Protein AF-A0A414WLY1-F1 (afdb_monomer_lite)

Foldseek 3Di:
DAPVVQLVPDDVVLSLLLQCQLLVHDPVPRPPDDPDCVVSVVSLVVPLVPDDDHPLCVCLVVQQEEDDDLVLCCQLVVDHSSSVSNSVSNHDHDHDYLQVVLVDPVDDPSSSVSSVVVVPDDDDDDDDDDDPDPPPVVVVVVVVLLVPLLDDPALLVLLQVLQVVQPFQFFAALVVVQVSSLVSCVVSVNNPPPRNHADPDQVRNLVSNLVSCQWQPLDNRGIGGAHDDPVLLVVVLVLLQVVLVVQEKFQQQVSCVVPVVSCVVRVVPGRSSSQSCCVRPPDPVSHAQWDCDPPRIIGHHNHDLQVLLVVQQVVVQDKAALQRSLVSSCVVRVNDSVCCSPPVCLQQPLQADPRIGHADDDEDDPVLLVLLVVQCPDQKDFQVVSLVVSCVPPNDVCSNCRAQVNCVVSQWGDDRRMIGRHPDPVLVVLLVVVVVDQKDFAPPVVRDPSQVVHPSNVVNVVVCLLVQQWAAQAVRIIGGQVSCCVPPNDDPVQLLVLLVLVVVVADALDKAAPLLCVVVVDDGPCVVVSVVVVGDSSRVVSSNVNNDDPQQKEWDAALNGIMIHGYPDHDYPLSVLLVQCVVVAKDALVVSQVCCCNNHVHHHDSVRSVVSQVVDQWDQDPVRNIIHNHPVSVVVVVVVVVVVVVD

pLDDT: mean 85.7, std 13.04, range [27.88, 97.44]

Sequence (647 aa):
MSIEAWLALLPADDADLLRWVFSDRPLMDYPRKPAGLGPLRRRRDDLISSRPQLDEDQFSSFYTCYDLTVETFCEITQASPLAFGYLKAIKVSNRFSLRRAANDPTLPQEWRDRIAQLHRRPAADTLRAPINIEKDNASQLEQIARKKLGSFSTRCAALRAFAETGAVEEYHALKDIRIKYQRFLNDNKCGFKQMLVMPSEDTKCLNELRGTGRFLVPRGNKIRSYKIDNRLTSELRRVLTLAAGRNIECGAGLILRENKELCDLYDVRDDEELYEIIRTYVRPDTVHGLRTVVSPVIRLGETDRKRQMLDVLRDAGTELSREEFAQRYAEKYCIDTKTVRSNYLRDMNAYLRNDRYSYVDVDLSAEQQQFIKDMVTEDYVSLPYVRASFIAKFGSTSGRLINDQTLAPLGLEVSRDLIVKKGVDLRKSFENLLMSRDSFAYGAPGFGDEVINHQDFRLAIAQLLRNFTFIECNHGSFISLKHLEESVGIRRIDLSSYAYAVSGRTEPGVPFTVASLRNQGFEHKLDAVAEECGFDDAFFDSIVVYGLPQEQIRRTRFGGTYMFCRKEGSFSIADAVEYVAKQKGPIEVGDLIDAFQDDYGVVVTAYDINRAVNDKDLFHNEDLDMVMPNKEANAAYLRELYIKNNQ

Secondary structure (DSSP, 8-state):
--HHHHHHHS-HHHHHHHHHHHTT--GGG-TT--SSSHHHHHHHHHHHHTPPP-GGGGGHHHHHHEE--HHHHHHHH---HHHHHHHHHH-PPP-EEHHHHTT-TTS-HHHHHHHHHHTTSPPP-------S--TTHHHHHHHHHHHHTT---SHHHHHHHHHHTSTTSS-B-HHHHHHHHHHHHHHTT-TT-GGGSPPSSHHHHHHHHHHTTSEEEEETTEEEE----HHHHHHHHHHHHHHHTT-EEEEHHHHHHHTHHHHHHTT--SHHHHHHHHHHHS-GGGSTT-EE-STTEEEESS--HHHHHHHHHHHH-S-EEHHHHHHHHHHHHT--HHHIIIIIGGGGGGGEETTEE-----PPPHHHHHHHHHH--SSEEEHHHHHHHHHHHH-GGGGGG-SHHHHGGGTEEEETTEEEETT--HHHHHHHHHHT-SEEETTSTT-SHHHHTSHHHHHHHHHHHHTTSEEEEETTEEEEHHHHHHHH---HHHHHHHHHHHHHH--BT-EE-HHHHHHTT---THHHHHHHHT--HHHHHHHHHHHS-TTT-EEEEETTEEEEEB-SS---HHHHHHHHHHHH-SEEHHHHHHHHHHHH-----HHHHHHHHTTSS-EEETTTTEEESSHHHHHHHHHHHHHHHT-

Radius of gyration: 33.1 Å; chains: 1; bounding box: 84×77×88 Å

Structure (mmCIF, N/CA/C/O backbone):
data_AF-A0A414WLY1-F1
#
_entry.id   AF-A0A414WLY1-F1
#
loop_
_atom_site.group_PDB
_atom_site.id
_atom_site.type_symbol
_atom_site.label_atom_id
_atom_site.label_alt_id
_atom_site.label_comp_id
_atom_site.label_asym_id
_atom_site.label_entity_id
_atom_site.label_seq_id
_atom_site.pdbx_PDB_ins_code
_atom_site.Cartn_x
_atom_site.Cartn_y
_atom_site.Cartn_z
_atom_site.occupancy
_atom_site.B_iso_or_equiv
_atom_site.auth_seq_id
_atom_site.auth_comp_id
_atom_site.auth_asym_id
_atom_site.auth_atom_id
_atom_site.pdbx_PDB_model_num
ATOM 1 N N . MET A 1 1 ? 14.820 33.822 -40.068 1.00 87.06 1 MET A N 1
ATOM 2 C CA . MET A 1 1 ? 13.595 34.601 -39.770 1.00 87.06 1 MET A CA 1
ATOM 3 C C . MET A 1 1 ? 13.512 34.708 -38.261 1.00 87.06 1 MET A C 1
ATOM 5 O O . MET A 1 1 ? 13.621 33.677 -37.614 1.00 87.06 1 MET A O 1
ATOM 9 N N . SER A 1 2 ? 13.350 35.905 -37.698 1.00 90.19 2 SER A N 1
ATOM 10 C CA . SER A 1 2 ? 13.285 36.064 -36.238 1.00 90.19 2 SER A CA 1
ATOM 11 C C . SER A 1 2 ? 11.926 35.653 -35.674 1.00 90.19 2 SER A C 1
ATOM 13 O O . SER A 1 2 ? 10.919 35.674 -36.392 1.00 90.19 2 SER A O 1
ATOM 15 N N . ILE A 1 3 ? 11.874 35.348 -34.373 1.00 91.12 3 ILE A N 1
ATOM 16 C CA . ILE A 1 3 ? 10.617 35.059 -33.662 1.00 91.12 3 ILE A CA 1
ATOM 17 C C . ILE A 1 3 ? 9.602 36.192 -33.861 1.00 91.12 3 ILE A C 1
ATOM 19 O O . ILE A 1 3 ? 8.442 35.924 -34.146 1.00 91.12 3 ILE A O 1
ATOM 23 N N . GLU A 1 4 ? 10.014 37.459 -33.770 1.00 89.75 4 GLU A N 1
ATOM 24 C CA . GLU A 1 4 ? 9.092 38.597 -33.935 1.00 89.75 4 GLU A CA 1
ATOM 25 C C . GLU A 1 4 ? 8.535 38.709 -35.359 1.00 89.75 4 GLU A C 1
ATOM 27 O O . GLU A 1 4 ? 7.353 39.006 -35.539 1.00 89.75 4 GLU A O 1
ATOM 32 N N . ALA A 1 5 ? 9.350 38.416 -36.378 1.00 89.31 5 ALA A N 1
ATOM 33 C CA . ALA A 1 5 ? 8.883 38.379 -37.762 1.00 89.31 5 ALA A CA 1
ATOM 34 C C . ALA A 1 5 ? 7.894 37.227 -37.989 1.00 89.31 5 ALA A C 1
ATOM 36 O O . ALA A 1 5 ? 6.903 37.401 -38.694 1.00 89.31 5 ALA A O 1
ATOM 37 N N . TRP A 1 6 ? 8.122 36.074 -37.357 1.00 92.38 6 TRP A N 1
ATOM 38 C CA . TRP A 1 6 ? 7.185 34.953 -37.393 1.00 92.38 6 TRP A CA 1
ATOM 39 C C . TRP A 1 6 ? 5.868 35.282 -36.679 1.00 92.38 6 TRP A C 1
ATOM 41 O O . TRP A 1 6 ? 4.798 35.076 -37.250 1.00 92.38 6 TRP A O 1
ATOM 51 N N . LEU A 1 7 ? 5.923 35.868 -35.480 1.00 91.81 7 LEU A N 1
ATOM 52 C CA . LEU A 1 7 ? 4.735 36.279 -34.726 1.00 91.81 7 LEU A CA 1
ATOM 53 C C . LEU A 1 7 ? 3.907 37.339 -35.467 1.00 91.81 7 LEU A C 1
ATOM 55 O O . LEU A 1 7 ? 2.689 37.358 -35.324 1.00 91.81 7 LEU A O 1
ATOM 59 N N . ALA A 1 8 ? 4.535 38.203 -36.270 1.00 91.69 8 ALA A N 1
ATOM 60 C CA . ALA A 1 8 ? 3.839 39.194 -37.094 1.00 91.69 8 ALA A CA 1
ATOM 61 C C . ALA A 1 8 ? 3.085 38.589 -38.298 1.00 91.69 8 ALA A C 1
ATOM 63 O O . ALA A 1 8 ? 2.207 39.247 -38.854 1.00 91.69 8 ALA A O 1
ATOM 64 N N . LEU A 1 9 ? 3.415 37.355 -38.701 1.00 90.81 9 LEU A N 1
ATOM 65 C CA . LEU A 1 9 ? 2.752 36.629 -39.793 1.00 90.81 9 LEU A CA 1
ATOM 66 C C . LEU A 1 9 ? 1.575 35.765 -39.314 1.00 90.81 9 LEU A C 1
ATOM 68 O O . LEU A 1 9 ? 0.815 35.256 -40.139 1.00 90.81 9 LEU A O 1
ATOM 72 N N . LEU A 1 10 ? 1.429 35.573 -38.001 1.00 91.56 10 LEU A N 1
ATOM 73 C CA . LEU A 1 10 ? 0.358 34.775 -37.411 1.00 91.56 10 LEU A CA 1
ATOM 74 C C . LEU A 1 10 ? -0.909 35.612 -37.168 1.00 91.56 10 LEU A C 1
ATOM 76 O O . LEU A 1 10 ? -0.821 36.823 -36.944 1.00 91.56 10 LEU A O 1
ATOM 80 N N . PRO A 1 11 ? -2.098 34.979 -37.147 1.00 93.50 11 PRO A N 1
ATOM 81 C CA . PRO A 1 11 ? -3.306 35.614 -36.629 1.00 93.50 11 PRO A CA 1
ATOM 82 C C . PRO A 1 11 ? -3.077 36.174 -35.218 1.00 93.50 11 PRO A C 1
ATOM 84 O O . PRO A 1 11 ? -2.365 35.568 -34.417 1.00 93.50 11 PRO A O 1
ATOM 87 N N . ALA A 1 12 ? -3.708 37.308 -34.900 1.00 88.25 12 ALA A N 1
ATOM 88 C CA . ALA A 1 12 ? -3.456 38.046 -33.658 1.00 88.25 12 ALA A CA 1
ATOM 89 C C . ALA A 1 12 ? -3.585 37.176 -32.392 1.00 88.25 12 ALA A C 1
ATOM 91 O O . ALA A 1 12 ? -2.733 37.251 -31.512 1.00 88.25 12 ALA A O 1
ATOM 92 N N . ASP A 1 13 ? -4.589 36.298 -32.328 1.00 86.50 13 ASP A N 1
ATOM 93 C CA . ASP A 1 13 ? -4.794 35.409 -31.178 1.00 86.50 13 ASP A CA 1
ATOM 94 C C . ASP A 1 13 ? -3.696 34.341 -31.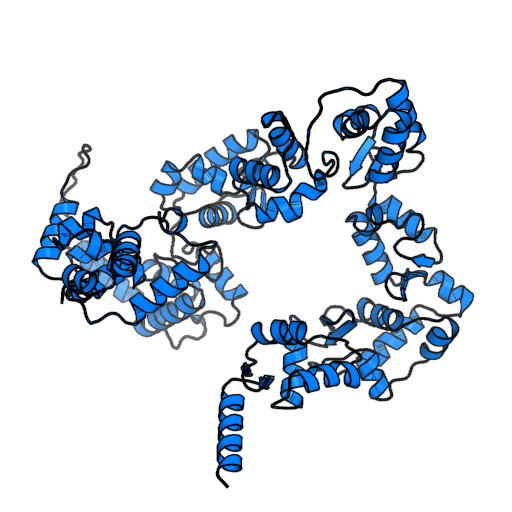033 1.00 86.50 13 ASP A C 1
ATOM 96 O O . ASP A 1 13 ? -3.271 34.038 -29.917 1.00 86.50 13 ASP A O 1
ATOM 100 N N . ASP A 1 14 ? -3.185 33.805 -32.145 1.00 91.12 14 ASP A N 1
ATOM 101 C CA . ASP A 1 14 ? -2.095 32.822 -32.134 1.00 91.12 14 ASP A CA 1
ATOM 102 C C . ASP A 1 14 ? -0.763 33.485 -31.755 1.00 91.12 14 ASP A C 1
ATOM 104 O O . ASP A 1 14 ? 0.018 32.935 -30.973 1.00 91.12 14 ASP A O 1
ATOM 108 N N . ALA A 1 15 ? -0.525 34.700 -32.259 1.00 90.44 15 ALA A N 1
ATOM 109 C CA . ALA A 1 15 ? 0.638 35.500 -31.898 1.00 90.44 15 ALA A CA 1
ATOM 110 C C . ALA A 1 15 ? 0.621 35.876 -30.405 1.00 90.44 15 ALA A C 1
ATOM 112 O O . ALA A 1 15 ? 1.638 35.747 -29.722 1.00 90.44 15 ALA A O 1
ATOM 113 N N . ASP A 1 16 ? -0.534 36.293 -29.876 1.00 90.25 16 ASP A N 1
ATOM 114 C CA . ASP A 1 16 ? -0.720 36.625 -28.459 1.00 90.25 16 ASP A CA 1
ATOM 115 C C . ASP A 1 16 ? -0.520 35.397 -27.555 1.00 90.25 16 ASP A C 1
ATOM 117 O O . ASP A 1 16 ? 0.102 35.495 -26.492 1.00 90.25 16 ASP A O 1
ATOM 121 N N . LEU A 1 17 ? -1.016 34.227 -27.974 1.00 88.62 17 LEU A N 1
ATOM 122 C CA . LEU A 1 17 ? -0.826 32.966 -27.257 1.00 88.62 17 LEU A CA 1
ATOM 123 C C . LEU A 1 17 ? 0.654 32.569 -27.190 1.00 88.62 17 LEU A C 1
ATOM 125 O O . LEU A 1 17 ? 1.151 32.233 -26.114 1.00 88.62 17 LEU A O 1
ATOM 129 N N . LEU A 1 18 ? 1.382 32.631 -28.308 1.00 91.19 18 LEU A N 1
ATOM 130 C CA . LEU A 1 18 ? 2.807 32.295 -28.325 1.00 91.19 18 LEU A CA 1
ATOM 131 C C . LEU A 1 18 ? 3.652 33.307 -27.544 1.00 91.19 18 LEU A C 1
ATOM 133 O O . LEU A 1 18 ? 4.531 32.891 -26.791 1.00 91.19 18 LEU A O 1
ATOM 137 N N . ARG A 1 19 ? 3.347 34.612 -27.616 1.00 92.75 19 ARG A N 1
ATOM 138 C CA . ARG A 1 19 ? 3.998 35.627 -26.762 1.00 92.75 19 ARG A CA 1
ATOM 139 C C . ARG A 1 19 ? 3.805 35.330 -25.280 1.00 92.75 19 ARG A C 1
ATOM 141 O O . ARG A 1 19 ? 4.745 35.482 -24.500 1.00 92.75 19 ARG A O 1
ATOM 148 N N . TRP A 1 20 ? 2.616 34.874 -24.887 1.00 90.31 20 TRP A N 1
ATOM 149 C CA . TRP A 1 20 ? 2.346 34.465 -23.509 1.00 90.31 20 TRP A CA 1
ATOM 150 C C . TRP A 1 20 ? 3.181 33.252 -23.092 1.00 90.31 20 TRP A C 1
ATOM 152 O O . TRP A 1 20 ? 3.813 33.270 -22.036 1.00 90.31 20 TRP A O 1
ATOM 162 N N . VAL A 1 21 ? 3.226 32.222 -23.942 1.00 86.12 21 VAL A N 1
ATOM 163 C CA . VAL A 1 21 ? 3.998 30.992 -23.703 1.00 86.12 21 VAL A CA 1
ATOM 164 C C . VAL A 1 21 ? 5.497 31.289 -23.603 1.00 86.12 21 VAL A C 1
ATOM 166 O O . VAL A 1 21 ? 6.153 30.817 -22.678 1.00 86.12 21 VAL A O 1
ATOM 169 N N . PHE A 1 22 ? 6.039 32.120 -24.495 1.00 91.69 22 PHE A N 1
ATOM 170 C CA . PHE A 1 22 ? 7.458 32.496 -24.497 1.00 91.69 22 PHE A CA 1
ATOM 171 C C . PHE A 1 22 ? 7.822 33.512 -23.403 1.00 91.69 22 PHE A C 1
ATOM 173 O O . PHE A 1 22 ? 8.996 33.776 -23.179 1.00 91.69 22 PHE A O 1
ATOM 180 N N . SER A 1 23 ? 6.840 34.057 -22.683 1.00 83.94 23 SER A N 1
ATOM 181 C CA . SER A 1 23 ? 7.074 34.890 -21.495 1.00 83.94 23 SER A CA 1
ATOM 182 C C . SER A 1 23 ? 7.181 34.072 -20.199 1.00 83.94 23 SER A C 1
ATOM 184 O O . SER A 1 23 ? 7.215 34.659 -19.120 1.00 83.94 23 SER A O 1
ATOM 186 N N . ASP A 1 24 ? 7.184 32.736 -20.294 1.00 71.81 24 ASP A N 1
ATOM 187 C CA . ASP A 1 24 ? 7.256 31.792 -19.166 1.00 71.81 24 ASP A CA 1
ATOM 188 C C . ASP A 1 24 ? 6.127 31.957 -18.130 1.00 71.81 24 ASP A C 1
ATOM 190 O O . ASP A 1 24 ? 6.275 31.657 -16.945 1.00 71.81 24 ASP A O 1
ATOM 194 N N . ARG A 1 25 ? 4.964 32.452 -18.576 1.00 77.69 25 ARG A N 1
ATOM 195 C CA . ARG A 1 25 ? 3.781 32.626 -17.726 1.00 77.69 25 ARG A CA 1
ATOM 196 C C . ARG A 1 25 ? 2.905 31.371 -17.741 1.00 77.69 25 ARG A C 1
ATOM 198 O O . ARG A 1 25 ? 2.746 30.749 -18.796 1.00 77.69 25 ARG A O 1
ATOM 205 N N . PRO A 1 26 ? 2.258 31.011 -16.617 1.00 75.31 26 PRO A N 1
ATOM 206 C CA . PRO A 1 26 ? 1.325 29.893 -16.586 1.00 75.31 26 PRO A CA 1
ATOM 207 C C . PRO A 1 26 ? 0.192 30.065 -17.606 1.00 75.31 26 PRO A C 1
ATOM 209 O O . PRO A 1 26 ? -0.453 31.111 -17.691 1.00 75.31 26 PRO A O 1
ATOM 212 N N . LEU A 1 27 ? -0.106 29.005 -18.362 1.00 73.06 27 LEU A N 1
ATOM 213 C CA . LEU A 1 27 ? -1.195 29.015 -19.351 1.00 73.06 27 LEU A CA 1
ATOM 214 C C . LEU A 1 27 ? -2.582 29.166 -18.694 1.00 73.06 27 LEU A C 1
ATOM 216 O O . LEU A 1 27 ? -3.538 29.587 -19.337 1.00 73.06 27 LEU A O 1
ATOM 220 N N . MET A 1 28 ? -2.691 28.828 -17.403 1.00 70.44 28 MET A N 1
ATOM 221 C CA . MET A 1 28 ? -3.909 28.995 -16.600 1.00 70.44 28 MET A CA 1
ATOM 222 C C . MET A 1 28 ? -4.298 30.459 -16.372 1.00 70.44 28 MET A C 1
ATOM 224 O O . MET A 1 28 ? -5.483 30.734 -16.169 1.00 70.44 28 MET A O 1
ATOM 228 N N . ASP A 1 29 ? -3.339 31.376 -16.491 1.00 75.06 29 ASP A N 1
ATOM 229 C CA . ASP A 1 29 ? -3.532 32.814 -16.295 1.00 75.06 29 ASP A CA 1
ATOM 230 C C . ASP A 1 29 ? -3.713 33.562 -17.626 1.00 75.06 29 ASP A C 1
ATOM 232 O O . ASP A 1 29 ? -3.782 34.789 -17.648 1.00 75.06 29 ASP A O 1
ATOM 236 N N . TYR A 1 30 ? -3.806 32.834 -18.748 1.00 81.19 30 TYR A N 1
ATOM 237 C CA . TYR A 1 30 ? -3.994 33.435 -20.064 1.00 81.19 30 TYR A CA 1
ATOM 238 C C . TYR A 1 30 ? -5.362 34.149 -20.154 1.00 81.19 30 TYR A C 1
ATOM 240 O O . TYR A 1 30 ? -6.395 33.501 -19.944 1.00 81.19 30 TYR A O 1
ATOM 248 N N . PRO A 1 31 ? -5.411 35.455 -20.495 1.00 77.31 31 PRO A N 1
ATOM 249 C CA . PRO A 1 31 ? -6.638 36.254 -20.414 1.00 77.31 31 PRO A CA 1
ATOM 250 C C . PRO A 1 31 ? -7.774 35.793 -21.336 1.00 77.31 31 PRO A C 1
ATOM 252 O O . PRO A 1 31 ? -8.941 35.975 -21.002 1.00 77.31 31 PRO A O 1
ATOM 255 N N . ARG A 1 32 ? -7.452 35.186 -22.487 1.00 75.69 32 ARG A N 1
ATOM 256 C CA . ARG A 1 32 ? -8.427 34.736 -23.501 1.00 75.69 32 ARG A CA 1
ATOM 257 C C . ARG A 1 32 ? -8.649 33.216 -23.474 1.00 75.69 32 ARG A C 1
ATOM 259 O O . ARG A 1 32 ? -8.815 32.587 -24.516 1.00 75.69 32 ARG A O 1
ATOM 266 N N . LYS A 1 33 ? -8.594 32.589 -22.291 1.00 71.12 33 LYS A N 1
ATOM 267 C CA . LYS A 1 33 ? -8.719 31.126 -22.166 1.00 71.12 33 LYS A CA 1
ATOM 268 C C . LYS A 1 33 ? -10.155 30.611 -22.408 1.00 71.12 33 LYS A C 1
ATOM 270 O O . LYS A 1 33 ? -11.093 31.175 -21.847 1.00 71.12 33 LYS A O 1
ATOM 275 N N . PRO A 1 34 ? -10.345 29.523 -23.183 1.00 68.81 34 PRO A N 1
ATOM 276 C CA . PRO A 1 34 ? -11.631 28.848 -23.338 1.00 68.81 34 PRO A CA 1
ATOM 277 C C . PRO A 1 34 ? -11.982 28.029 -22.083 1.00 68.81 34 PRO A C 1
ATOM 279 O O . PRO A 1 34 ? -11.178 27.902 -21.154 1.00 68.81 34 PRO A O 1
ATOM 282 N N . ALA A 1 35 ? -13.187 27.449 -22.048 1.00 52.38 35 ALA A N 1
ATOM 283 C CA . ALA A 1 35 ? -13.615 26.544 -20.982 1.00 52.38 35 ALA A CA 1
ATOM 284 C C . ALA A 1 35 ? -12.745 25.269 -20.974 1.00 52.38 35 ALA A C 1
ATOM 286 O O . ALA A 1 35 ? -13.013 24.296 -21.675 1.00 52.38 35 ALA A O 1
ATOM 287 N N . GLY A 1 36 ? -11.663 25.305 -20.194 1.00 49.81 36 GLY A N 1
ATOM 288 C CA . GLY A 1 36 ? -10.672 24.234 -20.082 1.00 49.81 36 GLY A CA 1
ATOM 289 C C . GLY A 1 36 ? -9.363 24.518 -20.831 1.00 49.81 36 GLY A C 1
ATOM 290 O O . GLY A 1 36 ? -9.322 25.200 -21.850 1.00 49.81 36 GLY A O 1
ATOM 291 N N . LEU A 1 37 ? -8.256 23.967 -20.319 1.00 60.59 37 LEU A N 1
ATOM 292 C CA . LEU A 1 37 ? -6.904 24.201 -20.860 1.00 60.59 37 LEU A CA 1
ATOM 293 C C . LEU A 1 37 ? -6.541 23.293 -22.046 1.00 60.59 37 LEU A C 1
ATOM 295 O O . LEU A 1 37 ? -5.547 23.546 -22.723 1.00 60.59 37 LEU A O 1
ATOM 299 N N . GLY A 1 38 ? -7.315 22.232 -22.292 1.00 59.91 38 GLY A N 1
ATOM 300 C CA . GLY A 1 38 ? -7.054 21.248 -23.350 1.00 59.91 38 GLY A CA 1
ATOM 301 C C . GLY A 1 38 ? -6.964 21.859 -24.756 1.00 59.91 38 GLY A C 1
ATOM 302 O O . GLY A 1 38 ? -5.963 21.622 -25.432 1.00 59.91 38 GLY A O 1
ATOM 303 N N . PRO A 1 39 ? -7.939 22.684 -25.184 1.00 72.31 39 PRO A N 1
ATOM 304 C CA . PRO A 1 39 ? -7.900 23.344 -26.489 1.00 72.31 39 PRO A CA 1
ATOM 305 C C . PRO A 1 39 ? -6.697 24.281 -26.674 1.00 72.31 39 PRO A C 1
ATOM 307 O O . PRO A 1 39 ? -6.060 24.245 -27.722 1.00 72.31 39 PRO A O 1
ATOM 310 N N . LEU A 1 40 ? -6.323 25.058 -25.646 1.00 73.69 40 LEU A N 1
ATOM 311 C CA . LEU A 1 40 ? -5.145 25.940 -25.706 1.00 73.69 40 LEU A CA 1
ATOM 312 C C . LEU A 1 40 ? -3.832 25.165 -25.813 1.00 73.69 40 LEU A C 1
ATOM 314 O O . LEU A 1 40 ? -2.933 25.587 -26.533 1.00 73.69 40 LEU A O 1
ATOM 318 N N . ARG A 1 41 ? -3.710 24.040 -25.095 1.00 76.19 41 ARG A N 1
ATOM 319 C CA . ARG A 1 41 ? -2.515 23.185 -25.162 1.00 76.19 41 ARG A CA 1
ATOM 320 C C . ARG A 1 41 ? -2.345 22.588 -26.555 1.00 76.19 41 ARG A C 1
ATOM 322 O O . ARG A 1 41 ? -1.259 22.701 -27.103 1.00 76.19 41 ARG A O 1
ATOM 329 N N . ARG A 1 42 ? -3.423 22.054 -27.146 1.00 79.94 42 ARG A N 1
ATOM 330 C CA . ARG A 1 42 ? -3.394 21.553 -28.531 1.00 79.94 42 ARG A CA 1
ATOM 331 C C . ARG A 1 42 ? -3.016 22.658 -29.514 1.00 79.94 42 ARG A C 1
ATOM 333 O O . ARG A 1 42 ? -2.076 22.484 -30.272 1.00 79.94 42 ARG A O 1
ATOM 340 N N . ARG A 1 43 ? -3.655 23.832 -29.421 1.00 82.69 43 ARG A N 1
ATOM 341 C CA . ARG A 1 43 ? -3.358 24.963 -30.314 1.00 82.69 43 ARG A CA 1
ATOM 342 C C . ARG A 1 43 ? -1.903 25.432 -30.212 1.00 82.69 43 ARG A C 1
ATOM 344 O O . ARG A 1 43 ? -1.284 25.699 -31.235 1.00 82.69 43 ARG A O 1
ATOM 351 N N . ARG A 1 44 ? -1.342 25.496 -28.997 1.00 86.88 44 ARG A N 1
ATOM 352 C CA . ARG A 1 44 ? 0.089 25.765 -28.770 1.00 86.88 44 ARG A CA 1
ATOM 353 C C . ARG A 1 44 ? 0.967 24.722 -29.467 1.00 86.88 44 ARG A C 1
ATOM 355 O O . ARG A 1 44 ? 1.917 25.099 -30.146 1.00 86.88 44 ARG A O 1
ATOM 362 N N . ASP A 1 45 ? 0.679 23.440 -29.258 1.00 83.88 45 ASP A N 1
ATOM 363 C CA . ASP A 1 45 ? 1.495 22.340 -29.779 1.00 83.88 45 ASP A CA 1
ATOM 364 C C . ASP A 1 45 ? 1.461 22.298 -31.313 1.00 83.88 45 ASP A C 1
ATOM 366 O O . ASP A 1 45 ? 2.509 22.126 -31.938 1.00 83.88 45 ASP A O 1
ATOM 370 N N . ASP A 1 46 ? 0.299 22.567 -31.915 1.00 86.81 46 ASP A N 1
ATOM 371 C CA . ASP A 1 46 ? 0.132 22.684 -33.367 1.00 86.81 46 ASP A CA 1
ATOM 372 C C . ASP A 1 46 ? 0.994 23.823 -33.933 1.00 86.81 46 ASP A C 1
ATOM 374 O O . ASP A 1 46 ? 1.789 23.602 -34.847 1.00 86.81 46 ASP A O 1
ATOM 378 N N . LEU A 1 47 ? 0.907 25.024 -33.342 1.00 88.88 47 LEU A N 1
ATOM 379 C CA . LEU A 1 47 ? 1.673 26.204 -33.769 1.00 88.88 47 LEU A CA 1
ATOM 380 C C . LEU A 1 47 ? 3.191 26.004 -33.638 1.00 88.88 47 LEU A C 1
ATOM 382 O O . LEU A 1 47 ? 3.954 26.428 -34.506 1.00 88.88 47 LEU A O 1
ATOM 386 N N . ILE A 1 48 ? 3.640 25.355 -32.559 1.00 87.88 48 ILE A N 1
ATOM 387 C CA . ILE A 1 48 ? 5.058 25.036 -32.339 1.00 87.88 48 ILE A CA 1
ATOM 388 C C . ILE A 1 48 ? 5.548 23.980 -33.339 1.00 87.88 48 ILE A C 1
ATOM 390 O O . ILE A 1 48 ? 6.689 24.061 -33.810 1.00 87.88 48 ILE A O 1
ATOM 394 N N . SER A 1 49 ? 4.706 22.998 -33.665 1.00 83.25 49 SER A N 1
ATOM 395 C CA . SER A 1 49 ? 5.034 21.918 -34.603 1.00 83.25 49 SER A CA 1
ATOM 396 C C . SER A 1 49 ? 5.098 22.412 -36.049 1.00 83.25 49 SER A C 1
ATOM 398 O O . SER A 1 49 ? 5.921 21.923 -36.818 1.00 83.25 49 SER A O 1
ATOM 400 N N . SER A 1 50 ? 4.294 23.418 -36.407 1.00 85.00 50 SER A N 1
ATOM 401 C CA . SER A 1 50 ? 4.265 24.026 -37.743 1.00 85.00 50 SER A CA 1
ATOM 402 C C . SER A 1 50 ? 5.194 25.236 -37.913 1.00 85.00 50 SER A C 1
ATOM 404 O O . SER A 1 50 ? 5.050 25.984 -38.883 1.00 85.00 50 SER A O 1
ATOM 406 N N . ARG A 1 51 ? 6.102 25.501 -36.965 1.00 87.94 51 ARG A N 1
ATOM 407 C CA . ARG A 1 51 ? 6.958 26.697 -37.009 1.00 87.94 51 ARG A CA 1
ATOM 408 C C . ARG A 1 51 ? 7.984 26.639 -38.157 1.00 87.94 51 ARG A C 1
ATOM 410 O O . ARG A 1 51 ? 8.509 25.561 -38.447 1.00 87.94 51 ARG A O 1
ATOM 417 N N . PRO A 1 52 ? 8.323 27.782 -38.780 1.00 87.81 52 PRO A N 1
ATOM 418 C CA . PRO A 1 52 ? 9.437 27.861 -39.720 1.00 87.81 52 PRO A CA 1
ATOM 419 C C . PRO A 1 52 ? 10.780 27.751 -38.985 1.00 87.81 52 PRO A C 1
ATOM 421 O O . PRO A 1 52 ? 10.840 27.835 -37.761 1.00 87.81 52 PRO A O 1
ATOM 424 N N . GLN A 1 53 ? 11.874 27.595 -39.729 1.00 87.56 53 GLN A N 1
ATOM 425 C CA . GLN A 1 53 ? 13.215 27.678 -39.150 1.00 87.56 53 GLN A CA 1
ATOM 426 C C . GLN A 1 53 ? 13.495 29.114 -38.683 1.00 87.56 53 GLN A C 1
ATOM 428 O O . GLN A 1 53 ? 13.388 30.058 -39.478 1.00 87.56 53 GLN A O 1
ATOM 433 N N . LEU A 1 54 ? 13.848 29.268 -37.405 1.00 91.56 54 LEU A N 1
ATOM 434 C CA . LEU A 1 54 ? 14.041 30.573 -36.775 1.00 91.56 54 LEU A CA 1
ATOM 435 C C . LEU A 1 54 ? 15.519 30.852 -36.509 1.00 91.56 54 LEU A C 1
ATOM 437 O O . LEU A 1 54 ? 16.312 29.938 -36.286 1.00 91.56 54 LEU A O 1
ATOM 441 N N . ASP A 1 55 ? 15.892 32.130 -36.510 1.00 90.06 55 ASP A N 1
ATOM 442 C CA . ASP A 1 55 ? 17.283 32.542 -36.273 1.00 90.06 55 ASP A CA 1
ATOM 443 C C . ASP A 1 55 ? 17.728 32.163 -34.849 1.00 90.06 55 ASP A C 1
ATOM 445 O O . ASP A 1 55 ? 18.883 31.820 -34.605 1.00 90.06 55 ASP A O 1
ATOM 449 N N . GLU A 1 56 ? 16.785 32.134 -33.908 1.00 92.88 56 GLU A N 1
ATOM 450 C CA . GLU A 1 56 ? 16.981 31.765 -32.511 1.00 92.88 56 GLU A CA 1
ATOM 451 C C . GLU A 1 56 ? 17.271 30.267 -32.303 1.00 92.88 56 GLU A C 1
ATOM 453 O O . GLU A 1 56 ? 17.772 29.884 -31.243 1.00 92.88 56 GLU A O 1
ATOM 458 N N . ASP A 1 57 ? 17.071 29.416 -33.318 1.00 88.25 57 ASP A N 1
ATOM 459 C CA . ASP A 1 57 ? 17.473 28.004 -33.263 1.00 88.25 57 ASP A CA 1
ATOM 460 C C . ASP A 1 57 ? 19.001 27.840 -33.145 1.00 88.25 57 ASP A C 1
ATOM 462 O O . ASP A 1 57 ? 19.474 26.822 -32.632 1.00 88.25 57 ASP A O 1
ATOM 466 N N . GLN A 1 58 ? 19.792 28.860 -33.514 1.00 86.62 58 GLN A N 1
ATOM 467 C CA . GLN A 1 58 ? 21.251 28.867 -33.325 1.00 86.62 58 GLN A CA 1
ATOM 468 C C . GLN A 1 58 ? 21.665 28.736 -31.849 1.00 86.62 58 GLN A C 1
ATOM 470 O O . GLN A 1 58 ? 22.736 28.217 -31.533 1.00 86.62 58 GLN A O 1
ATOM 475 N N . PHE A 1 59 ? 20.801 29.167 -30.925 1.00 90.00 59 PHE A N 1
ATOM 476 C CA . PHE A 1 59 ? 21.033 29.073 -29.486 1.00 90.00 59 PHE A CA 1
ATOM 477 C C . PHE A 1 59 ? 20.658 27.697 -28.920 1.00 90.00 59 PHE A C 1
ATOM 479 O O . PHE A 1 59 ? 20.931 27.418 -27.751 1.00 90.00 59 PHE A O 1
ATOM 486 N N . SER A 1 60 ? 20.052 26.816 -29.726 1.00 84.62 60 SER A N 1
ATOM 487 C CA . SER A 1 60 ? 19.494 25.543 -29.265 1.00 84.62 60 SER A CA 1
ATOM 488 C C . SER A 1 60 ? 20.545 24.636 -28.631 1.00 84.62 60 SER A C 1
ATOM 490 O O . SER A 1 60 ? 20.282 24.062 -27.576 1.00 84.62 60 SER A O 1
ATOM 492 N N . SER A 1 61 ? 21.748 24.548 -29.207 1.00 81.94 61 SER A N 1
ATOM 493 C CA . SER A 1 61 ? 22.838 23.749 -28.628 1.00 81.94 61 SER A CA 1
ATOM 494 C C . SER A 1 61 ? 23.279 24.297 -27.270 1.00 81.94 61 SER A C 1
ATOM 496 O O . SER A 1 61 ? 23.506 23.535 -26.337 1.00 81.94 61 SER A O 1
ATOM 498 N N . PHE A 1 62 ? 23.351 25.621 -27.128 1.00 84.56 62 PHE A N 1
ATOM 499 C CA . PHE A 1 62 ? 23.749 26.256 -25.874 1.00 84.56 62 PHE A CA 1
ATOM 500 C C . PHE A 1 62 ? 22.687 26.070 -24.782 1.00 84.56 62 PHE A C 1
ATOM 502 O O . PHE A 1 62 ? 23.015 25.637 -23.681 1.00 84.56 62 PHE A O 1
ATOM 509 N N . TYR A 1 63 ? 21.412 26.278 -25.122 1.00 84.94 63 TYR A N 1
ATOM 510 C CA . TYR A 1 63 ? 20.278 26.063 -24.220 1.00 84.94 63 TYR A CA 1
ATOM 511 C C . TYR A 1 63 ? 20.105 24.595 -23.802 1.00 84.94 63 TYR A C 1
ATOM 513 O O . TYR A 1 63 ? 19.824 24.293 -22.645 1.00 84.94 63 TYR A O 1
ATOM 521 N N . THR A 1 64 ? 20.287 23.665 -24.743 1.00 81.25 64 THR A N 1
ATOM 522 C CA . THR A 1 64 ? 20.114 22.227 -24.488 1.00 81.25 64 THR A CA 1
ATOM 523 C C . THR A 1 64 ? 21.266 21.659 -23.666 1.00 81.25 64 THR A C 1
ATOM 525 O O . THR A 1 64 ? 21.065 20.693 -22.939 1.00 81.25 64 THR A O 1
ATOM 528 N N . CYS A 1 65 ? 22.470 22.225 -23.765 1.00 74.50 65 CYS A N 1
ATOM 529 C CA . CYS A 1 65 ? 23.637 21.713 -23.055 1.00 74.50 65 CYS A CA 1
ATOM 530 C C . CYS A 1 65 ? 23.794 22.293 -21.647 1.00 74.50 65 CYS A C 1
ATOM 532 O O . CYS A 1 65 ? 24.263 21.567 -20.778 1.00 74.50 65 CYS A O 1
ATOM 534 N N . TYR A 1 66 ? 23.425 23.551 -21.404 1.00 80.56 66 TYR A N 1
ATOM 535 C CA . TYR A 1 66 ? 23.771 24.239 -20.159 1.00 80.56 66 TYR A CA 1
ATOM 536 C C . TYR A 1 66 ? 22.553 24.700 -19.363 1.00 80.56 66 TYR A C 1
ATOM 538 O O . TYR A 1 66 ? 21.563 25.157 -19.933 1.00 80.56 66 TYR A O 1
ATOM 546 N N . ASP A 1 67 ? 22.678 24.636 -18.035 1.00 78.50 67 ASP A N 1
ATOM 547 C CA . ASP A 1 67 ? 21.690 25.176 -17.104 1.00 78.50 67 ASP A CA 1
ATOM 548 C C . ASP A 1 67 ? 21.794 26.706 -17.082 1.00 78.50 67 ASP A C 1
ATOM 550 O O . ASP A 1 67 ? 22.782 27.280 -16.606 1.00 78.50 67 ASP A O 1
ATOM 554 N N . LEU A 1 68 ? 20.797 27.352 -17.680 1.00 81.88 68 LEU A N 1
ATOM 555 C CA . LEU A 1 68 ? 20.750 28.785 -17.935 1.00 81.88 68 LEU A CA 1
ATOM 556 C C . LEU A 1 68 ? 19.486 29.358 -17.302 1.00 81.88 68 LEU A C 1
ATOM 558 O O . LEU A 1 68 ? 18.393 28.825 -17.481 1.00 81.88 68 LEU A O 1
ATOM 562 N N . THR A 1 69 ? 19.628 30.481 -16.607 1.00 85.38 69 THR A N 1
ATOM 563 C CA . THR A 1 69 ? 18.490 31.344 -16.266 1.00 85.38 69 THR A CA 1
ATOM 564 C C . THR A 1 69 ? 18.217 32.312 -17.419 1.00 85.38 69 THR A C 1
ATOM 566 O O . THR A 1 69 ? 19.085 32.529 -18.269 1.00 85.38 69 THR A O 1
ATOM 569 N N . VAL A 1 70 ? 17.034 32.933 -17.443 1.00 85.62 70 VAL A N 1
ATOM 570 C CA . VAL A 1 70 ? 16.694 33.958 -18.448 1.00 85.62 70 VAL A CA 1
ATOM 571 C C . VAL A 1 70 ? 17.737 35.080 -18.431 1.00 85.62 70 VAL A C 1
ATOM 573 O O . VAL A 1 70 ? 18.216 35.501 -19.483 1.00 85.62 70 VAL A O 1
ATOM 576 N N . GLU A 1 71 ? 18.134 35.526 -17.238 1.00 84.00 71 GLU A N 1
ATOM 577 C CA . GLU A 1 71 ? 19.079 36.624 -17.033 1.00 84.00 71 GLU A CA 1
ATOM 578 C C . GLU A 1 71 ? 20.467 36.257 -17.561 1.00 84.00 71 GLU A C 1
ATOM 580 O O . GLU A 1 71 ? 21.034 36.984 -18.375 1.00 84.00 71 GLU A O 1
ATOM 585 N N . THR A 1 72 ? 20.984 35.090 -17.166 1.00 87.38 72 THR A N 1
ATOM 586 C CA . THR A 1 72 ? 22.312 34.630 -17.598 1.00 87.38 72 THR A CA 1
ATOM 587 C C . THR A 1 72 ? 22.358 34.364 -19.102 1.00 87.38 72 THR A C 1
ATOM 589 O O . THR A 1 72 ? 23.331 34.732 -19.760 1.00 87.38 72 THR A O 1
ATOM 592 N N . PHE A 1 73 ? 21.295 33.808 -19.688 1.00 90.56 73 PHE A N 1
ATOM 593 C CA . PHE A 1 73 ? 21.195 33.630 -21.136 1.00 90.56 73 PHE A CA 1
ATOM 594 C C . PHE A 1 73 ? 21.234 34.962 -21.889 1.00 90.56 73 PHE A C 1
ATOM 596 O O . PHE A 1 73 ? 21.996 35.086 -22.852 1.00 90.56 73 PHE A O 1
ATOM 603 N N . CYS A 1 74 ? 20.454 35.957 -21.455 1.00 89.94 74 CYS A N 1
ATOM 604 C CA . CYS A 1 74 ? 20.417 37.274 -22.094 1.00 89.94 74 CYS A CA 1
ATOM 605 C C . CYS A 1 74 ? 21.763 37.997 -21.953 1.00 89.94 74 CYS A C 1
ATOM 607 O O . CYS A 1 74 ? 22.264 38.555 -22.924 1.00 89.94 74 CYS A O 1
ATOM 609 N N . GLU A 1 75 ? 22.405 37.937 -20.784 1.00 86.56 75 GLU A N 1
ATOM 610 C CA . GLU A 1 75 ? 23.725 38.544 -20.572 1.00 86.56 75 GLU A CA 1
ATOM 611 C C . GLU A 1 75 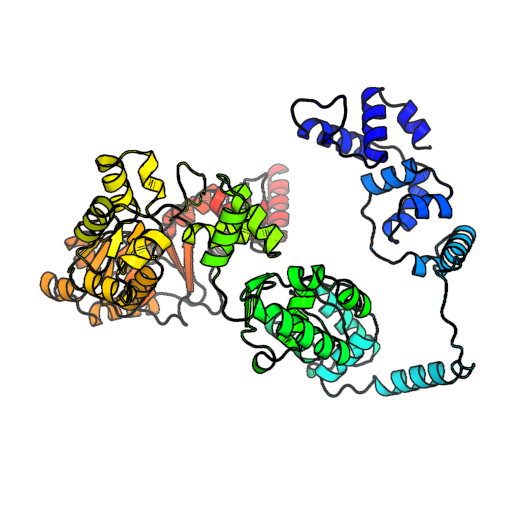? 24.802 37.927 -21.482 1.00 86.56 75 GLU A C 1
ATOM 613 O O . GLU A 1 75 ? 25.652 38.643 -22.021 1.00 86.56 75 GLU A O 1
ATOM 618 N N . ILE A 1 76 ? 24.757 36.611 -21.708 1.00 88.94 76 ILE A N 1
ATOM 619 C CA . ILE A 1 76 ? 25.762 35.895 -22.507 1.00 88.94 76 ILE A CA 1
ATOM 620 C C . ILE A 1 76 ? 25.509 36.058 -24.004 1.00 88.94 76 ILE A C 1
ATOM 622 O O . ILE A 1 76 ? 26.413 36.448 -24.746 1.00 88.94 76 ILE A O 1
ATOM 626 N N . THR A 1 77 ? 24.290 35.765 -24.450 1.00 89.25 77 THR A N 1
ATOM 627 C CA . THR A 1 77 ? 23.938 35.715 -25.877 1.00 89.25 77 THR A CA 1
ATOM 628 C C . THR A 1 77 ? 23.531 37.074 -26.438 1.00 89.25 77 THR A C 1
ATOM 630 O O . THR A 1 77 ? 23.564 37.251 -27.652 1.00 89.25 77 THR A O 1
ATOM 633 N N . GLN A 1 78 ? 23.175 38.033 -25.572 1.00 89.19 78 GLN A N 1
ATOM 634 C CA . GLN A 1 78 ? 22.563 39.325 -25.927 1.00 89.19 78 GLN A CA 1
ATOM 635 C C . GLN A 1 78 ? 21.236 39.182 -26.691 1.00 89.19 78 GLN A C 1
ATOM 637 O O . GLN A 1 78 ? 20.745 40.142 -27.282 1.00 89.19 78 GLN A O 1
ATOM 642 N N . ALA A 1 79 ? 20.640 37.987 -26.671 1.00 89.75 79 ALA A N 1
ATOM 643 C CA . ALA A 1 79 ? 19.310 37.742 -27.197 1.00 89.75 79 ALA A CA 1
ATOM 644 C C . ALA A 1 79 ? 18.236 38.225 -26.212 1.00 89.75 79 ALA A C 1
ATOM 646 O O . ALA A 1 79 ? 18.497 38.468 -25.032 1.00 89.75 79 ALA A O 1
ATOM 647 N N . SER A 1 80 ? 17.006 38.362 -26.703 1.00 90.19 80 SER A N 1
ATOM 648 C CA . SER A 1 80 ? 15.882 38.784 -25.872 1.00 90.19 80 SER A CA 1
ATOM 649 C C . SER A 1 80 ? 15.417 37.660 -24.929 1.00 90.19 80 SER A C 1
ATOM 651 O O . SER A 1 80 ? 15.563 36.477 -25.251 1.00 90.19 80 SER A O 1
ATOM 653 N N . PRO A 1 81 ? 14.754 37.995 -23.805 1.00 89.12 81 PRO A N 1
ATOM 654 C CA . PRO A 1 81 ? 14.094 37.006 -22.947 1.00 89.12 81 PRO A CA 1
ATOM 655 C C . PRO A 1 81 ? 13.093 36.118 -23.702 1.00 89.12 81 PRO A C 1
ATOM 657 O O . PRO A 1 81 ? 12.921 34.946 -23.371 1.00 89.12 81 PRO A O 1
ATOM 660 N N . LEU A 1 82 ? 12.476 36.660 -24.758 1.00 89.38 82 LEU A N 1
ATOM 661 C CA . LEU A 1 82 ? 11.550 35.938 -25.629 1.00 89.38 82 LEU A CA 1
ATOM 662 C C . LEU A 1 82 ? 12.235 34.761 -26.343 1.00 89.38 82 LEU A C 1
ATOM 664 O O . LEU A 1 82 ? 11.636 33.696 -26.476 1.00 89.38 82 LEU A O 1
ATOM 668 N N . ALA A 1 83 ? 13.504 34.915 -26.741 1.00 91.31 83 ALA A N 1
ATOM 669 C CA . ALA A 1 83 ? 14.287 33.837 -27.343 1.00 91.31 83 ALA A CA 1
ATOM 670 C C . ALA A 1 83 ? 14.535 32.689 -26.349 1.00 91.31 83 ALA A C 1
ATOM 672 O O . ALA A 1 83 ? 14.450 31.520 -26.721 1.00 91.31 83 ALA A O 1
ATOM 673 N N . PHE A 1 84 ? 14.768 33.002 -25.070 1.00 90.25 84 PHE A N 1
ATOM 674 C CA . PHE A 1 84 ? 14.923 31.986 -24.027 1.00 90.25 84 PHE A CA 1
ATOM 675 C C . PHE A 1 84 ? 13.624 31.208 -23.785 1.00 90.25 84 PHE A C 1
ATOM 677 O O . PHE A 1 84 ? 13.632 29.977 -23.737 1.00 90.25 84 PHE A O 1
ATOM 684 N N . GLY A 1 85 ? 12.494 31.911 -23.659 1.00 88.19 85 GLY A N 1
ATOM 685 C CA . GLY A 1 85 ? 11.198 31.265 -23.455 1.00 88.19 85 GLY A CA 1
ATOM 686 C C . GLY A 1 85 ? 10.730 30.452 -24.663 1.00 88.19 85 GLY A C 1
ATOM 687 O O . GLY A 1 85 ? 10.130 29.393 -24.486 1.00 88.19 85 GLY A O 1
ATOM 688 N N . TYR A 1 86 ? 11.076 30.878 -25.882 1.00 91.44 86 TYR A N 1
ATOM 689 C CA . TYR A 1 86 ? 10.919 30.062 -27.087 1.00 91.44 86 TYR A CA 1
ATOM 690 C C . TYR A 1 86 ? 11.686 28.740 -26.977 1.00 91.44 86 TYR A C 1
ATOM 692 O O . TYR A 1 86 ? 11.082 27.675 -27.098 1.00 91.44 86 TYR A O 1
ATOM 700 N N . LEU A 1 87 ? 12.990 28.786 -26.675 1.00 89.88 87 LEU A N 1
ATOM 701 C CA . LEU A 1 87 ? 13.819 27.581 -26.550 1.00 89.88 87 LEU A CA 1
ATOM 702 C C . LEU A 1 87 ? 13.298 26.640 -25.459 1.00 89.88 87 LEU A C 1
ATOM 704 O O . LEU A 1 87 ? 13.243 25.432 -25.680 1.00 89.88 87 LEU A O 1
ATOM 708 N N . LYS A 1 88 ? 12.828 27.190 -24.334 1.00 85.94 88 LYS A N 1
ATOM 709 C CA . LYS A 1 88 ? 12.171 26.439 -23.253 1.00 85.94 88 LYS A CA 1
ATOM 710 C C . LYS A 1 88 ? 10.885 25.745 -23.698 1.00 85.94 88 LYS A C 1
ATOM 712 O O . LYS A 1 88 ? 10.585 24.649 -23.232 1.00 85.94 88 LYS A O 1
ATOM 717 N N . ALA A 1 89 ? 10.118 26.369 -24.589 1.00 82.81 89 ALA A N 1
ATOM 718 C CA . ALA A 1 89 ? 8.876 25.801 -25.103 1.00 82.81 89 ALA A CA 1
ATOM 719 C C . ALA A 1 89 ? 9.114 24.653 -26.100 1.00 82.81 89 ALA A C 1
ATOM 721 O O . ALA A 1 89 ? 8.258 23.779 -26.224 1.00 82.81 89 ALA A O 1
ATOM 722 N N . ILE A 1 90 ? 10.256 24.644 -26.800 1.00 83.38 90 ILE A N 1
ATOM 723 C CA . ILE A 1 90 ? 10.531 23.692 -27.890 1.00 83.38 90 ILE A CA 1
ATOM 724 C C . ILE A 1 90 ? 11.607 22.643 -27.577 1.00 83.38 90 ILE A C 1
ATOM 726 O O . ILE A 1 90 ? 11.747 21.668 -28.321 1.00 83.38 90 ILE A O 1
ATOM 730 N N . LYS A 1 91 ? 12.397 22.834 -26.514 1.00 77.00 91 LYS A N 1
ATOM 731 C CA . LYS A 1 91 ? 13.519 21.969 -26.129 1.00 77.00 91 LYS A CA 1
ATOM 732 C C . LYS A 1 91 ? 13.585 21.795 -24.617 1.00 77.00 91 LYS A C 1
ATOM 734 O O . LYS A 1 91 ? 13.189 22.658 -23.844 1.00 77.00 91 LYS A O 1
ATOM 739 N N . VAL A 1 92 ? 14.155 20.669 -24.204 1.00 57.84 92 VAL A N 1
ATOM 740 C CA . VAL A 1 92 ? 14.469 20.381 -22.803 1.00 57.84 92 VAL A CA 1
ATOM 741 C C . VAL A 1 92 ? 15.951 20.688 -22.581 1.00 57.84 92 VAL A C 1
ATOM 743 O O . VAL A 1 92 ? 16.788 20.185 -23.326 1.00 57.84 92 VAL A O 1
ATOM 746 N N . SER A 1 93 ? 16.275 21.518 -21.588 1.00 59.38 93 SER A N 1
ATOM 747 C CA . SER A 1 93 ? 17.663 21.815 -21.202 1.00 59.38 93 SER A CA 1
ATOM 748 C C . SER A 1 93 ? 18.282 20.674 -20.375 1.00 59.38 93 SER A C 1
ATOM 750 O O . SER A 1 93 ? 17.594 20.048 -19.564 1.00 59.38 93 SER A O 1
ATOM 752 N N . ASN A 1 94 ? 19.580 20.401 -20.569 1.00 51.88 94 ASN A N 1
ATOM 753 C CA . ASN A 1 94 ? 20.390 19.521 -19.721 1.00 51.88 94 ASN A CA 1
ATOM 754 C C . ASN A 1 94 ? 21.211 20.312 -18.691 1.00 51.88 94 ASN A C 1
ATOM 756 O O . ASN A 1 94 ? 21.641 21.438 -18.909 1.00 51.88 94 ASN A O 1
ATOM 760 N N . ARG A 1 95 ? 21.489 19.650 -17.564 1.00 50.38 95 ARG A N 1
ATOM 761 C CA . ARG A 1 95 ? 21.988 20.238 -16.310 1.00 50.38 95 ARG A CA 1
ATOM 762 C C . ARG A 1 95 ? 23.503 20.499 -16.245 1.00 50.38 95 ARG A C 1
ATOM 764 O O . ARG A 1 95 ? 24.056 20.494 -15.143 1.00 50.38 95 ARG A O 1
ATOM 771 N N . PHE A 1 96 ? 24.228 20.662 -17.359 1.00 48.09 96 PHE A N 1
ATOM 772 C CA . PHE A 1 96 ? 25.648 21.015 -17.217 1.00 48.09 96 PHE A CA 1
ATOM 773 C C . PHE A 1 96 ? 25.755 22.442 -16.684 1.00 48.09 96 PHE A C 1
ATOM 775 O O . PHE A 1 96 ? 25.160 23.369 -17.227 1.00 48.09 96 PHE A O 1
ATOM 782 N N . SER A 1 97 ? 26.512 22.627 -15.602 1.00 64.69 97 SER A N 1
ATOM 783 C CA . SER A 1 97 ? 26.641 23.947 -14.992 1.00 64.69 97 SER A CA 1
ATOM 784 C C . SER A 1 97 ? 27.258 24.947 -15.971 1.00 64.69 97 SER A C 1
ATOM 786 O O . SER A 1 97 ? 28.217 24.633 -16.684 1.00 64.69 97 SER A O 1
ATOM 788 N N . LEU A 1 98 ? 26.756 26.183 -15.948 1.00 71.88 98 LEU A N 1
ATOM 789 C CA . LEU A 1 98 ? 27.251 27.290 -16.772 1.00 71.88 98 LEU A CA 1
ATOM 790 C C . LEU A 1 98 ? 28.770 27.525 -16.627 1.00 71.88 98 LEU A C 1
ATOM 792 O O . LEU A 1 98 ? 29.428 27.967 -17.563 1.00 71.88 98 LEU A O 1
ATOM 796 N N . ARG A 1 99 ? 29.363 27.115 -15.495 1.00 65.81 99 ARG A N 1
ATOM 797 C CA . ARG A 1 99 ? 30.819 27.137 -15.250 1.00 65.81 99 ARG A CA 1
ATOM 798 C C . ARG A 1 99 ? 31.624 26.327 -16.266 1.00 65.81 99 ARG A C 1
ATOM 800 O O . ARG A 1 99 ? 32.772 26.670 -16.537 1.00 65.81 99 ARG A O 1
ATOM 807 N N . ARG A 1 100 ? 31.052 25.255 -16.823 1.00 63.34 100 ARG A N 1
ATOM 808 C CA . ARG A 1 100 ? 31.714 24.423 -17.841 1.00 63.34 100 ARG A CA 1
ATOM 809 C C . ARG A 1 100 ? 31.726 25.087 -19.217 1.00 63.34 100 ARG A C 1
ATOM 811 O O . ARG A 1 100 ? 32.689 24.895 -19.955 1.00 63.34 100 ARG A O 1
ATOM 818 N N . ALA A 1 101 ? 30.728 25.919 -19.519 1.00 71.75 101 ALA A N 1
ATOM 819 C CA . ALA A 1 101 ? 30.610 26.601 -20.804 1.00 71.75 101 ALA A CA 1
ATOM 820 C C . ALA A 1 101 ? 31.777 27.570 -21.074 1.00 71.75 101 ALA A C 1
ATOM 822 O O . ALA A 1 101 ? 32.183 27.721 -22.219 1.00 71.75 101 ALA A O 1
ATOM 823 N N . ALA A 1 102 ? 32.395 28.156 -20.037 1.00 68.69 102 ALA A N 1
ATOM 824 C CA . ALA A 1 102 ? 33.556 29.049 -20.180 1.00 68.69 102 ALA A CA 1
ATOM 825 C C . ALA A 1 102 ? 34.762 28.403 -20.892 1.00 68.69 102 ALA A C 1
ATOM 827 O O . ALA A 1 102 ? 35.573 29.108 -21.488 1.00 68.69 102 ALA A O 1
ATOM 828 N N . ASN A 1 103 ? 34.874 27.071 -20.845 1.00 67.06 103 ASN A N 1
ATOM 829 C CA . ASN A 1 103 ? 35.968 26.309 -21.448 1.00 67.06 103 ASN A CA 1
ATOM 830 C C . ASN A 1 103 ? 35.500 25.406 -22.603 1.00 67.06 103 ASN A C 1
ATOM 832 O O . ASN A 1 103 ? 36.263 24.548 -23.038 1.00 67.06 103 ASN A O 1
ATOM 836 N N . ASP A 1 104 ? 34.266 25.573 -23.089 1.00 75.31 104 ASP A N 1
ATOM 837 C CA . ASP A 1 104 ? 33.719 24.770 -24.185 1.00 75.31 104 ASP A CA 1
ATOM 838 C C . ASP A 1 104 ? 34.173 25.315 -25.554 1.00 75.31 104 ASP A C 1
ATOM 840 O O . ASP A 1 104 ? 33.674 26.351 -26.004 1.00 75.31 104 ASP A O 1
ATOM 844 N N . PRO A 1 105 ? 35.091 24.632 -26.264 1.00 72.44 105 PRO A N 1
ATOM 845 C CA . PRO A 1 105 ? 35.611 25.119 -27.539 1.00 72.44 105 PRO A CA 1
ATOM 846 C C . PRO A 1 105 ? 34.545 25.174 -28.643 1.00 72.44 105 PRO A C 1
ATOM 848 O O . PRO A 1 105 ? 34.786 25.804 -29.670 1.00 72.44 105 PRO A O 1
ATOM 851 N N . THR A 1 106 ? 33.385 24.537 -28.447 1.00 76.56 106 THR A N 1
ATOM 852 C CA . THR A 1 106 ? 32.265 24.571 -29.397 1.00 76.56 106 THR A CA 1
ATOM 853 C C . THR A 1 106 ? 31.423 25.843 -29.283 1.00 76.56 106 THR A C 1
ATOM 855 O O . THR A 1 106 ? 30.656 26.147 -30.196 1.00 76.56 106 THR A O 1
ATOM 858 N N . LEU A 1 107 ? 31.589 26.621 -28.204 1.00 82.38 107 LEU A N 1
ATOM 859 C CA . LEU A 1 107 ? 30.907 27.898 -28.017 1.00 82.38 107 LEU A CA 1
ATOM 860 C C . LEU A 1 107 ? 31.719 29.078 -28.574 1.00 82.38 107 LEU A C 1
ATOM 862 O O . LEU A 1 107 ? 32.957 29.086 -28.468 1.00 82.38 107 LEU A O 1
ATOM 866 N N . PRO A 1 108 ? 31.036 30.125 -29.082 1.00 86.06 108 PRO A N 1
ATOM 867 C CA . PRO A 1 108 ? 31.680 31.367 -29.490 1.00 86.06 108 PRO A CA 1
ATOM 868 C C . PRO A 1 108 ? 32.579 31.933 -28.385 1.00 86.06 108 PRO A C 1
ATOM 870 O O . PRO A 1 108 ? 32.193 31.977 -27.214 1.00 86.06 108 PRO A O 1
ATOM 873 N N . GLN A 1 109 ? 33.774 32.400 -28.761 1.00 80.00 109 GLN A N 1
ATOM 874 C CA . GLN A 1 109 ? 34.753 32.962 -27.820 1.00 80.00 109 GLN A CA 1
ATOM 875 C C . GLN A 1 109 ? 34.145 34.100 -26.983 1.00 80.00 109 GLN A C 1
ATOM 877 O O . GLN A 1 109 ? 34.329 34.134 -25.771 1.00 80.00 109 GLN A O 1
ATOM 882 N N . GLU A 1 110 ? 33.333 34.957 -27.604 1.00 84.25 110 GLU A N 1
ATOM 883 C CA . GLU A 1 110 ? 32.647 36.062 -26.926 1.00 84.25 110 GLU A CA 1
ATOM 884 C C . GLU A 1 110 ? 31.700 35.592 -25.812 1.00 84.25 110 GLU A C 1
ATOM 886 O O . GLU A 1 110 ? 31.590 36.241 -24.771 1.00 84.25 110 GLU A O 1
ATOM 891 N N . TRP A 1 111 ? 31.026 34.452 -25.996 1.00 88.56 111 TRP A N 1
ATOM 892 C CA . TRP A 1 111 ? 30.134 33.894 -24.976 1.00 88.56 111 TRP A CA 1
ATOM 893 C C . TRP A 1 111 ? 30.947 33.344 -23.812 1.00 88.56 111 TRP A C 1
ATOM 895 O O . TRP A 1 111 ? 30.630 33.621 -22.657 1.00 88.56 111 TRP A O 1
ATOM 905 N N . ARG A 1 112 ? 32.046 32.640 -24.106 1.00 82.69 112 ARG A N 1
ATOM 906 C CA . ARG A 1 112 ? 32.975 32.124 -23.092 1.00 82.69 112 ARG A CA 1
ATOM 907 C C . ARG A 1 112 ? 33.593 33.230 -22.246 1.00 82.69 112 ARG A C 1
ATOM 909 O O . ARG A 1 112 ? 33.664 33.092 -21.025 1.00 82.69 112 ARG A O 1
ATOM 916 N N . ASP A 1 113 ? 33.963 34.344 -22.870 1.00 80.06 113 ASP A N 1
ATOM 917 C CA . ASP A 1 113 ? 34.532 35.498 -22.177 1.00 80.06 113 ASP A CA 1
ATOM 918 C C . ASP A 1 113 ? 33.505 36.167 -21.249 1.00 80.06 113 ASP A C 1
ATOM 920 O O . ASP A 1 113 ? 33.830 36.484 -20.101 1.00 80.06 113 ASP A O 1
ATOM 924 N N . ARG A 1 114 ? 32.248 36.315 -21.694 1.00 84.44 114 ARG A N 1
ATOM 925 C CA . ARG A 1 114 ? 31.144 36.825 -20.857 1.00 84.44 114 ARG A CA 1
ATOM 926 C C . ARG A 1 114 ? 30.841 35.889 -19.686 1.00 84.44 114 ARG A C 1
ATOM 928 O O . ARG A 1 114 ? 30.736 36.354 -18.554 1.00 84.44 114 ARG A O 1
ATOM 935 N N . ILE A 1 115 ? 30.810 34.575 -19.914 1.00 83.25 115 ILE A N 1
ATOM 936 C CA . ILE A 1 115 ? 30.647 33.569 -18.850 1.00 83.25 115 ILE A CA 1
ATOM 937 C C . ILE A 1 115 ? 31.787 33.681 -17.820 1.00 83.25 115 ILE A C 1
ATOM 939 O O . ILE A 1 115 ? 31.547 33.721 -16.613 1.00 83.25 115 ILE A O 1
ATOM 943 N N . ALA A 1 116 ? 33.037 33.809 -18.273 1.00 77.62 116 ALA A N 1
ATOM 944 C CA . ALA A 1 116 ? 34.196 33.966 -17.393 1.00 77.62 116 ALA A CA 1
ATOM 945 C C . ALA A 1 116 ? 34.193 35.291 -16.599 1.00 77.62 116 ALA A C 1
ATOM 947 O O . ALA A 1 116 ? 34.796 35.372 -15.524 1.00 77.62 116 ALA A O 1
ATOM 948 N N . GLN A 1 117 ? 33.537 36.339 -17.107 1.00 77.94 117 GLN A N 1
ATOM 949 C CA . GLN A 1 117 ? 33.328 37.600 -16.387 1.00 77.94 117 GLN A CA 1
ATOM 950 C C . GLN A 1 117 ? 32.204 37.498 -15.348 1.00 77.94 117 GLN A C 1
ATOM 952 O O . GLN A 1 117 ? 32.367 38.015 -14.241 1.00 77.94 117 GLN A O 1
ATOM 957 N N . LEU A 1 118 ? 31.118 36.774 -15.643 1.00 72.62 118 LEU A N 1
ATOM 958 C CA . LEU A 1 118 ? 30.042 36.496 -14.680 1.00 72.62 118 LEU A CA 1
ATOM 959 C C . LEU A 1 118 ? 30.552 35.732 -13.449 1.00 72.62 118 LEU A C 1
ATOM 961 O O . LEU A 1 118 ? 30.104 35.983 -12.334 1.00 72.62 118 LEU A O 1
ATOM 965 N N . HIS A 1 119 ? 31.565 34.878 -13.619 1.00 64.12 119 HIS A N 1
ATOM 966 C CA . HIS A 1 119 ? 32.226 34.172 -12.515 1.00 64.12 119 HIS A CA 1
ATOM 967 C C . HIS A 1 119 ? 33.226 35.014 -11.702 1.00 64.12 119 HIS A C 1
ATOM 969 O O . HIS A 1 119 ? 33.691 34.548 -10.663 1.00 64.12 119 HIS A O 1
ATOM 975 N N . ARG A 1 120 ? 33.563 36.237 -12.139 1.00 55.81 120 ARG A N 1
ATOM 976 C CA . ARG A 1 120 ? 34.522 37.132 -11.462 1.00 55.81 120 ARG A CA 1
ATOM 977 C C . ARG A 1 120 ? 33.881 38.204 -10.567 1.00 55.81 120 ARG A C 1
ATOM 979 O O . ARG A 1 120 ? 34.620 38.942 -9.919 1.00 55.81 120 ARG A O 1
ATOM 986 N N . ARG A 1 121 ? 32.548 38.307 -10.486 1.00 40.50 121 ARG A N 1
ATOM 987 C CA . ARG A 1 121 ? 31.879 39.223 -9.537 1.00 40.50 121 ARG A CA 1
ATOM 988 C C . ARG A 1 121 ? 31.933 38.644 -8.103 1.00 40.50 121 ARG A C 1
ATOM 990 O O . ARG A 1 121 ? 31.546 37.491 -7.925 1.00 40.50 121 ARG A O 1
ATOM 997 N N . PRO A 1 122 ? 32.435 39.385 -7.093 1.00 41.28 122 PRO A N 1
ATOM 998 C CA . PRO A 1 122 ? 32.796 38.817 -5.793 1.00 41.28 122 PRO A CA 1
ATOM 999 C C . PRO A 1 122 ? 31.606 38.710 -4.827 1.00 41.28 122 PRO A C 1
ATOM 1001 O O . PRO A 1 122 ? 30.867 39.674 -4.641 1.00 41.28 122 PRO A O 1
ATOM 1004 N N . ALA A 1 123 ? 31.496 37.574 -4.133 1.00 33.16 123 ALA A N 1
ATOM 1005 C CA . ALA A 1 123 ? 30.998 37.556 -2.759 1.00 33.16 123 ALA A CA 1
ATOM 1006 C C . ALA A 1 123 ? 32.184 37.904 -1.845 1.00 33.16 123 ALA A C 1
ATOM 1008 O O . ALA A 1 123 ? 33.267 37.331 -1.983 1.00 33.16 123 ALA A O 1
ATOM 1009 N N . ALA A 1 124 ? 31.999 38.910 -0.997 1.00 31.56 124 ALA A N 1
ATOM 1010 C CA . ALA A 1 124 ? 33.023 39.464 -0.126 1.00 31.56 124 ALA A CA 1
ATOM 1011 C C . ALA A 1 124 ? 33.489 38.474 0.961 1.00 31.56 124 ALA A C 1
ATOM 1013 O O . ALA A 1 124 ? 32.720 37.646 1.438 1.00 31.56 124 ALA A O 1
ATOM 1014 N N . ASP A 1 125 ? 34.755 38.655 1.345 1.00 32.22 125 ASP A N 1
ATOM 1015 C CA . ASP A 1 125 ? 35.439 38.204 2.560 1.00 32.22 125 ASP A CA 1
ATOM 1016 C C . ASP A 1 125 ? 35.564 36.701 2.848 1.00 32.22 125 ASP A C 1
ATOM 1018 O O . ASP A 1 125 ? 34.756 36.079 3.529 1.00 32.22 125 ASP A O 1
ATOM 1022 N N . THR A 1 126 ? 36.731 36.143 2.509 1.00 31.25 126 THR A N 1
ATOM 1023 C CA . THR A 1 126 ? 37.748 35.832 3.536 1.00 31.25 126 THR A CA 1
ATOM 1024 C C . THR A 1 126 ? 39.083 35.442 2.899 1.00 31.25 126 THR A C 1
ATOM 1026 O O . THR A 1 126 ? 39.202 34.506 2.111 1.00 31.25 126 THR A O 1
ATOM 1029 N N . LEU A 1 127 ? 40.121 36.189 3.273 1.00 36.09 127 LEU A N 1
ATOM 1030 C CA . LEU A 1 127 ? 41.526 35.908 3.002 1.00 36.09 127 LEU A CA 1
ATOM 1031 C C . LEU A 1 127 ? 41.965 34.587 3.647 1.00 36.09 127 LEU A C 1
ATOM 1033 O O . LEU A 1 127 ? 41.885 34.439 4.865 1.00 36.09 127 LEU A O 1
ATOM 1037 N N . ARG A 1 128 ? 42.575 33.707 2.848 1.00 27.88 128 ARG A N 1
ATOM 1038 C CA . ARG A 1 128 ? 43.813 32.991 3.203 1.00 27.88 128 ARG A CA 1
ATOM 1039 C C . ARG A 1 128 ? 44.439 32.400 1.942 1.00 27.88 128 ARG A C 1
ATOM 1041 O O . ARG A 1 128 ? 43.964 31.409 1.402 1.00 27.88 128 ARG A O 1
ATOM 1048 N N . ALA A 1 129 ? 45.533 33.009 1.494 1.00 31.62 129 ALA A N 1
ATOM 1049 C CA . ALA A 1 129 ? 46.488 32.319 0.640 1.00 31.62 129 ALA A CA 1
ATOM 1050 C C . ALA A 1 129 ? 47.150 31.185 1.444 1.00 31.62 129 ALA A C 1
ATOM 1052 O O . ALA A 1 129 ? 47.451 31.366 2.629 1.00 31.62 129 ALA A O 1
ATOM 1053 N N . PRO A 1 130 ? 47.438 30.051 0.793 1.00 29.92 130 PRO A N 1
ATOM 1054 C CA . PRO A 1 130 ? 48.837 29.655 0.739 1.00 29.92 130 PRO A CA 1
ATOM 1055 C C . PRO A 1 130 ? 49.287 29.246 -0.672 1.00 29.92 130 PRO A C 1
ATOM 1057 O O . PRO A 1 130 ? 48.711 28.378 -1.310 1.00 29.92 130 PRO A O 1
ATOM 1060 N N . ILE A 1 131 ? 50.364 29.907 -1.099 1.00 29.52 131 ILE A N 1
ATOM 1061 C CA . ILE A 1 131 ? 51.597 29.330 -1.656 1.00 29.52 131 ILE A CA 1
ATOM 1062 C C . ILE A 1 131 ? 51.441 28.356 -2.843 1.00 29.52 131 ILE A C 1
ATOM 1064 O O . ILE A 1 131 ? 51.108 27.185 -2.706 1.00 29.52 131 ILE A O 1
ATOM 1068 N N . ASN A 1 132 ? 51.850 28.858 -4.012 1.00 34.09 132 ASN A N 1
ATOM 1069 C CA . ASN A 1 132 ? 52.164 28.121 -5.236 1.00 34.09 132 ASN A CA 1
ATOM 1070 C C . ASN A 1 132 ? 53.172 26.975 -5.005 1.00 34.09 132 ASN A C 1
ATOM 1072 O O . ASN A 1 132 ? 54.372 27.214 -5.100 1.00 34.09 132 ASN A O 1
ATOM 1076 N N . ILE A 1 133 ? 52.708 25.739 -4.788 1.00 37.28 133 ILE A N 1
ATOM 1077 C CA . ILE A 1 133 ? 53.471 24.497 -5.052 1.00 37.28 133 ILE A CA 1
ATOM 1078 C C . ILE A 1 133 ? 52.503 23.357 -5.446 1.00 37.28 133 ILE A C 1
ATOM 1080 O O . ILE A 1 133 ? 52.426 22.350 -4.758 1.00 37.28 133 ILE A O 1
ATOM 1084 N N . GLU A 1 134 ? 51.722 23.473 -6.529 1.00 35.44 134 GLU A N 1
ATOM 1085 C CA . GLU A 1 134 ? 50.843 22.351 -6.955 1.00 35.44 134 GLU A CA 1
ATOM 1086 C C . GLU A 1 134 ? 50.728 22.113 -8.470 1.00 35.44 134 GLU A C 1
ATOM 1088 O O . GLU A 1 134 ? 49.891 21.328 -8.908 1.00 35.44 134 GLU A O 1
ATOM 1093 N N . LYS A 1 135 ? 51.596 22.696 -9.308 1.00 36.41 135 LYS A N 1
ATOM 1094 C CA . LYS A 1 135 ? 51.592 22.359 -10.749 1.00 36.41 135 LYS A CA 1
ATOM 1095 C C . LYS A 1 135 ? 52.466 21.168 -11.150 1.00 36.41 135 LYS A C 1
ATOM 1097 O O . LYS A 1 135 ? 52.236 20.623 -12.222 1.00 36.41 135 LYS A O 1
ATOM 1102 N N . ASP A 1 136 ? 53.365 20.703 -10.282 1.00 35.94 136 ASP A N 1
ATOM 1103 C CA . ASP A 1 136 ? 54.207 19.527 -10.571 1.00 35.94 136 ASP A CA 1
ATOM 1104 C C . ASP A 1 136 ? 53.703 18.228 -9.911 1.00 35.94 136 ASP A C 1
ATOM 1106 O O . ASP A 1 136 ? 53.827 17.143 -10.482 1.00 35.94 136 ASP A O 1
ATOM 1110 N N . ASN A 1 137 ? 53.029 18.322 -8.758 1.00 37.44 137 ASN A N 1
ATOM 1111 C CA . ASN A 1 137 ? 52.526 17.143 -8.042 1.00 37.44 137 ASN A CA 1
ATOM 1112 C C . ASN A 1 137 ? 51.249 16.551 -8.659 1.00 37.44 137 ASN A C 1
ATOM 1114 O O . ASN A 1 137 ? 51.073 15.338 -8.605 1.00 37.44 137 ASN A O 1
ATOM 1118 N N . ALA A 1 138 ? 50.376 17.354 -9.281 1.00 43.44 138 ALA A N 1
ATOM 1119 C CA . ALA A 1 138 ? 49.141 16.861 -9.906 1.00 43.44 138 ALA A CA 1
ATOM 1120 C C . ALA A 1 138 ? 49.420 15.994 -11.148 1.00 43.44 138 ALA A C 1
ATOM 1122 O O . ALA A 1 138 ? 48.826 14.933 -11.310 1.00 43.44 138 ALA A O 1
ATOM 1123 N N . SER A 1 139 ? 50.400 16.392 -11.967 1.00 47.19 139 SER A N 1
ATOM 1124 C CA . SER A 1 139 ? 50.854 15.635 -13.144 1.00 47.19 139 SER A CA 1
ATOM 1125 C C . SER A 1 139 ? 51.536 14.319 -12.748 1.00 47.19 139 SER A C 1
ATOM 1127 O O . SER A 1 139 ? 51.270 13.266 -13.336 1.00 47.19 139 SER A O 1
ATOM 1129 N N . GLN A 1 140 ? 52.352 14.337 -11.685 1.00 36.00 140 GLN A N 1
ATOM 1130 C CA . GLN A 1 140 ? 52.949 13.118 -11.137 1.00 36.00 140 GLN A CA 1
ATOM 1131 C C . GLN A 1 140 ? 51.911 12.217 -10.454 1.00 36.00 140 GLN A C 1
ATOM 1133 O O . GLN A 1 140 ? 51.955 11.009 -10.661 1.00 36.00 140 GLN A O 1
ATOM 1138 N N . LEU A 1 141 ? 50.939 12.753 -9.708 1.00 41.88 141 LEU A N 1
ATOM 1139 C CA . LEU A 1 141 ? 49.859 11.975 -9.083 1.00 41.88 141 LEU A CA 1
ATOM 1140 C C . LEU A 1 141 ? 48.893 11.379 -10.116 1.00 41.88 141 LEU A C 1
ATOM 1142 O O . LEU A 1 141 ? 48.497 10.227 -9.954 1.00 41.88 141 LEU A O 1
ATOM 1146 N N . GLU A 1 142 ? 48.579 12.082 -11.208 1.00 46.41 142 GLU A N 1
ATOM 1147 C CA . GLU A 1 142 ? 47.807 11.539 -12.336 1.00 46.41 142 GLU A CA 1
ATOM 1148 C C . GLU A 1 142 ? 48.580 10.453 -13.099 1.00 46.41 142 GLU A C 1
ATOM 1150 O O . GLU A 1 142 ? 48.001 9.432 -13.481 1.00 46.41 142 GLU A O 1
ATOM 1155 N N . GLN A 1 143 ? 49.896 10.611 -13.290 1.00 41.59 143 GLN A N 1
ATOM 1156 C CA . GLN A 1 143 ? 50.741 9.571 -13.892 1.00 41.59 143 GLN A CA 1
ATOM 1157 C C . GLN A 1 143 ? 50.953 8.364 -12.962 1.00 41.59 143 GLN A C 1
ATOM 1159 O O . GLN A 1 143 ? 50.979 7.223 -13.432 1.00 41.59 143 GLN A O 1
ATOM 1164 N N . ILE A 1 144 ? 51.052 8.578 -11.647 1.00 40.94 144 ILE A N 1
ATOM 1165 C CA . ILE A 1 144 ? 51.140 7.524 -10.623 1.00 40.94 144 ILE A CA 1
ATOM 1166 C C . ILE A 1 144 ? 49.790 6.797 -10.478 1.00 40.94 144 ILE A C 1
ATOM 1168 O O . ILE A 1 144 ? 49.774 5.570 -10.347 1.00 40.94 144 ILE A O 1
ATOM 1172 N N . ALA A 1 145 ? 48.659 7.506 -10.582 1.00 46.25 145 ALA A N 1
ATOM 1173 C CA . ALA A 1 145 ? 47.316 6.922 -10.611 1.00 46.25 145 ALA A CA 1
ATOM 1174 C C . ALA A 1 145 ? 47.099 6.083 -11.881 1.00 46.25 145 ALA A C 1
ATOM 1176 O O . ALA A 1 145 ? 46.703 4.921 -11.785 1.00 46.25 145 ALA A O 1
ATOM 1177 N N . ARG A 1 146 ? 47.479 6.600 -13.061 1.00 46.62 146 ARG A N 1
ATOM 1178 C CA . ARG A 1 146 ? 47.452 5.851 -14.334 1.00 46.62 146 ARG A CA 1
ATOM 1179 C C . ARG A 1 146 ? 48.353 4.611 -14.326 1.00 46.62 146 ARG A C 1
ATOM 1181 O O . ARG A 1 146 ? 47.977 3.600 -14.913 1.00 46.62 146 ARG A O 1
ATOM 1188 N N . LYS A 1 147 ? 49.485 4.625 -13.608 1.00 45.38 147 LYS A N 1
ATOM 1189 C CA . LYS A 1 147 ? 50.345 3.437 -13.418 1.00 45.38 147 LYS A CA 1
ATOM 1190 C C . LYS A 1 147 ? 49.772 2.388 -12.448 1.00 45.38 147 LYS A C 1
ATOM 1192 O O . LYS A 1 147 ? 50.145 1.224 -12.566 1.00 45.38 147 LYS A O 1
ATOM 1197 N N . LYS A 1 148 ? 48.866 2.745 -11.524 1.00 48.59 148 LYS A N 1
ATOM 1198 C CA . LYS A 1 148 ? 48.237 1.805 -10.565 1.00 48.59 148 LYS A CA 1
ATOM 1199 C C . LYS A 1 148 ? 46.927 1.161 -11.053 1.00 48.59 148 LYS A C 1
ATOM 1201 O O . LYS A 1 148 ? 46.525 0.138 -10.503 1.00 48.59 148 LYS A O 1
ATOM 1206 N N . LEU A 1 149 ? 46.270 1.710 -12.077 1.00 52.75 149 LEU A N 1
ATOM 1207 C CA . LEU A 1 149 ? 44.929 1.283 -12.521 1.00 52.75 149 LEU A CA 1
ATOM 1208 C C . LEU A 1 149 ? 44.892 -0.025 -13.350 1.00 52.75 149 LEU A C 1
ATOM 1210 O O . LEU A 1 149 ? 43.826 -0.609 -13.519 1.00 52.75 149 LEU A O 1
ATOM 1214 N N . GLY A 1 150 ? 46.034 -0.552 -13.808 1.00 52.62 150 GLY A N 1
ATOM 1215 C CA . GLY A 1 150 ? 46.104 -1.802 -14.592 1.00 52.62 150 GLY A CA 1
ATOM 1216 C C . GLY A 1 150 ? 45.942 -3.110 -13.793 1.00 52.62 150 GLY A C 1
ATOM 1217 O O . GLY A 1 150 ? 46.095 -4.199 -14.344 1.00 52.62 150 GLY A O 1
ATOM 1218 N N . SER A 1 151 ? 45.668 -3.035 -12.486 1.00 63.09 151 SER A N 1
ATOM 1219 C CA . SER A 1 151 ? 45.784 -4.166 -11.554 1.00 63.09 151 SER A CA 1
ATOM 1220 C C . SER A 1 151 ? 44.667 -4.185 -10.499 1.00 63.09 151 SER A C 1
ATOM 1222 O O . SER A 1 151 ? 44.920 -4.316 -9.300 1.00 63.09 151 SER A O 1
ATOM 1224 N N . PHE A 1 152 ? 43.400 -4.075 -10.902 1.00 79.56 152 PHE A N 1
ATOM 1225 C CA . PHE A 1 152 ? 42.318 -4.350 -9.953 1.00 79.56 152 PHE A CA 1
ATOM 1226 C C . PHE A 1 152 ? 42.264 -5.848 -9.629 1.00 79.56 152 PHE A C 1
ATOM 1228 O O . PHE A 1 152 ? 42.076 -6.678 -10.523 1.00 79.56 152 PHE A O 1
ATOM 1235 N N . SER A 1 153 ? 42.436 -6.183 -8.349 1.00 77.88 153 SER A N 1
ATOM 1236 C CA . SER A 1 153 ? 42.313 -7.546 -7.816 1.00 77.88 153 SER A CA 1
ATOM 1237 C C . SER A 1 153 ? 40.893 -7.876 -7.349 1.00 77.88 153 SER A C 1
ATOM 1239 O O . SER A 1 153 ? 40.541 -9.045 -7.236 1.00 77.88 153 SER A O 1
ATOM 1241 N N . THR A 1 154 ? 40.057 -6.862 -7.095 1.00 87.75 154 THR A N 1
ATOM 1242 C CA . THR A 1 154 ? 38.667 -7.034 -6.654 1.00 87.75 154 THR A CA 1
ATOM 1243 C C . THR A 1 154 ? 37.738 -6.021 -7.313 1.00 87.75 154 THR A C 1
ATOM 1245 O O . THR A 1 154 ? 38.133 -4.895 -7.629 1.00 87.75 154 THR A O 1
ATOM 1248 N N . ARG A 1 155 ? 36.465 -6.401 -7.463 1.00 90.81 155 ARG A N 1
ATOM 1249 C CA . ARG A 1 155 ? 35.417 -5.520 -7.992 1.00 90.81 155 ARG A CA 1
ATOM 1250 C C . ARG A 1 155 ? 35.183 -4.295 -7.117 1.00 90.81 155 ARG A C 1
ATOM 1252 O O . ARG A 1 155 ? 35.027 -3.200 -7.638 1.00 90.81 155 ARG A O 1
ATOM 1259 N N . CYS A 1 156 ? 35.240 -4.458 -5.795 1.00 88.75 156 CYS A N 1
ATOM 1260 C CA . CYS A 1 156 ? 35.113 -3.351 -4.846 1.00 88.75 156 CYS A CA 1
ATOM 1261 C C . CYS A 1 156 ? 36.198 -2.281 -5.068 1.00 88.75 156 CYS A C 1
ATOM 1263 O O . CYS A 1 156 ? 35.886 -1.093 -5.123 1.00 88.75 156 CYS A O 1
ATOM 1265 N N . ALA A 1 157 ? 37.458 -2.686 -5.278 1.00 88.75 157 ALA A N 1
ATOM 1266 C CA . ALA A 1 157 ? 38.536 -1.749 -5.601 1.00 88.75 157 ALA A CA 1
ATOM 1267 C C . ALA A 1 157 ? 38.297 -1.032 -6.942 1.00 88.75 157 ALA A C 1
ATOM 1269 O O . ALA A 1 157 ? 38.449 0.186 -7.019 1.00 88.75 157 ALA A O 1
ATOM 1270 N N . ALA A 1 158 ? 37.864 -1.768 -7.969 1.00 91.12 158 ALA A N 1
ATOM 1271 C CA . ALA A 1 158 ? 37.544 -1.194 -9.274 1.00 91.12 158 ALA A CA 1
ATOM 1272 C C . ALA A 1 158 ? 36.359 -0.214 -9.215 1.00 91.12 158 ALA A C 1
ATOM 1274 O O . ALA A 1 158 ? 36.419 0.846 -9.826 1.00 91.12 158 ALA A O 1
ATOM 1275 N N . LEU A 1 159 ? 35.299 -0.525 -8.463 1.00 93.56 159 LEU A N 1
ATOM 1276 C CA . LEU A 1 159 ? 34.140 0.358 -8.290 1.00 93.56 159 LEU A CA 1
ATOM 1277 C C . LEU A 1 159 ? 34.491 1.637 -7.518 1.00 93.56 159 LEU A C 1
ATOM 1279 O O . LEU A 1 159 ? 33.995 2.707 -7.860 1.00 93.56 159 LEU A O 1
ATOM 1283 N N . ARG A 1 160 ? 35.369 1.559 -6.508 1.00 92.12 160 ARG A N 1
ATOM 1284 C CA . ARG A 1 160 ? 35.868 2.755 -5.807 1.00 92.12 160 ARG A CA 1
ATOM 1285 C C . ARG A 1 160 ? 36.678 3.654 -6.735 1.00 92.12 160 ARG A C 1
ATOM 1287 O O . ARG A 1 160 ? 36.437 4.854 -6.755 1.00 92.12 160 ARG A O 1
ATOM 1294 N N . ALA A 1 161 ? 37.582 3.072 -7.523 1.00 90.19 161 ALA A N 1
ATOM 1295 C CA . ALA A 1 161 ? 38.350 3.821 -8.513 1.00 90.19 161 ALA A CA 1
ATOM 1296 C C . ALA A 1 161 ? 37.440 4.425 -9.593 1.00 90.19 161 ALA A C 1
ATOM 1298 O O . ALA A 1 161 ? 37.623 5.574 -9.973 1.00 90.19 161 ALA A O 1
ATOM 1299 N N . PHE A 1 162 ? 36.418 3.685 -10.035 1.00 93.94 162 PHE A N 1
ATOM 1300 C CA . PHE A 1 162 ? 35.404 4.187 -10.959 1.00 93.94 162 PHE A CA 1
ATOM 1301 C C . PHE A 1 162 ? 34.656 5.401 -10.391 1.00 93.94 162 PHE A C 1
ATOM 1303 O O . PHE A 1 162 ? 34.499 6.394 -11.097 1.00 93.94 162 PHE A O 1
ATOM 1310 N N . ALA A 1 163 ? 34.256 5.369 -9.117 1.00 91.88 163 ALA A N 1
ATOM 1311 C CA . ALA A 1 163 ? 33.626 6.514 -8.455 1.00 91.88 163 ALA A CA 1
ATOM 1312 C C . ALA A 1 163 ? 34.536 7.757 -8.435 1.00 91.88 163 ALA A C 1
ATOM 1314 O O . ALA A 1 163 ? 34.057 8.875 -8.579 1.00 91.88 163 ALA A O 1
ATOM 1315 N N . GLU A 1 164 ? 35.850 7.565 -8.288 1.00 88.56 164 GLU A N 1
ATOM 1316 C CA . GLU A 1 164 ? 36.845 8.648 -8.247 1.00 88.56 164 GLU A CA 1
ATOM 1317 C C . GLU A 1 164 ? 37.136 9.271 -9.621 1.00 88.56 164 GLU A C 1
ATOM 1319 O O . GLU A 1 164 ? 37.761 10.324 -9.686 1.00 88.56 164 GLU A O 1
ATOM 1324 N N . THR A 1 165 ? 36.656 8.676 -10.718 1.00 87.69 165 THR A N 1
ATOM 1325 C CA . THR A 1 165 ? 36.823 9.250 -12.067 1.00 87.69 165 THR A CA 1
ATOM 1326 C C . THR A 1 165 ? 35.970 10.492 -12.326 1.00 87.69 165 THR A C 1
ATOM 1328 O O . THR A 1 165 ? 36.147 11.140 -13.354 1.00 87.69 165 THR A O 1
ATOM 1331 N N . GLY A 1 166 ? 34.990 10.780 -11.464 1.00 84.00 166 GLY A N 1
ATOM 1332 C CA . GLY A 1 166 ? 33.994 11.832 -11.690 1.00 84.00 166 GLY A CA 1
ATOM 1333 C C . GLY A 1 166 ? 32.926 11.473 -12.737 1.00 84.00 166 GLY A C 1
ATOM 1334 O O . GLY A 1 166 ? 31.996 12.240 -12.977 1.00 84.00 166 GLY A O 1
ATOM 1335 N N . ALA A 1 167 ? 32.982 10.280 -13.347 1.00 82.88 167 ALA A N 1
ATOM 1336 C CA . ALA A 1 167 ? 32.030 9.855 -14.382 1.00 82.88 167 ALA A CA 1
ATOM 1337 C C . ALA A 1 167 ? 30.587 9.664 -13.875 1.00 82.88 167 ALA A C 1
ATOM 1339 O O . ALA A 1 167 ? 29.678 9.435 -14.683 1.00 82.88 167 ALA A O 1
ATOM 1340 N N . VAL A 1 168 ? 30.389 9.715 -12.555 1.00 90.00 168 VAL A N 1
ATOM 1341 C CA . VAL A 1 168 ? 29.133 9.418 -11.860 1.00 90.00 168 VAL A CA 1
ATOM 1342 C C . VAL A 1 168 ? 28.771 10.505 -10.838 1.00 90.00 168 VAL A C 1
ATOM 1344 O O . VAL A 1 168 ? 28.043 10.230 -9.896 1.00 90.00 168 VAL A O 1
ATOM 1347 N N . GLU A 1 169 ? 29.272 11.735 -10.980 1.00 85.69 169 GLU A N 1
ATOM 1348 C CA . GLU A 1 169 ? 28.955 12.833 -10.041 1.00 85.69 169 GLU A CA 1
ATOM 1349 C C . GLU A 1 169 ? 27.460 13.191 -10.013 1.00 85.69 169 GLU A C 1
ATOM 1351 O O . GLU A 1 169 ? 26.936 13.601 -8.979 1.00 85.69 169 GLU A O 1
ATOM 1356 N N . GLU A 1 170 ? 26.769 12.979 -11.132 1.00 90.06 170 GLU A N 1
ATOM 1357 C CA . GLU A 1 170 ? 25.337 13.222 -11.297 1.00 90.06 170 GLU A CA 1
ATOM 1358 C C . GLU A 1 170 ? 24.509 11.935 -11.208 1.00 90.06 170 GLU A C 1
ATOM 1360 O O . GLU A 1 170 ? 25.043 10.825 -11.184 1.00 90.06 170 GLU A O 1
ATOM 1365 N N . TYR A 1 171 ? 23.181 12.078 -11.162 1.00 92.44 171 TYR A N 1
ATOM 1366 C CA . TYR A 1 171 ? 22.286 10.926 -11.105 1.00 92.44 171 TYR A CA 1
ATOM 1367 C C . TYR A 1 171 ? 22.301 10.112 -12.389 1.00 92.44 171 TYR A C 1
ATOM 1369 O O . TYR A 1 171 ? 22.104 10.619 -13.493 1.00 92.44 171 TYR A O 1
ATOM 1377 N N . HIS A 1 172 ? 22.442 8.810 -12.203 1.00 92.12 172 HIS A N 1
ATOM 1378 C CA . HIS A 1 172 ? 22.391 7.827 -13.263 1.00 92.12 172 HIS A CA 1
ATOM 1379 C C . HIS A 1 172 ? 21.489 6.664 -12.875 1.00 92.12 172 HIS A C 1
ATOM 1381 O O . HIS A 1 172 ? 21.405 6.282 -11.703 1.00 92.12 172 HIS A O 1
ATOM 1387 N N . ALA A 1 173 ? 20.849 6.069 -13.881 1.00 92.88 173 ALA A N 1
ATOM 1388 C CA . ALA A 1 173 ? 20.191 4.792 -13.700 1.00 92.88 173 ALA A CA 1
ATOM 1389 C C . ALA A 1 173 ? 21.217 3.659 -13.691 1.00 92.88 173 ALA A C 1
ATOM 1391 O O . ALA A 1 173 ? 22.291 3.756 -14.288 1.00 92.88 173 ALA A O 1
ATOM 1392 N N . LEU A 1 174 ? 20.873 2.545 -13.049 1.00 93.25 174 LEU A N 1
ATOM 1393 C CA . LEU A 1 174 ? 21.744 1.377 -12.951 1.00 93.25 174 LEU A CA 1
ATOM 1394 C C . LEU A 1 174 ? 22.244 0.890 -14.320 1.00 93.25 174 LEU A C 1
ATOM 1396 O O . LEU A 1 174 ? 23.408 0.518 -14.457 1.00 93.25 174 LEU A O 1
ATOM 1400 N N . LYS A 1 175 ? 21.394 0.949 -15.351 1.00 92.25 175 LYS A N 1
ATOM 1401 C CA . LYS A 1 175 ? 21.772 0.615 -16.731 1.00 92.25 175 LYS A CA 1
ATOM 1402 C C . LYS A 1 175 ? 22.929 1.486 -17.237 1.00 92.25 175 LYS A C 1
ATOM 1404 O O . LYS A 1 175 ? 23.889 0.959 -17.795 1.00 92.25 175 LYS A O 1
ATOM 1409 N N . ASP A 1 176 ? 22.884 2.789 -16.975 1.00 92.69 176 ASP A N 1
ATOM 1410 C CA . ASP A 1 176 ? 23.941 3.724 -17.371 1.00 92.69 176 ASP A CA 1
ATOM 1411 C C . ASP A 1 176 ? 25.224 3.478 -16.578 1.00 92.69 176 ASP A C 1
ATOM 1413 O O . ASP A 1 176 ? 26.318 3.481 -17.146 1.00 92.69 176 ASP A O 1
ATOM 1417 N N . ILE A 1 177 ? 25.095 3.202 -15.275 1.00 95.44 177 ILE A N 1
ATOM 1418 C CA . ILE A 1 177 ? 26.218 2.829 -14.404 1.00 95.44 177 ILE A CA 1
ATOM 1419 C C . ILE A 1 177 ? 26.943 1.602 -14.958 1.00 95.44 177 ILE A C 1
ATOM 1421 O O . ILE A 1 177 ? 28.170 1.616 -15.063 1.00 95.44 177 ILE A O 1
ATOM 1425 N N . ARG A 1 178 ? 26.204 0.566 -15.374 1.00 94.25 178 ARG A N 1
ATOM 1426 C CA . ARG A 1 178 ? 26.768 -0.652 -15.977 1.00 94.25 178 ARG A CA 1
ATOM 1427 C C . ARG A 1 178 ? 27.561 -0.346 -17.244 1.00 94.25 178 ARG A C 1
ATOM 1429 O O . ARG A 1 178 ? 28.697 -0.799 -17.369 1.00 94.25 178 ARG A O 1
ATOM 1436 N N . ILE A 1 179 ? 26.999 0.457 -18.146 1.00 93.44 179 ILE A N 1
ATOM 1437 C CA . ILE A 1 179 ? 27.654 0.837 -19.407 1.00 93.44 179 ILE A CA 1
ATOM 1438 C C . ILE A 1 179 ? 28.932 1.638 -19.131 1.00 93.44 179 ILE A C 1
ATOM 1440 O O . ILE A 1 179 ? 30.000 1.315 -19.657 1.00 93.44 179 ILE A O 1
ATOM 1444 N N . LYS A 1 180 ? 28.842 2.665 -18.279 1.00 94.50 180 LYS A N 1
ATOM 1445 C CA . LYS A 1 180 ? 29.976 3.526 -17.920 1.00 94.50 180 LYS A CA 1
ATOM 1446 C C . LYS A 1 180 ? 31.088 2.745 -17.224 1.00 94.50 180 LYS A C 1
ATOM 1448 O O . LYS A 1 180 ? 32.258 2.936 -17.544 1.00 94.50 180 LYS A O 1
ATOM 1453 N N . TYR A 1 181 ? 30.734 1.839 -16.319 1.00 95.31 181 TYR A N 1
ATOM 1454 C CA . TYR A 1 181 ? 31.705 1.004 -15.626 1.00 95.31 181 TYR A CA 1
ATOM 1455 C C . TYR A 1 181 ? 32.373 -0.011 -16.553 1.00 95.31 181 TYR A C 1
ATOM 1457 O O . TYR A 1 181 ? 33.583 -0.199 -16.473 1.00 95.31 181 TYR A O 1
ATOM 1465 N N . GLN A 1 182 ? 31.626 -0.632 -17.471 1.00 92.69 182 GLN A N 1
ATOM 1466 C CA . GLN A 1 182 ? 32.224 -1.540 -18.449 1.00 92.69 182 GLN A CA 1
ATOM 1467 C C . GLN A 1 182 ? 33.212 -0.799 -19.356 1.00 92.69 182 GLN A C 1
ATOM 1469 O O . GLN A 1 182 ? 34.301 -1.307 -19.621 1.00 92.69 182 GLN A O 1
ATOM 1474 N N . ARG A 1 183 ? 32.873 0.426 -19.780 1.00 92.50 183 ARG A N 1
ATOM 1475 C CA . ARG A 1 183 ? 33.803 1.295 -20.511 1.00 92.50 183 ARG A CA 1
ATOM 1476 C C . ARG A 1 183 ? 35.049 1.593 -19.676 1.00 92.50 183 ARG A C 1
ATOM 1478 O O . ARG A 1 183 ? 36.151 1.351 -20.148 1.00 92.50 183 ARG A O 1
ATOM 1485 N N . PHE A 1 184 ? 34.880 1.981 -18.412 1.00 93.56 184 PHE A N 1
ATOM 1486 C CA . PHE A 1 184 ? 35.990 2.186 -17.479 1.00 93.56 184 PHE A CA 1
ATOM 1487 C C . PHE A 1 184 ? 36.892 0.947 -17.345 1.00 93.56 184 PHE A C 1
ATOM 1489 O O . PHE A 1 184 ? 38.116 1.072 -17.361 1.00 93.56 184 PHE A O 1
ATOM 1496 N N . LEU A 1 185 ? 36.327 -0.260 -17.250 1.00 90.56 185 LEU A N 1
ATOM 1497 C CA . LEU A 1 185 ? 37.120 -1.491 -17.208 1.00 90.56 185 LEU A CA 1
ATOM 1498 C C . LEU A 1 185 ? 37.882 -1.727 -18.518 1.00 90.56 185 LEU A C 1
ATOM 1500 O O . LEU A 1 185 ? 39.042 -2.139 -18.471 1.00 90.56 185 LEU A O 1
ATOM 1504 N N . ASN A 1 186 ? 37.262 -1.470 -19.670 1.00 89.50 186 ASN A N 1
ATOM 1505 C CA . ASN A 1 186 ? 37.904 -1.606 -20.980 1.00 89.50 186 ASN A CA 1
ATOM 1506 C C . ASN A 1 186 ? 39.067 -0.615 -21.138 1.00 89.50 186 ASN A C 1
ATOM 1508 O O . ASN A 1 186 ? 40.172 -1.032 -21.486 1.00 89.50 186 ASN A O 1
ATOM 1512 N N . ASP A 1 187 ? 38.850 0.654 -20.785 1.00 86.94 187 ASP A N 1
ATOM 1513 C CA . ASP A 1 187 ? 39.855 1.724 -20.850 1.00 86.94 187 ASP A CA 1
ATOM 1514 C C . ASP A 1 187 ? 41.073 1.414 -19.959 1.00 86.94 187 ASP A C 1
ATOM 1516 O O . ASP A 1 187 ? 42.210 1.743 -20.294 1.00 86.94 187 ASP A O 1
ATOM 1520 N N . ASN A 1 188 ? 40.852 0.695 -18.852 1.00 84.62 188 ASN A N 1
ATOM 1521 C CA . ASN A 1 188 ? 41.895 0.239 -17.929 1.00 84.62 188 ASN A CA 1
ATOM 1522 C C . ASN A 1 188 ? 42.393 -1.192 -18.211 1.00 84.62 188 ASN A C 1
ATOM 1524 O O . ASN A 1 188 ? 43.028 -1.810 -17.351 1.00 84.62 188 ASN A O 1
ATOM 1528 N N . LYS A 1 189 ? 42.116 -1.744 -19.403 1.00 85.69 189 LYS A N 1
ATOM 1529 C CA . LYS A 1 189 ? 42.555 -3.085 -19.843 1.00 85.69 189 LYS A CA 1
ATOM 1530 C C . LYS A 1 189 ? 42.178 -4.205 -18.862 1.00 85.69 189 LYS A C 1
ATOM 1532 O O . LYS A 1 189 ? 42.916 -5.167 -18.684 1.00 85.69 189 LYS A O 1
ATOM 1537 N N . CYS A 1 190 ? 41.029 -4.076 -18.207 1.00 85.00 190 CYS A N 1
ATOM 1538 C CA . CYS A 1 190 ? 40.498 -5.022 -17.225 1.00 85.00 190 CYS A CA 1
ATOM 1539 C C . CYS A 1 190 ? 39.133 -5.607 -17.629 1.00 85.00 190 CYS A C 1
ATOM 1541 O O . CYS A 1 190 ? 38.607 -6.451 -16.909 1.00 85.00 190 CYS A O 1
ATOM 1543 N N . GLY A 1 191 ? 38.572 -5.200 -18.773 1.00 80.44 191 GLY A N 1
ATOM 1544 C CA . GLY A 1 191 ? 37.237 -5.604 -19.237 1.00 80.44 191 GLY A CA 1
ATOM 1545 C C . GLY A 1 191 ? 37.023 -7.107 -19.428 1.00 80.44 191 GLY A C 1
ATOM 1546 O O . GLY A 1 191 ? 35.896 -7.573 -19.322 1.00 80.44 191 GLY A O 1
ATOM 1547 N N . PHE A 1 192 ? 38.097 -7.872 -19.646 1.00 81.06 192 PHE A N 1
ATOM 1548 C CA . PHE A 1 192 ? 38.056 -9.332 -19.794 1.00 81.06 192 PHE A CA 1
ATOM 1549 C C . PHE A 1 192 ? 37.970 -10.090 -18.457 1.00 81.06 192 PHE A C 1
ATOM 1551 O O . PHE A 1 192 ? 37.748 -11.299 -18.438 1.00 81.06 192 PHE A O 1
ATOM 1558 N N . LYS A 1 193 ? 38.192 -9.420 -17.318 1.00 84.12 193 LYS A N 1
ATOM 1559 C CA . LYS A 1 193 ? 38.214 -10.071 -16.003 1.00 84.12 193 LYS A CA 1
ATOM 1560 C C . LYS A 1 193 ? 36.791 -10.241 -15.477 1.00 84.12 193 LYS A C 1
ATOM 1562 O O . LYS A 1 193 ? 36.264 -9.340 -14.827 1.00 84.12 193 LYS A O 1
ATOM 1567 N N . GLN A 1 194 ? 36.211 -11.427 -15.662 1.00 85.50 194 GLN A N 1
ATOM 1568 C CA . GLN A 1 194 ? 34.835 -11.735 -15.244 1.00 85.50 194 GLN A CA 1
ATOM 1569 C C . GLN A 1 194 ? 34.545 -11.400 -13.769 1.00 85.50 194 GLN A C 1
ATOM 1571 O O . GLN A 1 194 ? 33.466 -10.927 -13.432 1.00 85.50 194 GLN A O 1
ATOM 1576 N N . MET A 1 195 ? 35.530 -11.569 -12.880 1.00 87.75 195 MET A N 1
ATOM 1577 C CA . MET A 1 195 ? 35.408 -11.238 -11.452 1.00 87.75 195 MET A CA 1
ATOM 1578 C C . MET A 1 195 ? 35.129 -9.747 -11.168 1.00 87.75 195 MET A C 1
ATOM 1580 O O . MET A 1 195 ? 34.576 -9.417 -10.115 1.00 87.75 195 MET A O 1
ATOM 1584 N N . LEU A 1 196 ? 35.503 -8.853 -12.090 1.00 89.25 196 LEU A N 1
ATOM 1585 C CA . LEU A 1 196 ? 35.294 -7.407 -11.993 1.00 89.25 196 LEU A CA 1
ATOM 1586 C C . LEU A 1 196 ? 33.974 -6.958 -12.624 1.00 89.25 196 LEU A C 1
ATOM 1588 O O . LEU A 1 196 ? 33.548 -5.844 -12.362 1.00 89.25 196 LEU A O 1
ATOM 1592 N N . VAL A 1 197 ? 33.312 -7.794 -13.422 1.00 88.62 197 VAL A N 1
ATOM 1593 C CA . VAL A 1 197 ? 32.036 -7.442 -14.057 1.00 88.62 197 VAL A CA 1
ATOM 1594 C C . VAL A 1 197 ? 30.935 -7.357 -12.995 1.00 88.62 197 VAL A C 1
ATOM 1596 O O . VAL A 1 197 ? 30.893 -8.162 -12.063 1.00 88.62 197 VAL A O 1
ATOM 1599 N N . MET A 1 198 ? 30.048 -6.363 -13.113 1.00 90.50 198 MET A N 1
ATOM 1600 C CA . MET A 1 198 ? 28.902 -6.224 -12.209 1.00 90.50 198 MET A CA 1
ATOM 1601 C C . MET A 1 198 ? 27.917 -7.404 -12.355 1.00 90.50 198 MET A C 1
ATOM 1603 O O . MET A 1 198 ? 27.722 -7.887 -13.470 1.00 90.50 198 MET A O 1
ATOM 1607 N N . PRO A 1 199 ? 27.245 -7.847 -11.274 1.00 88.31 199 PRO A N 1
ATOM 1608 C CA . PRO A 1 199 ? 26.276 -8.946 -11.332 1.00 88.31 199 PRO A CA 1
ATOM 1609 C C . PRO A 1 199 ? 25.117 -8.633 -12.274 1.00 88.31 199 PRO A C 1
ATOM 1611 O O . PRO A 1 199 ? 24.643 -7.501 -12.267 1.00 88.31 199 PRO A O 1
ATOM 1614 N N . SER A 1 200 ? 24.608 -9.610 -13.025 1.00 83.69 200 SER A N 1
ATOM 1615 C CA . SER A 1 200 ? 23.418 -9.431 -13.876 1.00 83.69 200 SER A CA 1
ATOM 1616 C C . SER A 1 200 ? 22.175 -9.047 -13.067 1.00 83.69 200 SER A C 1
ATOM 1618 O O . SER A 1 200 ? 21.400 -8.208 -13.507 1.00 83.69 200 SER A O 1
ATOM 1620 N N . GLU A 1 201 ? 22.029 -9.587 -11.857 1.00 86.88 201 GLU A N 1
ATOM 1621 C CA . GLU A 1 201 ? 20.941 -9.252 -10.937 1.00 86.88 201 GLU A CA 1
ATOM 1622 C C . GLU A 1 201 ? 21.069 -7.828 -10.374 1.00 86.88 201 GLU A C 1
ATOM 1624 O O . GLU A 1 201 ? 22.053 -7.482 -9.707 1.00 86.88 201 GLU A O 1
ATOM 1629 N N . ASP A 1 202 ? 20.038 -7.009 -10.580 1.00 89.06 202 ASP A N 1
ATOM 1630 C CA . ASP A 1 202 ? 20.031 -5.604 -10.166 1.00 89.06 202 ASP A CA 1
ATOM 1631 C C . ASP A 1 202 ? 20.130 -5.422 -8.652 1.00 89.06 202 ASP A C 1
ATOM 1633 O O . ASP A 1 202 ? 20.927 -4.611 -8.181 1.00 89.06 202 ASP A O 1
ATOM 1637 N N . THR A 1 203 ? 19.406 -6.222 -7.867 1.00 86.56 203 THR A N 1
ATOM 1638 C CA . THR A 1 203 ? 19.442 -6.151 -6.397 1.00 86.56 203 THR A CA 1
ATOM 1639 C C . THR A 1 203 ? 20.857 -6.353 -5.857 1.00 86.56 203 THR A C 1
ATOM 1641 O O . THR A 1 203 ? 21.330 -5.589 -5.011 1.00 86.56 203 THR A O 1
ATOM 1644 N N . LYS A 1 204 ? 21.568 -7.356 -6.382 1.00 87.69 204 LYS A N 1
ATOM 1645 C CA . LYS A 1 204 ? 22.949 -7.654 -5.996 1.00 87.69 204 LYS A CA 1
ATOM 1646 C C . LYS A 1 204 ? 23.892 -6.527 -6.413 1.00 87.69 204 LYS A C 1
ATOM 1648 O O . LYS A 1 204 ? 24.727 -6.102 -5.620 1.00 87.69 204 LYS A O 1
ATOM 1653 N N . CYS A 1 205 ? 23.706 -5.992 -7.617 1.00 91.12 205 CYS A N 1
ATOM 1654 C CA . CYS A 1 205 ? 24.492 -4.880 -8.133 1.00 91.12 205 CYS A CA 1
ATOM 1655 C C . CYS A 1 205 ? 24.345 -3.601 -7.287 1.00 91.12 205 CYS A C 1
ATOM 1657 O O . CYS A 1 205 ? 25.341 -2.978 -6.922 1.00 91.12 205 CYS A O 1
ATOM 1659 N N . LEU A 1 206 ? 23.115 -3.226 -6.924 1.00 92.44 206 LEU A N 1
ATOM 1660 C CA . LEU A 1 206 ? 22.844 -2.056 -6.082 1.00 92.44 206 LEU A CA 1
ATOM 1661 C C . LEU A 1 206 ? 23.469 -2.202 -4.688 1.00 92.44 206 LEU A C 1
ATOM 1663 O O . LEU A 1 206 ? 24.038 -1.247 -4.159 1.00 92.44 206 LEU A O 1
ATOM 1667 N N . ASN A 1 207 ? 23.404 -3.399 -4.099 1.00 88.38 207 ASN A N 1
ATOM 1668 C CA . ASN A 1 207 ? 24.013 -3.672 -2.797 1.00 88.38 207 ASN A CA 1
ATOM 1669 C C . ASN A 1 207 ? 25.544 -3.610 -2.843 1.00 88.38 207 ASN A C 1
ATOM 1671 O O . ASN A 1 207 ? 26.160 -3.082 -1.916 1.00 88.38 207 ASN A O 1
ATOM 1675 N N . GLU A 1 208 ? 26.163 -4.081 -3.926 1.00 90.81 208 GLU A N 1
ATOM 1676 C CA . GLU A 1 208 ? 27.606 -3.939 -4.122 1.00 90.81 208 GLU A CA 1
ATOM 1677 C C . GLU A 1 208 ? 28.026 -2.470 -4.232 1.00 90.81 208 GLU A C 1
ATOM 1679 O O . GLU A 1 208 ? 28.988 -2.075 -3.575 1.00 90.81 208 GLU A O 1
ATOM 1684 N N . LEU A 1 209 ? 27.283 -1.643 -4.982 1.00 93.19 209 LEU A N 1
ATOM 1685 C CA . LEU A 1 209 ? 27.540 -0.201 -5.074 1.00 93.19 209 LEU A CA 1
ATOM 1686 C C . LEU A 1 209 ? 27.480 0.471 -3.696 1.00 93.19 209 LEU A C 1
ATOM 1688 O O . LEU A 1 209 ? 28.425 1.171 -3.324 1.00 93.19 209 LEU A O 1
ATOM 1692 N N . ARG A 1 210 ? 26.435 0.196 -2.902 1.00 90.06 210 ARG A N 1
ATOM 1693 C CA . ARG A 1 210 ? 26.309 0.694 -1.517 1.00 90.06 210 ARG A CA 1
ATOM 1694 C C . ARG A 1 210 ? 27.493 0.275 -0.647 1.00 90.06 210 ARG A C 1
ATOM 1696 O O . ARG A 1 210 ? 28.076 1.100 0.052 1.00 90.06 210 ARG A O 1
ATOM 1703 N N . GLY A 1 211 ? 27.895 -0.994 -0.737 1.00 86.56 211 GLY A N 1
ATOM 1704 C CA . GLY A 1 211 ? 28.990 -1.564 0.052 1.00 86.56 211 GLY A CA 1
ATOM 1705 C C . GLY A 1 211 ? 30.367 -0.948 -0.224 1.00 86.56 211 GLY A C 1
ATOM 1706 O O . GLY A 1 211 ? 31.288 -1.106 0.578 1.00 86.56 211 GLY A O 1
ATOM 1707 N N . THR A 1 212 ? 30.539 -0.212 -1.327 1.00 88.94 212 THR A N 1
ATOM 1708 C CA . THR A 1 212 ? 31.810 0.476 -1.610 1.00 88.94 212 THR A CA 1
ATOM 1709 C C . THR A 1 212 ? 32.085 1.648 -0.665 1.00 88.94 212 THR A C 1
ATOM 1711 O O . THR A 1 212 ? 33.259 1.991 -0.481 1.00 88.94 212 THR A O 1
ATOM 1714 N N . GLY A 1 213 ? 31.035 2.265 -0.105 1.00 86.88 213 GLY A N 1
ATOM 1715 C CA . GLY A 1 213 ? 31.106 3.534 0.625 1.00 86.88 213 GLY A CA 1
ATOM 1716 C C . GLY A 1 213 ? 31.406 4.755 -0.257 1.00 86.88 213 GLY A C 1
ATOM 1717 O O . GLY A 1 213 ? 31.865 5.774 0.254 1.00 86.88 213 GLY A O 1
ATOM 1718 N N . ARG A 1 214 ? 31.242 4.639 -1.585 1.00 91.50 214 ARG A N 1
ATOM 1719 C CA . ARG A 1 214 ? 31.538 5.702 -2.568 1.00 91.50 214 ARG A CA 1
ATOM 1720 C C . ARG A 1 214 ? 30.366 6.057 -3.481 1.00 91.50 214 ARG A C 1
ATOM 1722 O O . ARG A 1 214 ? 30.527 6.906 -4.352 1.00 91.50 214 ARG A O 1
ATOM 1729 N N . PHE A 1 215 ? 29.209 5.431 -3.286 1.00 93.75 215 PHE A N 1
ATOM 1730 C CA . PHE A 1 215 ? 27.982 5.731 -4.018 1.00 93.75 215 PHE A CA 1
ATOM 1731 C C . PHE A 1 215 ? 26.838 5.982 -3.040 1.00 93.75 215 PHE A C 1
ATOM 1733 O O . PHE A 1 215 ? 26.698 5.256 -2.053 1.00 93.75 215 PHE A O 1
ATOM 1740 N N . LEU A 1 216 ? 25.997 6.966 -3.352 1.00 94.06 216 LEU A N 1
ATOM 1741 C CA . LEU A 1 216 ? 24.643 7.042 -2.814 1.00 94.06 216 LEU A CA 1
ATOM 1742 C C . LEU A 1 216 ? 23.713 6.320 -3.781 1.00 94.06 216 LEU A C 1
ATOM 1744 O O . LEU A 1 216 ? 23.712 6.592 -4.983 1.00 94.06 216 LEU A O 1
ATOM 1748 N N . VAL A 1 217 ? 22.932 5.386 -3.238 1.00 93.88 217 VAL A N 1
ATOM 1749 C CA . VAL A 1 217 ? 21.972 4.578 -3.996 1.00 93.88 217 VAL A CA 1
ATOM 1750 C C . VAL A 1 217 ? 20.571 4.692 -3.370 1.00 93.88 217 VAL A C 1
ATOM 1752 O O . VAL A 1 217 ? 20.052 3.689 -2.862 1.00 93.88 217 VAL A O 1
ATOM 1755 N N . PRO A 1 218 ? 19.936 5.886 -3.390 1.00 87.56 218 PRO A N 1
ATOM 1756 C CA . PRO A 1 218 ? 18.543 6.032 -2.975 1.00 87.56 218 PRO A CA 1
ATOM 1757 C C . PRO A 1 218 ? 17.596 5.058 -3.689 1.00 87.56 218 PRO A C 1
ATOM 1759 O O . PRO A 1 218 ? 16.816 4.359 -3.045 1.00 87.56 218 PRO A O 1
ATOM 1762 N N . ARG A 1 219 ? 17.695 4.961 -5.026 1.00 86.56 219 ARG A N 1
ATOM 1763 C CA . ARG A 1 219 ? 16.882 4.072 -5.879 1.00 86.56 219 ARG A CA 1
ATOM 1764 C C . ARG A 1 219 ? 17.685 3.596 -7.091 1.00 86.56 219 ARG A C 1
ATOM 1766 O O . ARG A 1 219 ? 18.700 4.189 -7.443 1.00 86.56 219 ARG A O 1
ATOM 1773 N N . GLY A 1 220 ? 17.219 2.547 -7.774 1.00 82.31 220 GLY A N 1
ATOM 1774 C CA . GLY A 1 220 ? 17.910 1.983 -8.946 1.00 82.31 220 GLY A CA 1
ATOM 1775 C C . GLY A 1 220 ? 18.057 2.944 -10.135 1.00 82.31 220 GLY A C 1
ATOM 1776 O O . GLY A 1 220 ? 18.939 2.759 -10.968 1.00 82.31 220 GLY A O 1
ATOM 1777 N N . ASN A 1 221 ? 17.235 3.992 -10.199 1.00 87.62 221 ASN A N 1
ATOM 1778 C CA . ASN A 1 221 ? 17.305 5.056 -11.202 1.00 87.62 221 ASN A CA 1
ATOM 1779 C C . ASN A 1 221 ? 17.984 6.345 -10.694 1.00 87.62 221 ASN A C 1
ATOM 1781 O O . ASN A 1 221 ? 18.008 7.341 -11.413 1.00 87.62 221 ASN A O 1
ATOM 1785 N N . LYS A 1 222 ? 18.507 6.343 -9.463 1.00 93.19 222 LYS A N 1
ATOM 1786 C CA . LYS A 1 222 ? 19.071 7.518 -8.798 1.00 93.19 222 LYS A CA 1
ATOM 1787 C C . LYS A 1 222 ? 20.345 7.118 -8.067 1.00 93.19 222 LYS A C 1
ATOM 1789 O O . LYS A 1 222 ? 20.320 6.800 -6.882 1.00 93.19 222 LYS A O 1
ATOM 1794 N N . ILE A 1 223 ? 21.445 7.072 -8.812 1.00 94.81 223 ILE A N 1
ATOM 1795 C CA . ILE A 1 223 ? 22.756 6.633 -8.330 1.00 94.81 223 ILE A CA 1
ATOM 1796 C C . ILE A 1 223 ? 23.781 7.703 -8.667 1.00 94.81 223 ILE A C 1
ATOM 1798 O O . ILE A 1 223 ? 23.869 8.102 -9.827 1.00 94.81 223 ILE A O 1
ATOM 1802 N N . ARG A 1 224 ? 24.583 8.119 -7.687 1.00 95.31 224 ARG A N 1
ATOM 1803 C CA . ARG A 1 224 ? 25.742 8.983 -7.931 1.00 95.31 224 ARG A CA 1
ATOM 1804 C C . ARG A 1 224 ? 26.915 8.640 -7.026 1.00 95.31 224 ARG A C 1
ATOM 1806 O O . ARG A 1 224 ? 26.732 8.081 -5.943 1.00 95.31 224 ARG A O 1
ATOM 1813 N N . SER A 1 225 ? 28.122 8.968 -7.465 1.00 93.94 225 SER A N 1
ATOM 1814 C CA . SER A 1 225 ? 29.313 8.920 -6.631 1.00 93.94 225 SER A CA 1
ATOM 1815 C C . SER A 1 225 ? 29.218 9.988 -5.550 1.00 93.94 225 SER A C 1
ATOM 1817 O O . SER A 1 225 ? 28.944 11.150 -5.837 1.00 93.94 225 SER A O 1
ATOM 1819 N N . TYR A 1 226 ? 29.478 9.590 -4.314 1.00 92.69 226 TYR A N 1
ATOM 1820 C CA . TYR A 1 226 ? 29.479 10.480 -3.167 1.00 92.69 226 TYR A CA 1
ATOM 1821 C C . TYR A 1 226 ? 30.464 9.953 -2.134 1.00 92.69 226 TYR A C 1
ATOM 1823 O O . TYR A 1 226 ? 30.406 8.787 -1.730 1.00 92.69 226 TYR A O 1
ATOM 1831 N N . LYS A 1 227 ? 31.393 10.808 -1.715 1.00 87.88 227 LYS A N 1
ATOM 1832 C CA . LYS A 1 227 ? 32.368 10.474 -0.682 1.00 87.88 227 LYS A CA 1
ATOM 1833 C C . LYS A 1 227 ? 31.859 11.008 0.648 1.00 87.88 227 LYS A C 1
ATOM 1835 O O . LYS A 1 227 ? 31.849 12.215 0.856 1.00 87.88 227 LYS A O 1
ATOM 1840 N N . ILE A 1 228 ? 31.477 10.101 1.545 1.00 85.44 228 ILE A N 1
ATOM 1841 C CA . ILE A 1 228 ? 30.995 10.487 2.870 1.00 85.44 228 ILE A CA 1
ATOM 1842 C C . ILE A 1 228 ? 32.100 11.190 3.675 1.00 85.44 228 ILE A C 1
ATOM 1844 O O . ILE A 1 228 ? 33.230 10.698 3.761 1.00 85.44 228 ILE A O 1
ATOM 1848 N N . ASP A 1 229 ? 31.761 12.332 4.271 1.00 83.88 229 ASP A N 1
ATOM 1849 C CA . ASP A 1 229 ? 32.601 13.019 5.253 1.00 83.88 229 ASP A CA 1
ATOM 1850 C C . ASP A 1 229 ? 32.161 12.624 6.673 1.00 83.88 229 ASP A C 1
ATOM 1852 O O . ASP A 1 229 ? 30.985 12.712 7.033 1.00 83.88 229 ASP A O 1
ATOM 1856 N N . ASN A 1 230 ? 33.111 12.201 7.510 1.00 83.88 230 ASN A N 1
ATOM 1857 C CA . ASN A 1 230 ? 32.849 11.854 8.910 1.00 83.88 230 ASN A CA 1
ATOM 1858 C C . ASN A 1 230 ? 32.365 13.055 9.746 1.00 83.88 230 ASN A C 1
ATOM 1860 O O . ASN A 1 230 ? 31.730 12.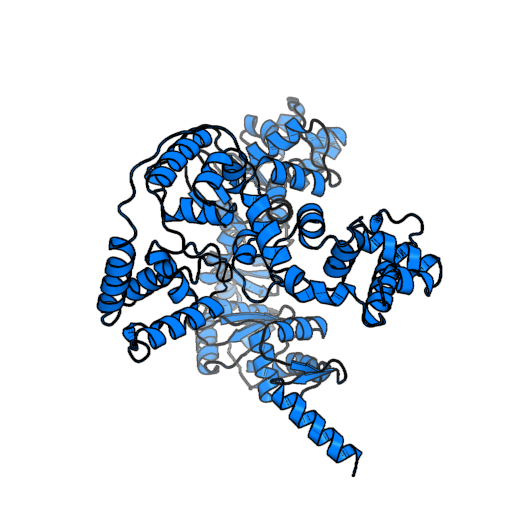876 10.787 1.00 83.88 230 ASN A O 1
ATOM 1864 N N . ARG A 1 231 ? 32.657 14.286 9.314 1.00 81.19 231 ARG A N 1
ATOM 1865 C CA . ARG A 1 231 ? 32.146 15.508 9.945 1.00 81.19 231 ARG A CA 1
ATOM 1866 C C . ARG A 1 231 ? 30.646 15.666 9.709 1.00 81.19 231 ARG A C 1
ATOM 1868 O O . ARG A 1 231 ? 29.927 15.922 10.671 1.00 81.19 231 ARG A O 1
ATOM 1875 N N . LEU A 1 232 ? 30.163 15.396 8.490 1.00 86.94 232 LEU A N 1
ATOM 1876 C CA . LEU A 1 232 ? 28.727 15.376 8.189 1.00 86.94 232 LEU A CA 1
ATOM 1877 C C . LEU A 1 232 ? 28.000 14.375 9.085 1.00 86.94 232 LEU A C 1
ATOM 1879 O O . LEU A 1 232 ? 26.990 14.712 9.692 1.00 86.94 232 LEU A O 1
ATOM 1883 N N . THR A 1 233 ? 28.508 13.144 9.193 1.00 87.69 233 THR A N 1
ATOM 1884 C CA . THR A 1 233 ? 27.839 12.102 9.991 1.00 87.69 233 THR A CA 1
ATOM 1885 C C . THR A 1 233 ? 27.817 12.433 11.484 1.00 87.69 233 THR A C 1
ATOM 1887 O O . THR A 1 233 ? 26.867 12.062 12.176 1.00 87.69 233 THR A O 1
ATOM 1890 N N . SER A 1 234 ? 28.823 13.159 11.977 1.00 85.12 234 SER A N 1
ATOM 1891 C CA . SER A 1 234 ? 28.883 13.643 13.360 1.00 85.12 234 SER A CA 1
ATOM 1892 C C . SER A 1 234 ? 27.874 14.769 13.615 1.00 85.12 234 SER A C 1
ATOM 1894 O O . SER A 1 234 ? 27.100 14.683 14.570 1.00 85.12 234 SER A O 1
ATOM 1896 N N . GLU A 1 235 ? 27.812 15.779 12.741 1.00 87.44 235 GLU A N 1
ATOM 1897 C CA . GLU A 1 235 ? 26.829 16.868 12.847 1.00 87.44 235 GLU A CA 1
ATOM 1898 C C . GLU A 1 235 ? 25.396 16.362 12.682 1.00 87.44 235 GLU A C 1
ATOM 1900 O O . GLU A 1 235 ? 24.519 16.694 13.479 1.00 87.44 235 GLU A O 1
ATOM 1905 N N . LEU A 1 236 ? 25.161 15.476 11.714 1.00 92.31 236 LEU A N 1
ATOM 1906 C CA . LEU A 1 236 ? 23.851 14.878 11.491 1.00 92.31 236 LEU A CA 1
ATOM 1907 C C . LEU A 1 236 ? 23.381 14.090 12.718 1.00 92.31 236 LEU A C 1
ATOM 1909 O O . LEU A 1 236 ? 22.214 14.161 13.086 1.00 92.31 236 LEU A O 1
ATOM 1913 N N . ARG A 1 237 ? 24.286 13.395 13.415 1.00 93.06 237 ARG A N 1
ATOM 1914 C CA . ARG A 1 237 ? 23.953 12.712 14.671 1.00 93.06 237 ARG A CA 1
ATOM 1915 C C . ARG A 1 237 ? 23.506 13.690 15.753 1.00 93.06 237 ARG A C 1
ATOM 1917 O O . ARG A 1 237 ? 22.549 13.403 16.464 1.00 93.06 237 ARG A O 1
ATOM 1924 N N . ARG A 1 238 ? 24.157 14.851 15.866 1.00 88.31 238 ARG A N 1
ATOM 1925 C CA . ARG A 1 238 ? 23.755 15.910 16.804 1.00 88.31 238 ARG A CA 1
ATOM 1926 C C . ARG A 1 238 ? 22.368 16.455 16.459 1.00 88.31 238 ARG A C 1
ATOM 1928 O O . ARG A 1 238 ? 21.519 16.540 17.344 1.00 88.31 238 ARG A O 1
ATOM 1935 N N . VAL A 1 239 ? 22.124 16.747 15.181 1.00 93.12 239 VAL A N 1
ATOM 1936 C CA . VAL A 1 239 ? 20.820 17.202 14.667 1.00 93.12 239 VAL A CA 1
ATOM 1937 C C . VAL A 1 239 ? 19.718 16.188 14.979 1.00 93.12 239 VAL A C 1
ATOM 1939 O O . VAL A 1 239 ? 18.685 16.547 15.542 1.00 93.12 239 VAL A O 1
ATOM 1942 N N . LEU A 1 240 ? 19.946 14.909 14.673 1.00 94.38 240 LEU A N 1
ATOM 1943 C CA . LEU A 1 240 ? 18.962 13.851 14.897 1.00 94.38 240 LEU A CA 1
ATOM 1944 C C . LEU A 1 240 ? 18.707 13.600 16.388 1.00 94.38 240 LEU A C 1
ATOM 1946 O O . LEU A 1 240 ? 17.560 13.389 16.770 1.00 94.38 240 LEU A O 1
ATOM 1950 N N . THR A 1 241 ? 19.732 13.673 17.242 1.00 92.62 241 THR A N 1
ATOM 1951 C CA . THR A 1 241 ? 19.568 13.553 18.702 1.00 92.62 241 THR A CA 1
ATOM 1952 C C . THR A 1 241 ? 18.726 14.689 19.278 1.00 92.62 241 THR A C 1
ATOM 1954 O O . THR A 1 241 ? 17.870 14.440 20.122 1.00 92.62 241 THR A O 1
ATOM 1957 N N . LEU A 1 242 ? 18.903 15.924 18.799 1.00 89.38 242 LEU A N 1
ATOM 1958 C CA . LEU A 1 242 ? 18.046 17.046 19.197 1.00 89.38 242 LEU A CA 1
ATOM 1959 C C . LEU A 1 242 ? 16.603 16.852 18.709 1.00 89.38 242 LEU A C 1
ATOM 1961 O O . LEU A 1 242 ? 15.653 17.089 19.454 1.00 89.38 242 LEU A O 1
ATOM 1965 N N . ALA A 1 243 ? 16.428 16.379 17.474 1.00 90.56 243 ALA A N 1
ATOM 1966 C CA . ALA A 1 243 ? 15.111 16.099 16.912 1.00 90.56 243 ALA A CA 1
ATOM 1967 C C . ALA A 1 243 ? 14.406 14.906 17.592 1.00 90.56 243 ALA A C 1
ATOM 1969 O O . ALA A 1 243 ? 13.179 14.896 17.667 1.00 90.56 243 ALA A O 1
ATOM 1970 N N . ALA A 1 244 ? 15.150 13.947 18.155 1.00 91.00 244 ALA A N 1
ATOM 1971 C CA . ALA A 1 244 ? 14.599 12.814 18.902 1.00 91.00 244 ALA A CA 1
ATOM 1972 C C . ALA A 1 244 ? 13.795 13.224 20.139 1.00 91.00 244 ALA A C 1
ATOM 1974 O O . ALA A 1 244 ? 12.840 12.534 20.481 1.00 91.00 244 ALA A O 1
ATOM 1975 N N . GLY A 1 245 ? 14.088 14.378 20.748 1.00 88.25 245 GLY A N 1
ATOM 1976 C CA . GLY A 1 245 ? 13.271 14.922 21.839 1.00 88.25 245 GLY A CA 1
ATOM 1977 C C . GLY A 1 245 ? 11.847 15.313 21.422 1.00 88.25 245 GLY A C 1
ATOM 1978 O O . GLY A 1 245 ? 10.995 15.516 22.282 1.00 88.25 245 GLY A O 1
ATOM 1979 N N . ARG A 1 246 ? 11.567 15.412 20.115 1.00 90.44 246 ARG A N 1
ATOM 1980 C CA . ARG A 1 246 ? 10.240 15.761 19.587 1.00 90.44 246 ARG A CA 1
ATOM 1981 C C . ARG A 1 246 ? 9.315 14.550 19.441 1.00 90.44 246 ARG A C 1
ATOM 1983 O O . ARG A 1 246 ? 8.125 14.758 19.233 1.00 90.44 246 ARG A O 1
ATOM 1990 N N . ASN A 1 247 ? 9.833 13.320 19.543 1.00 93.88 247 ASN A N 1
ATOM 1991 C CA . ASN A 1 247 ? 9.049 12.084 19.423 1.00 93.88 247 ASN A CA 1
ATOM 1992 C C . ASN A 1 247 ? 8.223 12.010 18.119 1.00 93.88 247 ASN A C 1
ATOM 1994 O O . ASN A 1 247 ? 7.018 11.759 18.141 1.00 93.88 247 ASN A O 1
ATOM 1998 N N . ILE A 1 248 ? 8.868 12.261 16.974 1.00 93.69 248 ILE A N 1
ATOM 1999 C CA . ILE A 1 248 ? 8.202 12.415 15.671 1.00 93.69 248 ILE A CA 1
ATOM 2000 C C . ILE A 1 248 ? 8.553 11.317 14.663 1.00 93.69 248 ILE A C 1
ATOM 2002 O O . ILE A 1 248 ? 9.703 10.899 14.523 1.00 93.69 248 ILE A O 1
ATOM 2006 N N . GLU A 1 249 ? 7.550 10.903 13.895 1.00 95.81 249 GLU A N 1
ATOM 2007 C CA . GLU A 1 249 ? 7.711 10.311 12.568 1.00 95.81 249 GLU A CA 1
ATOM 2008 C C . GLU A 1 249 ? 7.652 11.423 11.508 1.00 95.81 249 GLU A C 1
ATOM 2010 O O . GLU A 1 249 ? 6.712 12.223 11.501 1.00 95.81 249 GLU A O 1
ATOM 2015 N N . CYS A 1 250 ? 8.653 11.491 10.630 1.00 95.62 250 CYS A N 1
ATOM 2016 C CA . CYS A 1 250 ? 8.758 12.506 9.579 1.00 95.62 250 CYS A CA 1
ATOM 2017 C C . CYS A 1 250 ? 9.525 11.982 8.358 1.00 95.62 250 CYS A C 1
ATOM 2019 O O . CYS A 1 250 ? 10.265 11.001 8.440 1.00 95.62 250 CYS A O 1
ATOM 2021 N N . GLY A 1 251 ? 9.378 12.638 7.208 1.00 95.94 251 GLY A N 1
ATOM 2022 C CA . GLY A 1 251 ? 10.313 12.442 6.104 1.00 95.94 251 GLY A CA 1
ATOM 2023 C C . GLY A 1 251 ? 11.672 13.052 6.433 1.00 95.94 251 GLY A C 1
ATOM 2024 O O . GLY A 1 251 ? 11.754 14.087 7.097 1.00 95.94 251 GLY A O 1
ATOM 2025 N N . ALA A 1 252 ? 12.750 12.463 5.916 1.00 96.12 252 ALA A N 1
ATOM 2026 C CA . ALA A 1 252 ? 14.096 13.027 6.009 1.00 96.12 252 ALA A CA 1
ATOM 2027 C C . ALA A 1 252 ? 14.153 14.465 5.456 1.00 96.12 252 ALA A C 1
ATOM 2029 O O . ALA A 1 252 ? 14.946 15.276 5.928 1.00 96.12 252 ALA A O 1
ATOM 2030 N N . GLY A 1 253 ? 13.241 14.822 4.545 1.00 96.19 253 GLY A N 1
ATOM 2031 C CA . GLY A 1 253 ? 13.062 16.184 4.049 1.00 96.19 253 GLY A CA 1
ATOM 2032 C C . GLY A 1 253 ? 12.760 17.214 5.136 1.00 96.19 253 GLY A C 1
ATOM 2033 O O . GLY A 1 253 ? 13.092 18.381 4.957 1.00 96.19 253 GLY A O 1
ATOM 2034 N N . LEU A 1 254 ? 12.191 16.821 6.283 1.00 95.88 254 LEU A N 1
ATOM 2035 C CA . LEU A 1 254 ? 12.021 17.726 7.423 1.00 95.88 254 LEU A CA 1
ATOM 2036 C C . LEU A 1 254 ? 13.379 18.114 8.013 1.00 95.88 254 LEU A C 1
ATOM 2038 O O . LEU A 1 254 ? 13.644 19.294 8.228 1.00 95.88 254 LEU A O 1
ATOM 2042 N N . ILE A 1 255 ? 14.258 17.127 8.207 1.00 95.75 255 ILE A N 1
ATOM 2043 C CA . ILE A 1 255 ? 15.618 17.347 8.706 1.00 95.75 255 ILE A CA 1
ATOM 2044 C C . ILE A 1 255 ? 16.424 18.169 7.702 1.00 95.75 255 ILE A C 1
ATOM 2046 O O . ILE A 1 255 ? 17.095 19.114 8.104 1.00 95.75 255 ILE A O 1
ATOM 2050 N N . LEU A 1 256 ? 16.308 17.869 6.405 1.00 93.81 256 LEU A N 1
ATOM 2051 C CA . LEU A 1 256 ? 16.950 18.649 5.347 1.00 93.81 256 LEU A CA 1
ATOM 2052 C C . LEU A 1 256 ? 16.478 20.106 5.365 1.00 93.81 256 LEU A C 1
ATOM 2054 O O . LEU A 1 256 ? 17.304 21.013 5.389 1.00 93.81 256 LEU A O 1
ATOM 2058 N N . ARG A 1 257 ? 15.159 20.338 5.401 1.00 93.81 257 ARG A N 1
ATOM 2059 C CA . ARG A 1 257 ? 14.557 21.680 5.406 1.00 93.81 257 ARG A CA 1
ATOM 2060 C C . ARG A 1 257 ? 15.024 22.513 6.598 1.00 93.81 257 ARG A C 1
ATOM 2062 O O . ARG A 1 257 ? 15.347 23.682 6.426 1.00 93.81 257 ARG A O 1
ATOM 2069 N N . GLU A 1 258 ? 15.076 21.916 7.786 1.00 90.88 258 GLU A N 1
ATOM 2070 C CA . GLU A 1 258 ? 15.519 22.592 9.012 1.00 90.88 258 GLU A CA 1
ATOM 2071 C C . GLU A 1 258 ? 17.047 22.765 9.101 1.00 90.88 258 GLU A C 1
ATOM 2073 O O . GLU A 1 258 ? 17.519 23.564 9.902 1.00 90.88 258 GLU A O 1
ATOM 2078 N N . ASN A 1 259 ? 17.828 22.034 8.297 1.00 90.50 259 ASN A N 1
ATOM 2079 C CA . ASN A 1 259 ? 19.296 22.018 8.349 1.00 90.50 259 ASN A CA 1
ATOM 2080 C C . ASN A 1 259 ? 19.903 22.192 6.949 1.00 90.50 259 ASN A C 1
ATOM 2082 O O . ASN A 1 259 ? 20.878 21.525 6.585 1.00 90.50 259 ASN A O 1
ATOM 2086 N N . LYS A 1 260 ? 19.303 23.081 6.150 1.00 87.12 260 LYS A N 1
ATOM 2087 C CA . LYS A 1 260 ? 19.649 23.270 4.739 1.00 87.12 260 LYS A CA 1
ATOM 2088 C C . LYS A 1 260 ? 21.114 23.657 4.541 1.00 87.12 260 LYS A C 1
ATOM 2090 O O . LYS A 1 260 ? 21.765 23.087 3.679 1.00 87.12 260 LYS A O 1
ATOM 2095 N N . GLU A 1 261 ? 21.652 24.540 5.377 1.00 79.75 261 GLU A N 1
ATOM 2096 C CA . GLU A 1 261 ? 23.056 24.975 5.300 1.00 79.75 261 GLU A CA 1
ATOM 2097 C C . GLU A 1 261 ? 24.043 23.810 5.469 1.00 79.75 261 GLU A C 1
ATOM 2099 O O . GLU A 1 261 ? 25.020 23.710 4.729 1.00 79.75 261 GLU A O 1
ATOM 2104 N N . LEU A 1 262 ? 23.766 22.892 6.405 1.00 80.31 262 LEU A N 1
ATOM 2105 C CA . LEU A 1 262 ? 24.571 21.686 6.600 1.00 80.31 262 LEU A CA 1
ATOM 2106 C C . LEU A 1 262 ? 24.493 20.777 5.368 1.00 80.31 262 LEU A C 1
ATOM 2108 O O . LEU A 1 262 ? 25.507 20.243 4.929 1.00 80.31 262 LEU A O 1
ATOM 2112 N N . CYS A 1 263 ? 23.298 20.601 4.804 1.00 85.62 263 CYS A N 1
ATOM 2113 C CA . CYS A 1 263 ? 23.102 19.767 3.620 1.00 85.62 263 CYS A CA 1
ATOM 2114 C C . CYS A 1 263 ? 23.803 20.363 2.392 1.00 85.62 263 CYS A C 1
ATOM 2116 O O . CYS A 1 263 ? 24.516 19.644 1.696 1.00 85.62 263 CYS A O 1
ATOM 2118 N N . ASP A 1 264 ? 23.680 21.674 2.180 1.00 84.06 264 ASP A N 1
ATOM 2119 C CA . ASP A 1 264 ? 24.317 22.393 1.076 1.00 84.06 264 ASP A CA 1
ATOM 2120 C C . ASP A 1 264 ? 25.858 22.338 1.196 1.00 84.06 264 ASP A C 1
ATOM 2122 O O . ASP A 1 264 ? 26.541 22.077 0.204 1.00 84.06 264 ASP A O 1
ATOM 2126 N N . LEU A 1 265 ? 26.419 22.484 2.409 1.00 80.31 265 LEU A N 1
ATOM 2127 C CA . LEU A 1 265 ? 27.867 22.386 2.667 1.00 80.31 265 LEU A CA 1
ATOM 2128 C C . LEU A 1 265 ? 28.461 21.030 2.257 1.00 80.31 265 LEU A C 1
ATOM 2130 O O . LEU A 1 265 ? 29.613 20.960 1.825 1.00 80.31 265 LEU A O 1
ATOM 2134 N N . TYR A 1 266 ? 27.686 19.957 2.404 1.00 86.12 266 TYR A N 1
ATOM 2135 C CA . TYR A 1 266 ? 28.121 18.593 2.118 1.00 86.12 266 TYR A CA 1
ATOM 2136 C C . TYR A 1 266 ? 27.510 18.010 0.838 1.00 86.12 266 TYR A C 1
ATOM 2138 O O . TYR A 1 266 ? 27.608 16.801 0.633 1.00 86.12 266 TYR A O 1
ATOM 2146 N N . ASP A 1 267 ? 26.905 18.837 -0.022 1.00 88.94 267 ASP A N 1
ATOM 2147 C CA . ASP A 1 267 ? 26.246 18.412 -1.268 1.00 88.94 267 ASP A CA 1
ATOM 2148 C C . ASP A 1 267 ? 25.244 17.264 -1.036 1.00 88.94 267 ASP A C 1
ATOM 2150 O O . ASP A 1 267 ? 25.271 16.247 -1.723 1.00 88.94 267 ASP A O 1
ATOM 2154 N N . VAL A 1 268 ? 24.379 17.387 -0.026 1.00 91.19 268 VAL A N 1
ATOM 2155 C CA . VAL A 1 268 ? 23.222 16.499 0.172 1.00 91.19 268 VAL A CA 1
ATOM 2156 C C . VAL A 1 268 ? 22.021 17.135 -0.516 1.00 91.19 268 VAL A C 1
ATOM 2158 O O . VAL A 1 268 ? 21.517 18.164 -0.070 1.00 91.19 268 VAL A O 1
ATOM 2161 N N . ARG A 1 269 ? 21.582 16.543 -1.629 1.00 91.56 269 ARG A N 1
ATOM 2162 C CA . ARG A 1 269 ? 20.739 17.243 -2.611 1.00 91.56 269 ARG A CA 1
ATOM 2163 C C . ARG A 1 269 ? 19.243 17.153 -2.328 1.00 91.56 269 ARG A C 1
ATOM 2165 O O . ARG A 1 269 ? 18.501 18.058 -2.700 1.00 91.56 269 ARG A O 1
ATOM 2172 N N . ASP A 1 270 ? 18.796 16.077 -1.686 1.00 93.44 270 ASP A N 1
ATOM 2173 C CA . ASP A 1 270 ? 17.387 15.858 -1.364 1.00 93.44 270 ASP A CA 1
ATOM 2174 C C . ASP A 1 270 ? 17.170 14.897 -0.186 1.00 93.44 270 ASP A C 1
ATOM 2176 O O . ASP A 1 270 ? 18.105 14.382 0.434 1.00 93.44 270 ASP A O 1
ATOM 2180 N N . ASP A 1 271 ? 15.897 14.708 0.157 1.00 94.12 271 ASP A N 1
ATOM 2181 C CA . ASP A 1 271 ? 15.436 13.896 1.273 1.00 94.12 271 ASP A CA 1
ATOM 2182 C C . ASP A 1 271 ? 15.779 12.412 1.120 1.00 94.12 271 ASP A C 1
ATOM 2184 O O . ASP A 1 271 ? 16.082 11.751 2.112 1.00 94.12 271 ASP A O 1
ATOM 2188 N N . GLU A 1 272 ? 15.790 11.881 -0.100 1.00 93.94 272 GLU A N 1
ATOM 2189 C CA . GLU A 1 272 ? 16.158 10.488 -0.340 1.00 93.94 272 GLU A CA 1
ATOM 2190 C C . GLU A 1 272 ? 17.655 10.240 -0.144 1.00 93.94 272 GLU A C 1
ATOM 2192 O O . GLU A 1 272 ? 18.044 9.201 0.396 1.00 93.94 272 GLU A O 1
ATOM 2197 N N . GLU A 1 273 ? 18.504 11.188 -0.546 1.00 93.88 273 GLU A N 1
ATOM 2198 C CA . GLU A 1 273 ? 19.935 11.127 -0.244 1.00 93.88 273 GLU A CA 1
ATOM 2199 C C . GLU A 1 273 ? 20.206 11.229 1.242 1.00 93.88 273 GLU A C 1
ATOM 2201 O O . GLU A 1 273 ? 20.962 10.419 1.780 1.00 93.88 273 GLU A O 1
ATOM 2206 N N . LEU A 1 274 ? 19.567 12.189 1.913 1.00 95.56 274 LEU A N 1
ATOM 2207 C CA . LEU A 1 274 ? 19.715 12.330 3.350 1.00 95.56 274 LEU A CA 1
ATOM 2208 C C . LEU A 1 274 ? 19.251 11.056 4.062 1.00 95.56 274 LEU A C 1
ATOM 2210 O O . LEU A 1 274 ? 19.950 10.560 4.944 1.00 95.56 274 LEU A O 1
ATOM 2214 N N . TYR A 1 275 ? 18.127 10.473 3.640 1.00 95.44 275 TYR A N 1
ATOM 2215 C CA . TYR A 1 275 ? 17.656 9.188 4.146 1.00 95.44 275 TYR A CA 1
ATOM 2216 C C . TYR A 1 275 ? 18.693 8.075 3.947 1.00 95.44 275 TYR A C 1
ATOM 2218 O O . TYR A 1 275 ? 18.984 7.341 4.892 1.00 95.44 275 TYR A O 1
ATOM 2226 N N . GLU A 1 276 ? 19.283 7.951 2.754 1.00 93.12 276 GLU A N 1
ATOM 2227 C CA . GLU A 1 276 ? 20.303 6.935 2.470 1.00 93.12 276 GLU A CA 1
ATOM 2228 C C . GLU A 1 276 ? 21.570 7.150 3.314 1.00 93.12 276 GLU A C 1
ATOM 2230 O O . GLU A 1 276 ? 22.143 6.178 3.816 1.00 93.12 276 GLU A O 1
ATOM 2235 N N . ILE A 1 277 ? 21.973 8.405 3.542 1.00 94.00 277 ILE A N 1
ATOM 2236 C CA . ILE A 1 277 ? 23.097 8.760 4.418 1.00 94.00 277 ILE A CA 1
ATOM 2237 C C . ILE A 1 277 ? 22.797 8.363 5.867 1.00 94.00 277 ILE A C 1
ATOM 2239 O O . ILE A 1 277 ? 23.624 7.695 6.493 1.00 94.00 277 ILE A O 1
ATOM 2243 N N . ILE A 1 278 ? 21.617 8.721 6.389 1.00 93.81 278 ILE A N 1
ATOM 2244 C CA . ILE A 1 278 ? 21.173 8.353 7.743 1.00 93.81 278 ILE A CA 1
ATOM 2245 C C . ILE A 1 278 ? 21.180 6.833 7.886 1.00 93.81 278 ILE A C 1
ATOM 2247 O O . ILE A 1 278 ? 21.828 6.296 8.780 1.00 93.81 278 ILE A O 1
ATOM 2251 N N . ARG A 1 279 ? 20.514 6.133 6.965 1.00 90.94 279 ARG A N 1
ATOM 2252 C CA . ARG A 1 279 ? 20.367 4.675 6.978 1.00 90.94 279 ARG A CA 1
ATOM 2253 C C . ARG A 1 279 ? 21.707 3.942 6.931 1.00 90.94 279 ARG A C 1
ATOM 2255 O O . ARG A 1 279 ? 21.836 2.881 7.535 1.00 90.94 279 ARG A O 1
ATOM 2262 N N . THR A 1 280 ? 22.675 4.472 6.185 1.00 88.88 280 THR A N 1
ATOM 2263 C CA . THR A 1 280 ? 23.939 3.776 5.897 1.00 88.88 280 THR A CA 1
ATOM 2264 C C . THR A 1 280 ? 25.045 4.123 6.891 1.00 88.88 280 THR A C 1
ATOM 2266 O O . THR A 1 280 ? 25.837 3.252 7.247 1.00 88.88 280 THR A O 1
ATOM 2269 N N . TYR A 1 281 ? 25.118 5.377 7.344 1.00 88.56 281 TYR A N 1
ATOM 2270 C CA . TYR A 1 281 ? 26.276 5.886 8.087 1.00 88.56 281 TYR A CA 1
ATOM 2271 C C . TYR A 1 281 ? 25.958 6.362 9.510 1.00 88.56 281 TYR A C 1
ATOM 2273 O O . TYR A 1 281 ? 26.880 6.520 10.316 1.00 88.56 281 TYR A O 1
ATOM 2281 N N . VAL A 1 282 ? 24.683 6.557 9.864 1.00 88.56 282 VAL A N 1
ATOM 2282 C CA . VAL A 1 282 ? 24.276 6.840 11.247 1.00 88.56 282 VAL A CA 1
ATOM 2283 C C . VAL A 1 282 ? 23.836 5.532 11.893 1.00 88.56 282 VAL A C 1
ATOM 2285 O O . VAL A 1 282 ? 22.874 4.901 11.465 1.00 88.56 282 VAL A O 1
ATOM 2288 N N . ARG A 1 283 ? 24.558 5.091 12.928 1.00 79.69 283 ARG A N 1
ATOM 2289 C CA . ARG A 1 283 ? 24.224 3.823 13.582 1.00 79.69 283 ARG A CA 1
ATOM 2290 C C . ARG A 1 283 ? 22.954 3.985 14.437 1.00 79.69 283 ARG A C 1
ATOM 2292 O O . ARG A 1 283 ? 22.879 4.967 15.182 1.00 79.69 283 ARG A O 1
ATOM 2299 N N . PRO A 1 284 ? 21.981 3.057 14.378 1.00 72.88 284 PRO A N 1
ATOM 2300 C CA . PRO A 1 284 ? 20.711 3.191 15.101 1.00 72.88 284 PRO A CA 1
ATOM 2301 C C . PRO A 1 284 ? 20.849 3.332 16.623 1.00 72.88 284 PRO A C 1
ATOM 2303 O O . PRO A 1 284 ? 20.058 4.022 17.250 1.00 72.88 284 PRO A O 1
ATOM 2306 N N . ASP A 1 285 ? 21.875 2.726 17.219 1.00 79.69 285 ASP A N 1
ATOM 2307 C CA . ASP A 1 285 ? 22.184 2.780 18.655 1.00 79.69 285 ASP A CA 1
ATOM 2308 C C . ASP A 1 285 ? 22.732 4.140 19.117 1.00 79.69 285 ASP A C 1
ATOM 2310 O O . ASP A 1 285 ? 22.860 4.395 20.311 1.00 79.69 285 ASP A O 1
ATOM 2314 N N . THR A 1 286 ? 23.054 5.031 18.180 1.00 85.75 286 THR A N 1
ATOM 2315 C CA . THR A 1 286 ? 23.743 6.292 18.482 1.00 85.75 286 THR A CA 1
ATOM 2316 C C . THR A 1 286 ? 22.826 7.504 18.560 1.00 85.75 286 THR A C 1
ATOM 2318 O O . THR A 1 286 ? 23.274 8.583 18.945 1.00 85.75 286 THR A O 1
ATOM 2321 N N . VAL A 1 287 ? 21.554 7.323 18.205 1.00 89.50 287 VAL A N 1
ATOM 2322 C CA . VAL A 1 287 ? 20.492 8.322 18.314 1.00 89.50 287 VAL A CA 1
ATOM 2323 C C . VAL A 1 287 ? 19.276 7.625 18.911 1.00 89.50 287 VAL A C 1
ATOM 2325 O O . VAL A 1 287 ? 18.769 6.658 18.346 1.00 89.50 287 VAL A O 1
ATOM 2328 N N . HIS A 1 288 ? 18.793 8.118 20.050 1.00 86.38 288 HIS A N 1
ATOM 2329 C CA . HIS A 1 288 ? 17.656 7.515 20.740 1.00 86.38 288 HIS A CA 1
ATOM 2330 C C . HIS A 1 288 ? 16.409 7.442 19.840 1.00 86.38 288 HIS A C 1
ATOM 2332 O O . HIS A 1 288 ? 15.976 8.440 19.262 1.00 86.38 288 HIS A O 1
ATOM 2338 N N . GLY A 1 289 ? 15.822 6.249 19.726 1.00 88.38 289 GLY A N 1
ATOM 2339 C CA . GLY A 1 289 ? 14.591 6.023 18.966 1.00 88.38 289 GLY A CA 1
ATOM 2340 C C . GLY A 1 289 ? 14.718 6.183 17.445 1.00 88.38 289 GLY A C 1
ATOM 2341 O O . GLY A 1 289 ? 13.697 6.127 16.763 1.00 88.38 289 GLY A O 1
ATOM 2342 N N . LEU A 1 290 ? 15.929 6.351 16.893 1.00 93.88 290 LEU A N 1
ATOM 2343 C CA . LEU A 1 290 ? 16.124 6.445 15.446 1.00 93.88 290 LEU A CA 1
ATOM 2344 C C . LEU A 1 290 ? 15.764 5.120 14.765 1.00 93.88 290 LEU A C 1
ATOM 2346 O O . LEU A 1 290 ? 16.420 4.097 14.971 1.00 93.88 290 LEU A O 1
ATOM 2350 N N . ARG A 1 291 ? 14.751 5.145 13.896 1.00 91.50 291 ARG A N 1
ATOM 2351 C CA . ARG A 1 291 ? 14.409 4.015 13.021 1.00 91.50 291 ARG A CA 1
ATOM 2352 C C . ARG A 1 291 ? 14.165 4.498 11.603 1.00 91.50 291 ARG A C 1
ATOM 2354 O O . ARG A 1 291 ? 13.445 5.466 11.382 1.00 91.50 291 ARG A O 1
ATOM 2361 N N . THR A 1 292 ? 14.738 3.792 10.639 1.00 88.12 292 THR A N 1
ATOM 2362 C CA . THR A 1 292 ? 14.422 3.966 9.220 1.00 88.12 292 THR A CA 1
ATOM 2363 C C . THR A 1 292 ? 13.266 3.032 8.868 1.00 88.12 292 THR A C 1
ATOM 2365 O O . THR A 1 292 ? 13.266 1.871 9.280 1.00 88.12 292 THR A O 1
ATOM 2368 N N . VAL A 1 293 ? 12.233 3.556 8.202 1.00 83.25 293 VAL A N 1
ATOM 2369 C CA . VAL A 1 293 ? 11.007 2.805 7.889 1.00 83.25 293 VAL A CA 1
ATOM 2370 C C . VAL A 1 293 ? 10.948 2.558 6.378 1.00 83.25 293 VAL A C 1
ATOM 2372 O O . VAL A 1 293 ? 11.758 1.807 5.838 1.00 83.25 293 VAL A O 1
ATOM 2375 N N . VAL A 1 294 ? 10.018 3.203 5.675 1.00 85.19 294 VAL A N 1
ATOM 2376 C CA . VAL A 1 294 ? 9.936 3.207 4.214 1.00 85.19 294 VAL A CA 1
ATOM 2377 C C . VAL A 1 294 ? 10.580 4.495 3.735 1.00 85.19 294 VAL A C 1
ATOM 2379 O O . VAL A 1 294 ? 10.231 5.557 4.233 1.00 85.19 294 VAL A O 1
ATOM 2382 N N . SER A 1 295 ? 11.511 4.417 2.786 1.00 81.69 295 SER A N 1
ATOM 2383 C CA . SER A 1 295 ? 12.193 5.605 2.263 1.00 81.69 295 SER A CA 1
ATOM 2384 C C . SER A 1 295 ? 11.192 6.657 1.744 1.00 81.69 295 SER A C 1
ATOM 2386 O O . SER A 1 295 ? 10.250 6.269 1.048 1.00 81.69 295 SER A O 1
ATOM 2388 N N . PRO A 1 296 ? 11.371 7.963 2.036 1.00 90.81 296 PRO A N 1
ATOM 2389 C CA . PRO A 1 296 ? 12.413 8.582 2.865 1.00 90.81 296 PRO A CA 1
ATOM 2390 C C . PRO A 1 296 ? 11.968 8.885 4.321 1.00 90.81 296 PRO A C 1
ATOM 2392 O O . PRO A 1 296 ? 12.388 9.883 4.898 1.00 90.81 296 PRO A O 1
ATOM 2395 N N . VAL A 1 297 ? 11.113 8.062 4.940 1.00 94.25 297 VAL A N 1
ATOM 2396 C CA . VAL A 1 297 ? 10.527 8.278 6.284 1.00 94.25 297 VAL A CA 1
ATOM 2397 C C . VAL A 1 297 ? 11.388 7.706 7.416 1.00 94.25 297 VAL A C 1
ATOM 2399 O O . VAL A 1 297 ? 11.779 6.534 7.405 1.00 94.25 297 VAL A O 1
ATOM 2402 N N . ILE A 1 298 ? 11.608 8.523 8.447 1.00 94.88 298 ILE A N 1
ATOM 2403 C CA . ILE A 1 298 ? 12.323 8.185 9.680 1.00 94.88 298 ILE A CA 1
ATOM 2404 C C . ILE A 1 298 ? 11.433 8.375 10.916 1.00 94.88 298 ILE A C 1
ATOM 2406 O O . ILE A 1 298 ? 10.482 9.157 10.919 1.00 94.88 298 ILE A O 1
ATOM 2410 N N . ARG A 1 299 ? 11.768 7.661 11.989 1.00 95.38 299 ARG A N 1
ATOM 2411 C CA . ARG A 1 299 ? 11.222 7.847 13.339 1.00 95.38 299 ARG A CA 1
ATOM 2412 C C . ARG A 1 299 ? 12.327 8.291 14.274 1.00 95.38 299 ARG A C 1
ATOM 2414 O O . ARG A 1 299 ? 13.440 7.783 14.163 1.00 95.38 299 ARG A O 1
ATOM 2421 N N . LEU A 1 300 ? 12.006 9.217 15.167 1.00 93.50 300 LEU A N 1
ATOM 2422 C CA . LEU A 1 300 ? 12.922 9.804 16.136 1.00 93.50 300 LEU A CA 1
ATOM 2423 C C . LEU A 1 300 ? 12.234 9.841 17.506 1.00 93.50 300 LEU A C 1
ATOM 2425 O O . LEU A 1 300 ? 11.151 10.409 17.624 1.00 93.50 300 LEU A O 1
ATOM 2429 N N . GLY A 1 301 ? 12.854 9.252 18.532 1.00 92.94 301 GLY A N 1
ATOM 2430 C CA . GLY A 1 301 ? 12.254 9.132 19.867 1.00 92.94 301 GLY A CA 1
ATOM 2431 C C . GLY A 1 301 ? 11.094 8.126 19.957 1.00 92.94 301 GLY A C 1
ATOM 2432 O O . GLY A 1 301 ? 11.052 7.131 19.231 1.00 92.94 301 GLY A O 1
ATOM 2433 N N . GLU A 1 302 ? 10.161 8.375 20.877 1.00 92.94 302 GLU A N 1
ATOM 2434 C CA . GLU A 1 302 ? 8.966 7.555 21.135 1.00 92.94 302 GLU A CA 1
ATOM 2435 C C . GLU A 1 302 ? 7.776 8.035 20.294 1.00 92.94 302 GLU A C 1
ATOM 2437 O O . GLU A 1 302 ? 6.896 8.755 20.756 1.00 92.94 302 GLU A O 1
ATOM 2442 N N . THR A 1 303 ? 7.774 7.678 19.013 1.00 91.88 303 THR A N 1
ATOM 2443 C CA . THR A 1 303 ? 6.809 8.219 18.047 1.00 91.88 303 THR A CA 1
ATOM 2444 C C . THR A 1 303 ? 5.385 7.705 18.254 1.00 91.88 303 THR A C 1
ATOM 2446 O O . THR A 1 303 ? 5.170 6.492 18.276 1.00 91.88 303 THR A O 1
ATOM 2449 N N . ASP A 1 304 ? 4.411 8.616 18.233 1.00 90.69 304 ASP A N 1
ATOM 2450 C CA . ASP A 1 304 ? 2.977 8.316 18.149 1.00 90.69 304 ASP A CA 1
ATOM 2451 C C . ASP A 1 304 ? 2.354 9.108 16.990 1.00 90.69 304 ASP A C 1
ATOM 2453 O O . ASP A 1 304 ? 2.050 10.301 17.090 1.00 90.69 304 ASP A O 1
ATOM 2457 N N . ARG A 1 305 ? 2.159 8.421 15.859 1.00 92.62 305 ARG A N 1
ATOM 2458 C CA . ARG A 1 305 ? 1.607 9.029 14.646 1.00 92.62 305 ARG A CA 1
ATOM 2459 C C . ARG A 1 305 ? 0.193 9.560 14.865 1.00 92.62 305 ARG A C 1
ATOM 2461 O O . ARG A 1 305 ? -0.121 10.635 14.363 1.00 92.62 305 ARG A O 1
ATOM 2468 N N . LYS A 1 306 ? -0.653 8.826 15.593 1.00 90.06 306 LYS A N 1
ATOM 2469 C CA . LYS A 1 306 ? -2.049 9.214 15.826 1.00 90.06 306 LYS A CA 1
ATOM 2470 C C . LYS A 1 306 ? -2.086 10.517 16.613 1.00 90.06 306 LYS A C 1
ATOM 2472 O O . LYS A 1 306 ? -2.774 11.455 16.220 1.00 90.06 306 LYS A O 1
ATOM 2477 N N . ARG A 1 307 ? -1.247 10.629 17.646 1.00 89.31 307 ARG A N 1
ATOM 2478 C CA . ARG A 1 307 ? -1.065 11.873 18.402 1.00 89.31 307 ARG A CA 1
ATOM 2479 C C . ARG A 1 307 ? -0.534 13.021 17.539 1.00 89.31 307 ARG A C 1
ATOM 2481 O O . ARG A 1 307 ? -1.109 14.102 17.595 1.00 89.31 307 ARG A O 1
ATOM 2488 N N . GLN A 1 308 ? 0.473 12.789 16.693 1.00 94.25 308 GLN A N 1
ATOM 2489 C CA . GLN A 1 308 ? 0.958 13.808 15.745 1.00 94.25 308 GLN A CA 1
ATOM 2490 C C . GLN A 1 308 ? -0.141 14.284 14.779 1.00 94.25 308 GLN A C 1
ATOM 2492 O O . GLN A 1 308 ? -0.207 15.459 14.425 1.00 94.25 308 GLN A O 1
ATOM 2497 N N . MET A 1 309 ? -1.013 13.381 14.326 1.00 94.62 309 MET A N 1
ATOM 2498 C CA . MET A 1 309 ? -2.153 13.733 13.476 1.00 94.62 309 MET A CA 1
ATOM 2499 C C . MET A 1 309 ? -3.212 14.530 14.245 1.00 94.62 309 MET A C 1
ATOM 2501 O O . MET A 1 309 ? -3.786 15.468 13.692 1.00 94.62 309 MET A O 1
ATOM 2505 N N . LEU A 1 310 ? -3.433 14.215 15.524 1.00 91.56 310 LEU A N 1
ATOM 2506 C CA . LEU A 1 310 ? -4.291 15.015 16.398 1.00 91.56 310 LEU A CA 1
ATOM 2507 C C . LEU A 1 310 ? -3.745 16.419 16.620 1.00 91.56 310 LEU A C 1
ATOM 2509 O O . LEU A 1 310 ? -4.531 17.359 16.615 1.00 91.56 310 LEU A O 1
ATOM 2513 N N . ASP A 1 311 ? -2.428 16.580 16.753 1.00 90.81 311 ASP A N 1
ATOM 2514 C CA . ASP A 1 311 ? -1.805 17.905 16.825 1.00 90.81 311 ASP A CA 1
ATOM 2515 C C . ASP A 1 311 ? -2.149 18.746 15.591 1.00 90.81 311 ASP A C 1
ATOM 2517 O O . ASP A 1 311 ? -2.492 19.911 15.725 1.00 90.81 311 ASP A O 1
ATOM 2521 N N . VAL A 1 312 ? -2.152 18.154 14.393 1.00 94.56 312 VAL A N 1
ATOM 2522 C CA . VAL A 1 312 ? -2.546 18.866 13.163 1.00 94.56 312 VAL A CA 1
ATOM 2523 C C . VAL A 1 312 ? -4.023 19.277 13.177 1.00 94.56 312 VAL A C 1
ATOM 2525 O O . VAL A 1 312 ? -4.344 20.380 12.736 1.00 94.56 312 VAL A O 1
ATOM 2528 N N . LEU A 1 313 ? -4.925 18.428 13.683 1.00 92.44 313 LEU A N 1
ATOM 2529 C CA . LEU A 1 313 ? -6.344 18.785 13.822 1.00 92.44 313 LEU A CA 1
ATOM 2530 C C . LEU A 1 313 ? -6.560 19.876 14.875 1.00 92.44 313 LEU A C 1
ATOM 2532 O O . LEU A 1 313 ? -7.344 20.795 14.644 1.00 92.44 313 LEU A O 1
ATOM 2536 N N . ARG A 1 314 ? -5.846 19.798 16.004 1.00 88.56 314 ARG A N 1
ATOM 2537 C CA . ARG A 1 314 ? -5.866 20.824 17.053 1.00 88.56 314 ARG A CA 1
ATOM 2538 C C . ARG A 1 314 ? -5.371 22.165 16.527 1.00 88.56 314 ARG A C 1
ATOM 2540 O O . ARG A 1 314 ? -6.079 23.156 16.665 1.00 88.56 314 ARG A O 1
ATOM 2547 N N . ASP A 1 315 ? -4.218 22.174 15.860 1.00 87.94 315 ASP A N 1
ATOM 2548 C CA . ASP A 1 315 ? -3.624 23.376 15.264 1.00 87.94 315 ASP A CA 1
ATOM 2549 C C . ASP A 1 315 ? -4.545 24.011 14.212 1.00 87.94 315 ASP A C 1
ATOM 2551 O O . ASP A 1 315 ? -4.547 25.226 14.027 1.00 87.94 315 ASP A O 1
ATOM 2555 N N . ALA A 1 316 ? -5.335 23.200 13.500 1.00 90.00 316 ALA A N 1
ATOM 2556 C CA . ALA A 1 316 ? -6.274 23.705 12.509 1.00 90.00 316 ALA A CA 1
ATOM 2557 C C . ALA A 1 316 ? -7.469 24.453 13.118 1.00 90.00 316 ALA A C 1
ATOM 2559 O O . ALA A 1 316 ? -8.035 25.313 12.438 1.00 90.00 316 ALA A O 1
ATOM 2560 N N . GLY A 1 317 ? -7.885 24.098 14.341 1.00 82.75 317 GLY A N 1
ATOM 2561 C CA . GLY A 1 317 ? -9.014 24.704 15.062 1.00 82.75 317 GLY A CA 1
ATOM 2562 C C . GLY A 1 317 ? -10.376 24.619 14.356 1.00 82.75 317 GLY A C 1
ATOM 2563 O O . GLY A 1 317 ? -11.346 25.220 14.808 1.00 82.75 317 GLY A O 1
ATOM 2564 N N . THR A 1 318 ? -10.458 23.913 13.228 1.00 86.38 318 THR A N 1
ATOM 2565 C CA . THR A 1 318 ? -11.604 23.872 12.311 1.00 86.38 318 THR A CA 1
ATOM 2566 C C . THR A 1 318 ? -11.693 22.504 11.641 1.00 86.38 318 THR A C 1
ATOM 2568 O O . THR A 1 318 ? -10.760 21.701 11.706 1.00 86.38 318 THR A O 1
ATOM 2571 N N . GLU A 1 319 ? -12.827 22.215 11.000 1.00 90.88 319 GLU A N 1
ATOM 2572 C CA . GLU A 1 319 ? -13.014 20.953 10.285 1.00 90.88 319 GLU A CA 1
ATOM 2573 C C . GLU A 1 319 ? -12.237 20.929 8.967 1.00 90.88 319 GLU A C 1
ATOM 2575 O O . GLU A 1 319 ? -12.419 21.797 8.110 1.00 90.88 319 GLU A O 1
ATOM 2580 N N . LEU A 1 320 ? -11.455 19.878 8.750 1.00 94.50 320 LEU A N 1
ATOM 2581 C CA . LEU A 1 320 ? -10.662 19.688 7.540 1.00 94.50 320 LEU A CA 1
ATOM 2582 C C . LEU A 1 320 ? -11.293 18.631 6.638 1.00 94.50 320 LEU A C 1
ATOM 2584 O O . LEU A 1 320 ? -11.692 17.570 7.108 1.00 94.50 320 LEU A O 1
ATOM 2588 N N . SER A 1 321 ? -11.337 18.872 5.333 1.00 95.25 321 SER A N 1
ATOM 2589 C CA . SER A 1 321 ? -11.567 17.795 4.365 1.00 95.25 321 SER A CA 1
ATOM 2590 C C . SER A 1 321 ? -10.438 16.759 4.410 1.00 95.25 321 SER A C 1
ATOM 2592 O O . SER A 1 321 ? -9.358 16.992 4.969 1.00 95.25 321 SER A O 1
ATOM 2594 N N . ARG A 1 322 ? -10.675 15.600 3.791 1.00 94.75 322 ARG A N 1
ATOM 2595 C CA . ARG A 1 322 ? -9.674 14.538 3.651 1.00 94.75 322 ARG A CA 1
ATOM 2596 C C . ARG A 1 322 ? -8.374 15.045 3.011 1.00 94.75 322 ARG A C 1
ATOM 2598 O O . ARG A 1 322 ? -7.288 14.741 3.506 1.00 94.75 322 ARG A O 1
ATOM 2605 N N . GLU A 1 323 ? -8.485 15.822 1.939 1.00 95.19 323 GLU A N 1
ATOM 2606 C CA . GLU A 1 323 ? -7.363 16.408 1.205 1.00 95.19 323 GLU A CA 1
ATOM 2607 C C . GLU A 1 323 ? -6.623 17.454 2.042 1.00 95.19 323 GLU A C 1
ATOM 2609 O O . GLU A 1 323 ? -5.398 17.389 2.144 1.00 95.19 323 GLU A O 1
ATOM 2614 N N . GLU A 1 324 ? -7.342 18.371 2.696 1.00 96.81 324 GLU A N 1
ATOM 2615 C CA . GLU A 1 324 ? -6.733 19.399 3.551 1.00 96.81 324 GLU A CA 1
ATOM 2616 C C . GLU A 1 324 ? -5.976 18.777 4.725 1.00 96.81 324 GLU A C 1
ATOM 2618 O O . GLU A 1 324 ? -4.858 19.193 5.034 1.00 96.81 324 GLU A O 1
ATOM 2623 N N . PHE A 1 325 ? -6.552 17.761 5.372 1.00 96.94 325 PHE A N 1
ATOM 2624 C CA . PHE A 1 325 ? -5.907 17.106 6.504 1.00 96.94 325 PHE A CA 1
ATOM 2625 C C . PHE A 1 325 ? -4.638 16.359 6.080 1.00 96.94 325 PHE A C 1
ATOM 2627 O O . PHE A 1 325 ? -3.588 16.507 6.713 1.00 96.94 325 PHE A O 1
ATOM 2634 N N . ALA A 1 326 ? -4.707 15.609 4.974 1.00 97.25 326 ALA A N 1
ATOM 2635 C CA . ALA A 1 326 ? -3.541 14.929 4.423 1.00 97.25 326 ALA A CA 1
ATOM 2636 C C . ALA A 1 326 ? -2.434 15.921 4.045 1.00 97.25 326 ALA A C 1
ATOM 2638 O O . ALA A 1 326 ? -1.275 15.691 4.387 1.00 97.25 326 ALA A O 1
ATOM 2639 N N . GLN A 1 327 ? -2.794 17.025 3.384 1.00 97.44 327 GLN A N 1
ATOM 2640 C CA . GLN A 1 327 ? -1.848 18.038 2.929 1.00 97.44 327 GLN A CA 1
ATOM 2641 C C . GLN A 1 327 ? -1.174 18.760 4.101 1.00 97.44 327 GLN A C 1
ATOM 2643 O O . GLN A 1 327 ? 0.049 18.864 4.125 1.00 97.44 327 GLN A O 1
ATOM 2648 N N . ARG A 1 328 ? -1.931 19.183 5.122 1.00 97.25 328 ARG A N 1
ATOM 2649 C CA . ARG A 1 328 ? -1.350 19.854 6.300 1.00 97.25 328 ARG A CA 1
ATOM 2650 C C . ARG A 1 328 ? -0.370 18.957 7.050 1.00 97.25 328 ARG A C 1
ATOM 2652 O O . ARG A 1 328 ? 0.699 19.410 7.453 1.00 97.25 328 ARG A O 1
ATOM 2659 N N . TYR A 1 329 ? -0.709 17.680 7.229 1.00 97.44 329 TYR A N 1
ATOM 2660 C CA . TYR A 1 329 ? 0.204 16.727 7.859 1.00 97.44 329 TYR A CA 1
ATOM 2661 C C . TYR A 1 329 ? 1.453 16.489 6.991 1.00 97.44 329 TYR A C 1
ATOM 2663 O O . TYR A 1 329 ? 2.572 16.496 7.510 1.00 97.44 329 TYR A O 1
ATOM 2671 N N . ALA A 1 330 ? 1.272 16.328 5.677 1.00 96.62 330 ALA A N 1
ATOM 2672 C CA . ALA A 1 330 ? 2.350 16.160 4.705 1.00 96.62 330 ALA A CA 1
ATOM 2673 C C . ALA A 1 330 ? 3.343 17.332 4.722 1.00 96.62 330 ALA A C 1
ATOM 2675 O O . ALA A 1 330 ? 4.549 17.116 4.824 1.00 96.62 330 ALA A O 1
ATOM 2676 N N . GLU A 1 331 ? 2.850 18.569 4.704 1.00 96.06 331 GLU A N 1
ATOM 2677 C CA . GLU A 1 331 ? 3.665 19.788 4.753 1.00 96.06 331 GLU A CA 1
ATOM 2678 C C . GLU A 1 331 ? 4.412 19.941 6.083 1.00 96.06 331 GLU A C 1
ATOM 2680 O O . GLU A 1 331 ? 5.604 20.286 6.106 1.00 96.06 331 GLU A O 1
ATOM 2685 N N . LYS A 1 332 ? 3.725 19.654 7.198 1.00 95.69 332 LYS A N 1
ATOM 2686 C CA . LYS A 1 332 ? 4.289 19.773 8.546 1.00 95.69 332 LYS A CA 1
ATOM 2687 C C . LYS A 1 332 ? 5.434 18.785 8.760 1.00 95.69 332 LYS A C 1
ATOM 2689 O O . LYS A 1 332 ? 6.495 19.191 9.227 1.00 95.69 332 LYS A O 1
ATOM 2694 N N . TYR A 1 333 ? 5.253 17.522 8.370 1.00 96.06 333 TYR A N 1
ATOM 2695 C CA . TYR A 1 333 ? 6.208 16.442 8.651 1.00 96.06 333 TYR A CA 1
ATOM 2696 C C . TYR A 1 333 ? 7.030 15.978 7.435 1.00 96.06 333 TYR A C 1
ATOM 2698 O O . TYR A 1 333 ? 7.782 15.011 7.548 1.00 96.06 333 TYR A O 1
ATOM 2706 N N . CYS A 1 334 ? 6.923 16.662 6.291 1.00 95.31 334 CYS A N 1
ATOM 2707 C CA . CYS A 1 334 ? 7.581 16.319 5.021 1.00 95.31 334 CYS A CA 1
ATOM 2708 C C . CYS A 1 334 ? 7.326 14.869 4.576 1.00 95.31 334 CYS A C 1
ATOM 2710 O O . CYS A 1 334 ? 8.252 14.158 4.195 1.00 95.31 334 CYS A O 1
ATOM 2712 N N . ILE A 1 335 ? 6.076 14.416 4.656 1.00 94.62 335 ILE A N 1
ATOM 2713 C CA . ILE A 1 335 ? 5.657 13.085 4.193 1.00 94.62 335 ILE A CA 1
ATOM 2714 C C . ILE A 1 335 ? 4.835 13.253 2.918 1.00 94.62 335 ILE A C 1
ATOM 2716 O O . ILE A 1 335 ? 4.084 14.210 2.789 1.00 94.62 335 ILE A O 1
ATOM 2720 N N . ASP A 1 336 ? 4.956 12.323 1.976 1.00 93.06 336 ASP A N 1
ATOM 2721 C CA . ASP A 1 336 ? 4.170 12.335 0.743 1.00 93.06 336 ASP A CA 1
ATOM 2722 C C . ASP A 1 336 ? 2.649 12.339 1.024 1.00 93.06 336 ASP A C 1
ATOM 2724 O O . ASP A 1 336 ? 2.120 11.458 1.709 1.00 93.06 336 ASP A O 1
ATOM 2728 N N . THR A 1 337 ? 1.924 13.311 0.459 1.00 95.12 337 THR A N 1
ATOM 2729 C CA . THR A 1 337 ? 0.478 13.491 0.682 1.00 95.12 337 THR A CA 1
ATOM 2730 C C . THR A 1 337 ? -0.321 12.246 0.299 1.00 95.12 337 THR A C 1
ATOM 2732 O O . THR A 1 337 ? -1.281 11.882 0.987 1.00 95.12 337 THR A O 1
ATOM 2735 N N . LYS A 1 338 ? 0.076 11.534 -0.768 1.00 93.31 338 LYS A N 1
ATOM 2736 C CA . LYS A 1 338 ? -0.601 10.298 -1.191 1.00 93.31 338 LYS A CA 1
ATOM 2737 C C . LYS A 1 338 ? -0.453 9.204 -0.132 1.00 93.31 338 LYS A C 1
ATOM 2739 O O . LYS A 1 338 ? -1.430 8.500 0.141 1.00 93.31 338 LYS A O 1
ATOM 2744 N N . THR A 1 339 ? 0.716 9.095 0.489 1.00 91.31 339 THR A N 1
ATOM 2745 C CA . THR A 1 339 ? 0.999 8.175 1.596 1.00 91.31 339 THR A CA 1
ATOM 2746 C C . THR A 1 339 ? 0.117 8.486 2.801 1.00 91.31 339 THR A C 1
ATOM 2748 O O . THR A 1 339 ? -0.559 7.585 3.299 1.00 91.31 339 THR A O 1
ATOM 2751 N N . VAL A 1 340 ? 0.029 9.754 3.211 1.00 94.19 340 VAL A N 1
ATOM 2752 C CA . VAL A 1 340 ? -0.834 10.176 4.330 1.00 94.19 340 VAL A CA 1
ATOM 2753 C C . VAL A 1 340 ? -2.300 9.845 4.039 1.00 94.19 340 VAL A C 1
ATOM 2755 O O . VAL A 1 340 ? -2.966 9.175 4.832 1.00 94.19 340 VAL A O 1
ATOM 2758 N N . ARG A 1 341 ? -2.792 10.237 2.858 1.00 93.00 341 ARG A N 1
ATOM 2759 C CA . ARG A 1 341 ? -4.188 10.047 2.438 1.00 93.00 341 ARG A CA 1
ATOM 2760 C C . ARG A 1 341 ? -4.609 8.577 2.375 1.00 93.00 341 ARG A C 1
ATOM 2762 O O . ARG A 1 341 ? -5.764 8.257 2.671 1.00 93.00 341 ARG A O 1
ATOM 2769 N N . SER A 1 342 ? -3.700 7.712 1.928 1.00 85.94 342 SER A N 1
ATOM 2770 C CA . SER A 1 342 ? -3.994 6.297 1.662 1.00 85.94 342 SER A CA 1
ATOM 2771 C C . SER A 1 342 ? -3.787 5.420 2.894 1.00 85.94 342 SER A C 1
ATOM 2773 O O . SER A 1 342 ? -4.532 4.463 3.081 1.00 85.94 342 SER A O 1
ATOM 2775 N N . ASN A 1 343 ? -2.804 5.752 3.737 1.00 85.62 343 ASN A N 1
ATOM 2776 C CA . ASN A 1 343 ? -2.367 4.869 4.817 1.00 85.62 343 ASN A CA 1
ATOM 2777 C C . ASN A 1 343 ? -2.663 5.422 6.213 1.00 85.62 343 ASN A C 1
ATOM 2779 O O . ASN A 1 343 ? -2.968 4.638 7.103 1.00 85.62 343 ASN A O 1
ATOM 2783 N N . TYR A 1 344 ? -2.550 6.737 6.430 1.00 91.31 344 TYR A N 1
ATOM 2784 C CA . TYR A 1 344 ? -2.536 7.299 7.789 1.00 91.31 344 TYR A CA 1
ATOM 2785 C C . TYR A 1 344 ? -3.937 7.707 8.246 1.00 91.31 344 TYR A C 1
ATOM 2787 O O . TYR A 1 344 ? -4.317 7.467 9.386 1.00 91.31 344 TYR A O 1
ATOM 2795 N N . LEU A 1 345 ? -4.743 8.268 7.340 1.00 91.38 345 LEU A N 1
ATOM 2796 C CA . LEU A 1 345 ? -6.087 8.757 7.668 1.00 91.38 345 LEU A CA 1
ATOM 2797 C C . LEU A 1 345 ? -7.046 7.675 8.189 1.00 91.38 345 LEU A C 1
ATOM 2799 O O . LEU A 1 345 ? -7.963 8.001 8.934 1.00 91.38 345 LEU A O 1
ATOM 2803 N N . ARG A 1 346 ? -6.827 6.397 7.852 1.00 84.62 346 ARG A N 1
ATOM 2804 C CA . ARG A 1 346 ? -7.665 5.287 8.339 1.00 84.62 346 ARG A CA 1
ATOM 2805 C C . ARG A 1 346 ? -7.618 5.152 9.865 1.00 84.62 346 ARG A C 1
ATOM 2807 O O . ARG A 1 346 ? -8.628 4.825 10.479 1.00 84.62 346 ARG A O 1
ATOM 2814 N N . ASP A 1 347 ? -6.483 5.463 10.484 1.00 85.25 347 ASP A N 1
ATOM 2815 C CA . ASP A 1 347 ? -6.346 5.435 11.946 1.00 85.25 347 ASP A CA 1
ATOM 2816 C C . ASP A 1 347 ? -7.051 6.638 12.612 1.00 85.25 347 ASP A C 1
ATOM 2818 O O . ASP A 1 347 ? -7.232 6.672 13.829 1.00 85.25 347 ASP A O 1
ATOM 2822 N N . MET A 1 348 ? -7.502 7.607 11.806 1.00 90.25 348 MET A N 1
ATOM 2823 C CA . MET A 1 348 ? -8.199 8.822 12.226 1.00 90.25 348 MET A CA 1
ATOM 2824 C C . MET A 1 348 ? -9.713 8.758 11.994 1.00 90.25 348 MET A C 1
ATOM 2826 O O . MET A 1 348 ? -10.391 9.772 12.162 1.00 90.25 348 MET A O 1
ATOM 2830 N N . ASN A 1 349 ? -10.280 7.586 11.677 1.00 85.88 349 ASN A N 1
ATOM 2831 C CA . ASN A 1 349 ? -11.732 7.396 11.526 1.00 85.88 349 ASN A CA 1
ATOM 2832 C C . ASN A 1 349 ? -12.507 7.816 12.788 1.00 85.88 349 ASN A C 1
ATOM 2834 O O . ASN A 1 349 ? -13.666 8.237 12.713 1.00 85.88 349 ASN A O 1
ATOM 2838 N N . ALA A 1 350 ? -11.853 7.791 13.955 1.00 84.62 350 ALA A N 1
ATOM 2839 C CA . ALA A 1 350 ? -12.376 8.346 15.197 1.00 84.62 350 ALA A CA 1
ATOM 2840 C C . ALA A 1 350 ? -12.762 9.846 15.097 1.00 84.62 350 ALA A C 1
ATOM 2842 O O . ALA A 1 350 ? -13.656 10.303 15.802 1.00 84.62 350 ALA A O 1
ATOM 2843 N N . TYR A 1 351 ? -12.183 10.596 14.168 1.00 89.31 351 TYR A N 1
ATOM 2844 C CA . TYR A 1 351 ? -12.348 12.046 14.047 1.00 89.31 351 TYR A CA 1
ATOM 2845 C C . TYR A 1 351 ? -13.109 12.455 12.773 1.00 89.31 351 TYR A C 1
ATOM 2847 O O . TYR A 1 351 ? -13.330 13.643 12.552 1.00 89.31 351 TYR A O 1
ATOM 2855 N N . LEU A 1 352 ? -13.536 11.484 11.952 1.00 88.19 352 LEU A N 1
ATOM 2856 C CA . LEU A 1 352 ? -14.192 11.683 10.654 1.00 88.19 352 LEU A CA 1
ATOM 2857 C C . LEU A 1 352 ? -15.726 11.763 10.762 1.00 88.19 352 LEU A C 1
ATOM 2859 O O . LEU A 1 352 ? -16.366 10.841 11.269 1.00 88.19 352 LEU A O 1
ATOM 2863 N N . ARG A 1 353 ? -16.344 12.823 10.233 1.00 81.56 353 ARG A N 1
ATOM 2864 C CA . ARG A 1 353 ? -17.800 13.033 10.156 1.00 81.56 353 ARG A CA 1
ATOM 2865 C C . ARG A 1 353 ? -18.175 13.711 8.848 1.00 81.56 353 ARG A C 1
ATOM 2867 O O . ARG A 1 353 ? -17.618 14.753 8.538 1.00 81.56 353 ARG A O 1
ATOM 2874 N N . ASN A 1 354 ? -19.143 13.153 8.118 1.00 83.44 354 ASN A N 1
ATOM 2875 C CA . ASN A 1 354 ? -19.607 13.707 6.837 1.00 83.44 354 ASN A CA 1
ATOM 2876 C C . ASN A 1 354 ? -18.434 14.073 5.907 1.00 83.44 354 ASN A C 1
ATOM 2878 O O . ASN A 1 354 ? -18.390 15.167 5.354 1.00 83.44 354 ASN A O 1
ATOM 2882 N N . ASP A 1 355 ? -17.452 13.169 5.822 1.00 87.12 355 ASP A N 1
ATOM 2883 C CA . ASP A 1 355 ? -16.208 13.330 5.055 1.00 87.12 355 ASP A CA 1
ATOM 2884 C C . ASP A 1 355 ? -15.275 14.482 5.505 1.00 87.12 355 ASP A C 1
ATOM 2886 O O . ASP A 1 355 ? -14.355 14.888 4.795 1.00 87.12 355 ASP A O 1
ATOM 2890 N N . ARG A 1 356 ? -15.470 15.000 6.726 1.00 90.81 356 ARG A N 1
ATOM 2891 C CA . ARG A 1 356 ? -14.614 16.015 7.356 1.00 90.81 356 ARG A CA 1
ATOM 2892 C C . ARG A 1 356 ? -14.032 15.539 8.686 1.00 90.81 356 ARG A C 1
ATOM 2894 O O . ARG A 1 356 ? -14.712 14.914 9.493 1.00 90.81 356 ARG A O 1
ATOM 2901 N N . TYR A 1 357 ? -12.767 15.849 8.932 1.00 92.56 357 TYR A N 1
ATOM 2902 C CA . TYR A 1 357 ? -12.054 15.550 10.168 1.00 92.56 357 TYR A CA 1
ATOM 2903 C C . TYR A 1 357 ? -12.128 16.729 11.128 1.00 92.56 357 TYR A C 1
ATOM 2905 O O . TYR A 1 357 ? -11.892 17.871 10.739 1.00 92.56 357 TYR A O 1
ATOM 2913 N N . SER A 1 358 ? -12.418 16.457 12.395 1.00 87.25 358 SER A N 1
ATOM 2914 C CA . SER A 1 358 ? -12.468 17.486 13.432 1.00 87.25 358 SER A CA 1
ATOM 2915 C C . SER A 1 358 ? -12.049 16.926 14.782 1.00 87.25 358 SER A C 1
ATOM 2917 O O . SER A 1 358 ? -12.252 15.745 15.063 1.00 87.25 358 SER A O 1
ATOM 2919 N N . TYR A 1 359 ? -11.488 17.789 15.620 1.00 84.75 359 TYR A N 1
ATOM 2920 C CA . TYR A 1 359 ? -11.175 17.486 17.008 1.00 84.75 359 TYR A CA 1
ATOM 2921 C C . TYR A 1 359 ? -12.044 18.363 17.912 1.00 84.75 359 TYR A C 1
ATOM 2923 O O . TYR A 1 359 ? -12.186 19.559 17.659 1.00 84.75 359 TYR A O 1
ATOM 2931 N N . VAL A 1 360 ? -12.642 17.762 18.941 1.00 77.19 360 VAL A N 1
ATOM 2932 C CA . VAL A 1 360 ? -13.498 18.448 19.915 1.00 77.19 360 VAL A CA 1
ATOM 2933 C C . VAL A 1 360 ? -12.988 18.119 21.309 1.00 77.19 360 VAL A C 1
ATOM 2935 O O . VAL A 1 360 ? -12.954 16.950 21.687 1.00 77.19 360 VAL A O 1
ATOM 2938 N N . ASP A 1 361 ? -12.615 19.159 22.050 1.00 72.44 361 ASP A N 1
ATOM 2939 C CA . ASP A 1 361 ? -12.087 19.064 23.412 1.00 72.44 361 ASP A CA 1
ATOM 2940 C C . ASP A 1 361 ? -13.234 19.208 24.424 1.00 72.44 361 ASP A C 1
ATOM 2942 O O . ASP A 1 361 ? -13.437 20.265 25.019 1.00 72.44 361 ASP A O 1
ATOM 2946 N N . VAL A 1 362 ? -14.082 18.179 24.520 1.00 78.12 362 VAL A N 1
ATOM 2947 C CA . VAL A 1 362 ? -15.238 18.162 25.431 1.00 78.12 362 VAL A CA 1
ATOM 2948 C C . VAL A 1 362 ? -15.375 16.786 26.075 1.00 78.12 362 VAL A C 1
ATOM 2950 O O . VAL A 1 362 ? -15.421 15.770 25.379 1.00 78.12 362 VAL A O 1
ATOM 2953 N N . ASP A 1 363 ? -15.493 16.770 27.402 1.00 80.75 363 ASP A N 1
ATOM 2954 C CA . ASP A 1 363 ? -15.707 15.555 28.184 1.00 80.75 363 ASP A CA 1
ATOM 2955 C C . ASP A 1 363 ? -17.131 15.002 28.035 1.00 80.75 363 ASP A C 1
ATOM 2957 O O . ASP A 1 363 ? -18.112 15.735 27.884 1.00 80.75 363 ASP A O 1
ATOM 2961 N N . LEU A 1 364 ? -17.255 13.677 28.137 1.00 87.94 364 LEU A N 1
ATOM 2962 C CA . LEU A 1 364 ? -18.547 12.994 28.189 1.00 87.94 364 LEU A CA 1
ATOM 2963 C C . LEU A 1 364 ? -19.213 13.202 29.554 1.00 87.94 364 LEU A C 1
ATOM 2965 O O . LEU A 1 364 ? -18.570 13.036 30.594 1.00 87.94 364 LEU A O 1
ATOM 2969 N N . SER A 1 365 ? -20.523 13.459 29.567 1.00 90.88 365 SER A N 1
ATOM 2970 C CA . SER A 1 365 ? -21.315 13.450 30.804 1.00 90.88 365 SER A CA 1
ATOM 2971 C C . SER A 1 365 ? -21.370 12.046 31.425 1.00 90.88 365 SER A C 1
ATOM 2973 O O . SER A 1 365 ? -21.186 11.044 30.735 1.00 90.88 365 SER A O 1
ATOM 2975 N N . ALA A 1 366 ? -21.678 11.940 32.722 1.00 91.62 366 ALA A N 1
ATOM 2976 C CA . ALA A 1 366 ? -21.769 10.642 33.403 1.00 91.62 366 ALA A CA 1
ATOM 2977 C C . ALA A 1 366 ? -22.768 9.677 32.728 1.00 91.62 366 ALA A C 1
ATOM 2979 O O . ALA A 1 366 ? -22.492 8.485 32.604 1.00 91.62 366 ALA A O 1
ATOM 2980 N N . GLU A 1 367 ? -23.896 10.194 32.226 1.00 94.25 367 GLU A N 1
ATOM 2981 C CA . GLU A 1 367 ? -24.877 9.390 31.489 1.00 94.25 367 GLU A CA 1
ATOM 2982 C C . GLU A 1 367 ? -24.316 8.883 30.151 1.00 94.25 367 GLU A C 1
ATOM 2984 O O . GLU A 1 367 ? -24.514 7.725 29.784 1.00 94.25 367 GLU A O 1
ATOM 2989 N N . GLN A 1 368 ? -23.588 9.735 29.426 1.00 93.69 368 GLN A N 1
ATOM 2990 C CA . GLN A 1 368 ? -22.956 9.372 28.158 1.00 93.69 368 GLN A CA 1
ATOM 2991 C C . GLN A 1 368 ? -21.855 8.325 28.354 1.00 93.69 368 GLN A C 1
ATOM 2993 O O . GLN A 1 368 ? -21.755 7.378 27.574 1.00 93.69 368 GLN A O 1
ATOM 2998 N N . GLN A 1 369 ? -21.056 8.468 29.413 1.00 93.31 369 GLN A N 1
ATOM 2999 C CA . GLN A 1 369 ? -20.032 7.497 29.789 1.00 93.31 369 GLN A CA 1
ATOM 3000 C C . GLN A 1 369 ? -20.642 6.131 30.112 1.00 93.31 369 GLN A C 1
ATOM 3002 O O . GLN A 1 369 ? -20.149 5.113 29.624 1.00 93.31 369 GLN A O 1
ATOM 3007 N N . GLN A 1 370 ? -21.717 6.103 30.909 1.00 93.69 370 GLN A N 1
ATOM 3008 C CA . GLN A 1 370 ? -22.393 4.856 31.265 1.00 93.69 370 GLN A CA 1
ATOM 3009 C C . GLN A 1 370 ? -22.998 4.182 30.032 1.00 93.69 370 GLN A C 1
ATOM 3011 O O . GLN A 1 370 ? -22.782 2.993 29.826 1.00 93.69 370 GLN A O 1
ATOM 3016 N N . PHE A 1 371 ? -23.647 4.953 29.156 1.00 94.75 371 PHE A N 1
ATOM 3017 C CA . PHE A 1 371 ? -24.206 4.430 27.912 1.00 94.75 371 PHE A CA 1
ATOM 3018 C C . PHE A 1 371 ? -23.154 3.726 27.044 1.00 94.75 371 PHE A C 1
ATOM 3020 O O . PHE A 1 371 ? -23.411 2.644 26.526 1.00 94.75 371 PHE A O 1
ATOM 3027 N N . ILE A 1 372 ? -21.956 4.304 26.903 1.00 93.62 372 ILE A N 1
ATOM 3028 C CA . ILE A 1 372 ? -20.871 3.663 26.148 1.00 93.62 372 ILE A CA 1
ATOM 3029 C C . ILE A 1 372 ? -20.416 2.376 26.843 1.00 93.62 372 ILE A C 1
ATOM 3031 O O . ILE A 1 372 ? -20.272 1.357 26.174 1.00 93.62 372 ILE A O 1
ATOM 3035 N N . LYS A 1 373 ? -20.218 2.391 28.169 1.00 92.62 373 LYS A N 1
ATOM 3036 C CA . LYS A 1 373 ? -19.817 1.192 28.927 1.00 92.62 373 LYS A CA 1
ATOM 3037 C C . LYS A 1 373 ? -20.809 0.042 28.755 1.00 92.62 373 LYS A C 1
ATOM 3039 O O . LYS A 1 373 ? -20.377 -1.088 28.557 1.00 92.62 373 LYS A O 1
ATOM 3044 N N . ASP A 1 374 ? -22.103 0.343 28.760 1.00 93.50 374 ASP A N 1
ATOM 3045 C CA . ASP A 1 374 ? -23.163 -0.654 28.586 1.00 93.50 374 ASP A CA 1
ATOM 3046 C C . ASP A 1 374 ? -23.172 -1.260 27.171 1.00 93.50 374 ASP A C 1
ATOM 3048 O O . ASP A 1 374 ? -23.617 -2.389 26.986 1.00 93.50 374 ASP A O 1
ATOM 3052 N N . MET A 1 375 ? -22.654 -0.540 26.166 1.00 93.19 375 MET A N 1
ATOM 3053 C CA . MET A 1 375 ? -22.513 -1.052 24.798 1.00 93.19 375 MET A CA 1
ATOM 3054 C C . MET A 1 375 ? -21.265 -1.923 24.591 1.00 93.19 375 MET A C 1
ATOM 3056 O O . MET A 1 375 ? -21.276 -2.779 23.707 1.00 93.19 375 MET A O 1
ATOM 3060 N N . VAL A 1 376 ? -20.185 -1.713 25.355 1.00 91.38 376 VAL A N 1
ATOM 3061 C CA . VAL A 1 376 ? -18.936 -2.492 25.231 1.00 91.38 376 VAL A CA 1
ATOM 3062 C C . VAL A 1 376 ? -18.946 -3.684 26.196 1.00 91.38 376 VAL A C 1
ATOM 3064 O O . VAL A 1 376 ? -18.178 -3.747 27.160 1.00 91.38 376 VAL A O 1
ATOM 3067 N N . THR A 1 377 ? -19.830 -4.650 25.945 1.00 85.00 377 THR A N 1
ATOM 3068 C CA . THR A 1 377 ? -19.953 -5.856 26.784 1.00 85.00 377 THR A CA 1
ATOM 3069 C C . THR A 1 377 ? -18.825 -6.854 26.535 1.00 85.00 377 THR A C 1
ATOM 3071 O O . THR A 1 377 ? -18.273 -7.405 27.486 1.00 85.00 377 THR A O 1
ATOM 3074 N N . GLU A 1 378 ? -18.413 -7.012 25.279 1.00 88.62 378 GLU A N 1
ATOM 3075 C CA . GLU A 1 378 ? -17.347 -7.917 24.833 1.00 88.62 378 GLU A CA 1
ATOM 3076 C C . GLU A 1 378 ? -15.960 -7.254 24.879 1.00 88.62 378 GLU A C 1
ATOM 3078 O O . GLU A 1 378 ? -15.808 -6.117 25.330 1.00 88.62 378 GLU A O 1
ATOM 3083 N N . ASP A 1 379 ? -14.925 -7.967 24.439 1.00 94.00 379 ASP A N 1
ATOM 3084 C CA . ASP A 1 379 ? -13.553 -7.454 24.298 1.00 94.00 379 ASP A CA 1
ATOM 3085 C C . ASP A 1 379 ? -13.467 -6.193 23.416 1.00 94.00 379 ASP A C 1
ATOM 3087 O O . ASP A 1 379 ? -12.625 -5.315 23.638 1.00 94.00 379 ASP A O 1
ATOM 3091 N N . TYR A 1 380 ? -14.356 -6.092 22.427 1.00 94.94 380 TYR A N 1
ATOM 3092 C CA . TYR A 1 380 ? -14.454 -4.973 21.499 1.00 94.94 380 TYR A CA 1
ATOM 3093 C C . TYR A 1 380 ? -15.879 -4.813 20.951 1.00 94.94 380 TYR A C 1
ATOM 3095 O O . TYR A 1 380 ? -16.713 -5.711 21.056 1.00 94.94 380 TYR A O 1
ATOM 3103 N N . VAL A 1 381 ? -16.152 -3.668 20.325 1.00 94.44 381 VAL A N 1
ATOM 3104 C CA . VAL A 1 381 ? -17.405 -3.386 19.613 1.00 94.44 381 VAL A CA 1
ATOM 3105 C C . VAL A 1 381 ? -17.159 -2.479 18.406 1.00 94.44 381 VAL A C 1
ATOM 3107 O O . VAL A 1 381 ? -16.202 -1.706 18.370 1.00 94.44 381 VAL A O 1
ATOM 3110 N N . SER A 1 382 ? -18.042 -2.548 17.414 1.00 91.94 382 SER A N 1
ATOM 3111 C CA . SER A 1 382 ? -18.022 -1.687 16.230 1.00 91.94 382 SER A CA 1
ATOM 3112 C C . SER A 1 382 ? -18.176 -0.203 16.594 1.00 91.94 382 SER A C 1
ATOM 3114 O O . SER A 1 382 ? -19.166 0.217 17.201 1.00 91.94 382 SER A O 1
ATOM 3116 N N . LEU A 1 383 ? -17.197 0.616 16.202 1.00 91.00 383 LEU A N 1
ATOM 3117 C CA . LEU A 1 383 ? -17.221 2.067 16.387 1.00 91.00 383 LEU A CA 1
ATOM 3118 C C . LEU A 1 383 ? -18.365 2.726 15.590 1.00 91.00 383 LEU A C 1
ATOM 3120 O O . LEU A 1 383 ? -19.060 3.565 16.173 1.00 91.00 383 LEU A O 1
ATOM 3124 N N . PRO A 1 384 ? -18.609 2.382 14.303 1.00 89.25 384 PRO A N 1
ATOM 3125 C CA . PRO A 1 384 ? -19.791 2.853 13.578 1.00 89.25 384 PRO A CA 1
ATOM 3126 C C . PRO A 1 384 ? -21.105 2.554 14.307 1.00 89.25 384 PRO A C 1
ATOM 3128 O O . PRO A 1 384 ? -21.948 3.444 14.423 1.00 89.25 384 PRO A O 1
ATOM 3131 N N . TYR A 1 385 ? -21.250 1.344 14.859 1.00 90.38 385 TYR A N 1
ATOM 3132 C CA . TYR A 1 385 ? -22.442 0.945 15.608 1.00 90.38 385 TYR A CA 1
ATOM 3133 C C . TYR A 1 385 ? -22.640 1.785 16.876 1.00 90.38 385 TYR A C 1
ATOM 3135 O O . TYR A 1 385 ? -23.699 2.389 17.054 1.00 90.38 385 TYR A O 1
ATOM 3143 N N . VAL A 1 386 ? -21.608 1.906 17.724 1.00 91.00 386 VAL A N 1
ATOM 3144 C CA . VAL A 1 386 ? -21.682 2.727 18.949 1.00 91.00 386 VAL A CA 1
ATOM 3145 C C . VAL A 1 386 ? -22.028 4.174 18.620 1.00 91.00 386 VAL A C 1
ATOM 3147 O O . VAL A 1 386 ? -22.843 4.789 19.302 1.00 91.00 386 VAL A O 1
ATOM 3150 N N . ARG A 1 387 ? -21.475 4.720 17.535 1.00 89.12 387 ARG A N 1
ATOM 3151 C CA . ARG A 1 387 ? -21.767 6.089 17.090 1.00 89.12 387 ARG A CA 1
ATOM 3152 C C . ARG A 1 387 ? -23.200 6.285 16.649 1.00 89.12 387 ARG A C 1
ATOM 3154 O O . ARG A 1 387 ? -23.802 7.276 17.055 1.00 89.12 387 ARG A O 1
ATOM 3161 N N . ALA A 1 388 ? -23.723 5.387 15.820 1.00 89.81 388 ALA A N 1
ATOM 3162 C CA . ALA A 1 388 ? -25.100 5.469 15.354 1.00 89.81 388 ALA A CA 1
ATOM 3163 C C . ALA A 1 388 ? -26.068 5.464 16.548 1.00 89.81 388 ALA A C 1
ATOM 3165 O O . ALA A 1 388 ? -26.918 6.347 16.656 1.00 89.81 388 ALA A O 1
ATOM 3166 N N . SER A 1 389 ? -25.855 4.552 17.500 1.00 91.75 389 SER A N 1
ATOM 3167 C CA . SER A 1 389 ? -26.654 4.455 18.726 1.00 91.75 389 SER A CA 1
ATOM 3168 C C . SER A 1 389 ? -26.500 5.678 19.637 1.00 91.75 389 SER A C 1
ATOM 3170 O O . SER A 1 389 ? -27.484 6.178 20.179 1.00 91.75 389 SER A O 1
ATOM 3172 N N . PHE A 1 390 ? -25.286 6.216 19.774 1.00 92.19 390 PHE A N 1
ATOM 3173 C CA . PHE A 1 390 ? -25.024 7.412 20.579 1.00 92.19 390 PHE A CA 1
ATOM 3174 C C . PHE A 1 390 ? -25.685 8.663 19.993 1.00 92.19 390 PHE A C 1
ATOM 3176 O O . PHE A 1 390 ? -26.280 9.448 20.728 1.00 92.19 390 PHE A O 1
ATOM 3183 N N . ILE A 1 391 ? -25.625 8.834 18.669 1.00 90.31 391 ILE A N 1
ATOM 3184 C CA . ILE A 1 391 ? -26.298 9.927 17.954 1.00 90.31 391 ILE A CA 1
ATOM 3185 C C . ILE A 1 391 ? -27.815 9.806 18.092 1.00 90.31 391 ILE A C 1
ATOM 3187 O O . ILE A 1 391 ? -28.481 10.809 18.339 1.00 90.31 391 ILE A O 1
ATOM 3191 N N . ALA A 1 392 ? -28.360 8.594 17.967 1.00 91.81 392 ALA A N 1
ATOM 3192 C CA . ALA A 1 392 ? -29.790 8.360 18.129 1.00 91.81 392 ALA A CA 1
ATOM 3193 C C . ALA A 1 392 ? -30.285 8.739 19.536 1.00 91.81 392 ALA A C 1
ATOM 3195 O O . ALA A 1 392 ? -31.387 9.266 19.667 1.00 91.81 392 ALA A O 1
ATOM 3196 N N . LYS A 1 393 ? -29.467 8.516 20.577 1.00 93.38 393 LYS A N 1
ATOM 3197 C CA . LYS A 1 393 ? -29.825 8.841 21.966 1.00 93.38 393 LYS A CA 1
ATOM 3198 C C . LYS A 1 393 ? -29.589 10.312 22.339 1.00 93.38 393 LYS A C 1
ATOM 3200 O O . LYS A 1 393 ? -30.443 10.911 22.984 1.00 93.38 393 LYS A O 1
ATOM 3205 N N . PHE A 1 394 ? -28.439 10.884 21.980 1.00 91.50 394 PHE A N 1
ATOM 3206 C CA . PHE A 1 394 ? -27.992 12.193 22.487 1.00 91.50 394 PHE A CA 1
ATOM 3207 C C . PHE A 1 394 ? -28.015 13.322 21.443 1.00 91.50 394 PHE A C 1
ATOM 3209 O O . PHE A 1 394 ? -27.792 14.479 21.792 1.00 91.50 394 PHE A O 1
ATOM 3216 N N . GLY A 1 395 ? -28.316 13.012 20.180 1.00 86.31 395 GLY A N 1
ATOM 3217 C CA . GLY A 1 395 ? -28.375 13.972 19.079 1.00 86.31 395 GLY A CA 1
ATOM 3218 C C . GLY A 1 395 ? -27.135 13.969 18.176 1.00 86.31 395 GLY A C 1
ATOM 3219 O O . GLY A 1 395 ? -26.066 13.450 18.505 1.00 86.31 395 GLY A O 1
ATOM 3220 N N . SER A 1 396 ? -27.276 14.572 16.992 1.00 75.12 396 SER A N 1
ATOM 3221 C CA . SER A 1 396 ? -26.271 14.545 15.915 1.00 75.12 396 SER A CA 1
ATOM 3222 C C . SER A 1 396 ? -24.961 15.262 16.254 1.00 75.12 396 SER A C 1
ATOM 3224 O O . SER A 1 396 ? -23.894 14.845 15.798 1.00 75.12 396 SER A O 1
ATOM 3226 N N . THR A 1 397 ? -25.005 16.301 17.088 1.00 69.94 397 THR A N 1
ATOM 3227 C CA . THR A 1 397 ? -23.818 17.052 17.526 1.00 69.94 397 THR A CA 1
ATOM 3228 C C . THR A 1 397 ? -22.941 16.247 18.487 1.00 69.94 397 THR A C 1
ATOM 3230 O O . THR A 1 397 ? -21.718 16.401 18.479 1.00 69.94 397 THR A O 1
ATOM 3233 N N . SER A 1 398 ? -23.530 15.322 19.250 1.00 76.06 398 SER A N 1
ATOM 3234 C CA . SER A 1 398 ? -22.836 14.509 20.255 1.00 76.06 398 SER A CA 1
ATOM 3235 C C . SER A 1 398 ? -21.957 13.419 19.644 1.00 76.06 398 SER A C 1
ATOM 3237 O O . SER A 1 398 ? -21.024 12.946 20.287 1.00 76.06 398 SER A O 1
ATOM 3239 N N . GLY A 1 399 ? -22.170 13.053 18.376 1.00 68.00 399 GLY A N 1
ATOM 3240 C CA . GLY A 1 399 ? -21.365 12.030 17.708 1.00 68.00 399 GLY A CA 1
ATOM 3241 C C . GLY A 1 399 ? -19.862 12.339 17.693 1.00 68.00 399 GLY A C 1
ATOM 3242 O O . GLY A 1 399 ? -19.057 11.414 17.644 1.00 68.00 399 GLY A O 1
ATOM 3243 N N . ARG A 1 400 ? -19.452 13.613 17.750 1.00 75.25 400 ARG A N 1
ATOM 3244 C CA . ARG A 1 400 ? -18.032 14.038 17.767 1.00 75.25 400 ARG A CA 1
ATOM 3245 C C . ARG A 1 400 ? -17.311 13.706 19.074 1.00 75.25 400 ARG A C 1
ATOM 3247 O O . ARG A 1 400 ? -16.085 13.668 19.099 1.00 75.25 400 ARG A O 1
ATOM 3254 N N . LEU A 1 401 ? -18.075 13.433 20.129 1.00 83.50 401 LEU A N 1
ATOM 3255 C CA . LEU A 1 401 ? -17.550 13.144 21.455 1.00 83.50 401 LEU A CA 1
ATOM 3256 C C . LEU A 1 401 ? -16.981 11.727 21.567 1.00 83.50 401 LEU A C 1
ATOM 3258 O O . LEU A 1 401 ? -16.323 11.447 22.550 1.00 83.50 401 LEU A O 1
ATOM 3262 N N . ILE A 1 402 ? -17.210 10.820 20.608 1.00 87.50 402 ILE A N 1
ATOM 3263 C CA . ILE A 1 402 ? -16.662 9.452 20.657 1.00 87.50 402 ILE A CA 1
ATOM 3264 C C . ILE A 1 402 ? -15.313 9.410 19.937 1.00 87.50 402 ILE A C 1
ATOM 3266 O O . ILE A 1 402 ? -15.264 9.248 18.707 1.00 87.50 402 ILE A O 1
ATOM 3270 N N . ASN A 1 403 ? -14.236 9.527 20.711 1.00 86.81 403 ASN A N 1
ATOM 3271 C CA . ASN A 1 403 ? -12.854 9.494 20.249 1.00 86.81 403 ASN A CA 1
ATOM 3272 C C . ASN A 1 403 ? -11.928 8.907 21.336 1.00 86.81 403 ASN A C 1
ATOM 3274 O O . ASN A 1 403 ? -12.384 8.546 22.415 1.00 86.81 403 ASN A O 1
ATOM 3278 N N . ASP A 1 404 ? -10.629 8.779 21.060 1.00 84.56 404 ASP A N 1
ATOM 3279 C CA . ASP A 1 404 ? -9.696 8.124 21.991 1.00 84.56 404 ASP A CA 1
ATOM 3280 C C . ASP A 1 404 ? -9.618 8.795 23.359 1.00 84.56 404 ASP A C 1
ATOM 3282 O O . ASP A 1 404 ? -9.499 8.114 24.371 1.00 84.56 404 ASP A O 1
ATOM 3286 N N . GLN A 1 405 ? -9.676 10.124 23.405 1.00 84.50 405 GLN A N 1
ATOM 3287 C CA . GLN A 1 405 ? -9.492 10.856 24.653 1.00 84.50 405 GLN A CA 1
ATOM 3288 C C . GLN A 1 405 ? -10.682 10.709 25.581 1.00 84.50 405 GLN A C 1
ATOM 3290 O O . GLN A 1 405 ? -10.498 10.546 26.781 1.00 84.50 405 GLN A O 1
ATOM 3295 N N . THR A 1 406 ? -11.891 10.733 25.032 1.00 88.88 406 THR A N 1
ATOM 3296 C CA . THR A 1 406 ? -13.114 10.563 25.815 1.00 88.88 406 THR A CA 1
ATOM 3297 C C . THR A 1 406 ? -13.355 9.105 26.209 1.00 88.88 406 THR A C 1
ATOM 3299 O O . THR A 1 406 ? -13.996 8.837 27.224 1.00 88.88 406 THR A O 1
ATOM 3302 N N . LEU A 1 407 ? -12.813 8.153 25.441 1.00 90.69 407 LEU A N 1
ATOM 3303 C CA . LEU A 1 407 ? -12.873 6.718 25.726 1.00 90.69 407 LEU A CA 1
ATOM 3304 C C . LEU A 1 407 ? -11.792 6.252 26.716 1.00 90.69 407 LEU A C 1
ATOM 3306 O O . LEU A 1 407 ? -12.052 5.351 27.516 1.00 90.69 407 LEU A O 1
ATOM 3310 N N . ALA A 1 408 ? -10.614 6.883 26.731 1.00 90.12 408 ALA A N 1
ATOM 3311 C CA . ALA A 1 408 ? -9.495 6.474 27.583 1.00 90.12 408 ALA A CA 1
ATOM 3312 C C . ALA A 1 408 ? -9.829 6.423 29.094 1.00 90.12 408 ALA A C 1
ATOM 3314 O O . ALA A 1 408 ? -9.484 5.417 29.726 1.00 90.12 408 ALA A O 1
ATOM 3315 N N . PRO A 1 409 ? -10.538 7.405 29.697 1.00 90.38 409 PRO A N 1
ATOM 3316 C CA . PRO A 1 409 ? -10.982 7.336 31.094 1.00 90.38 409 PRO A CA 1
ATOM 3317 C C . PRO A 1 409 ? -11.930 6.169 31.391 1.00 90.38 409 PRO A C 1
ATOM 3319 O O . PRO A 1 409 ? -12.047 5.742 32.537 1.00 90.38 409 PRO A O 1
ATOM 3322 N N . LEU A 1 410 ? -12.605 5.635 30.368 1.00 92.75 410 LEU A N 1
ATOM 3323 C CA . LEU A 1 410 ? -13.505 4.487 30.488 1.00 92.75 410 LEU A CA 1
ATOM 3324 C C . LEU A 1 410 ? -12.761 3.148 30.390 1.00 92.75 410 LEU A C 1
ATOM 3326 O O . LEU A 1 410 ? -13.399 2.102 30.478 1.00 92.75 410 LEU A O 1
ATOM 3330 N N . GLY A 1 411 ? -11.434 3.168 30.217 1.00 93.81 411 GLY A N 1
ATOM 3331 C CA . GLY A 1 411 ? -10.637 1.970 29.958 1.00 93.81 411 GLY A CA 1
ATOM 3332 C C . GLY A 1 411 ? -10.826 1.434 28.539 1.00 93.81 411 GLY A C 1
ATOM 3333 O O . GLY A 1 411 ? -10.690 0.231 28.328 1.00 93.81 411 GLY A O 1
ATOM 3334 N N . LEU A 1 412 ? -11.161 2.307 27.584 1.00 94.31 412 LEU A N 1
ATOM 3335 C CA . LEU A 1 412 ? -11.443 1.968 26.191 1.00 94.31 412 LEU A CA 1
ATOM 3336 C C . LEU A 1 412 ? -10.497 2.720 25.243 1.00 94.31 412 LEU A C 1
ATOM 3338 O O . LEU A 1 412 ? -10.059 3.829 25.543 1.00 94.31 412 LEU A O 1
ATOM 3342 N N . GLU A 1 413 ? -10.214 2.144 24.080 1.00 91.19 413 GLU A N 1
ATOM 3343 C CA . GLU A 1 413 ? -9.388 2.751 23.030 1.00 91.19 413 GLU A CA 1
ATOM 3344 C C . GLU A 1 413 ? -9.964 2.493 21.634 1.00 91.19 413 GLU A C 1
ATOM 3346 O O . GLU A 1 413 ? -10.707 1.531 21.433 1.00 91.19 413 GLU A O 1
ATOM 3351 N N . VAL A 1 414 ? -9.647 3.353 20.657 1.00 90.31 414 VAL A N 1
ATOM 3352 C CA . VAL A 1 414 ? -10.077 3.139 19.269 1.00 90.31 414 VAL A CA 1
ATOM 3353 C C . VAL A 1 414 ? -8.970 2.476 18.461 1.00 90.31 414 VAL A C 1
ATOM 3355 O O . VAL A 1 414 ? -7.929 3.088 18.196 1.00 90.31 414 VAL A O 1
ATOM 3358 N N . SER A 1 415 ? -9.255 1.275 17.960 1.00 89.81 415 SER A N 1
ATOM 3359 C CA . SER A 1 415 ? -8.448 0.587 16.954 1.00 89.81 415 SER A CA 1
ATOM 3360 C C . SER A 1 415 ? -9.193 0.562 15.621 1.00 89.81 415 SER A C 1
ATOM 3362 O O . SER A 1 415 ? -10.096 -0.245 15.405 1.00 89.81 415 SER A O 1
ATOM 3364 N N . ARG A 1 416 ? -8.825 1.476 14.713 1.00 86.56 416 ARG A N 1
ATOM 3365 C CA . ARG A 1 416 ? -9.511 1.705 13.426 1.00 86.56 416 ARG A CA 1
ATOM 3366 C C . ARG A 1 416 ? -11.017 1.936 13.605 1.00 86.56 416 ARG A C 1
ATOM 3368 O O . ARG A 1 416 ? -11.413 2.974 14.127 1.00 86.56 416 ARG A O 1
ATOM 3375 N N . ASP A 1 417 ? -11.833 0.978 13.173 1.00 90.56 417 ASP A N 1
ATOM 3376 C CA . ASP A 1 417 ? -13.295 1.022 13.219 1.00 90.56 417 ASP A CA 1
ATOM 3377 C C . ASP A 1 417 ? -13.866 0.222 14.403 1.00 90.56 417 ASP A C 1
ATOM 3379 O O . ASP A 1 417 ? -15.060 -0.069 14.441 1.00 90.56 417 ASP A O 1
ATOM 3383 N N . LEU A 1 418 ? -13.031 -0.100 15.397 1.00 93.50 418 LEU A N 1
ATOM 3384 C CA . LEU A 1 418 ? -13.408 -0.801 16.623 1.00 93.50 418 LEU A CA 1
ATOM 3385 C C . LEU A 1 418 ? -13.098 0.040 17.866 1.00 93.50 418 LEU A C 1
ATOM 3387 O O . LEU A 1 418 ? -12.078 0.726 17.933 1.00 93.50 418 LEU A O 1
ATOM 3391 N N . ILE A 1 419 ? -13.970 -0.055 18.868 1.00 94.31 419 ILE A N 1
ATOM 3392 C CA . ILE A 1 419 ? -13.700 0.341 20.254 1.00 94.31 419 ILE A CA 1
ATOM 3393 C C . ILE A 1 419 ? -13.288 -0.918 21.009 1.00 94.31 419 ILE A C 1
ATOM 3395 O O . ILE A 1 419 ? -13.998 -1.918 20.961 1.00 94.31 419 ILE A O 1
ATOM 3399 N N . VAL A 1 420 ? -12.162 -0.863 21.708 1.00 95.00 420 VAL A N 1
ATOM 3400 C CA . VAL A 1 420 ? -11.508 -2.015 22.335 1.00 95.00 420 VAL A CA 1
ATOM 3401 C C . VAL A 1 420 ? -11.302 -1.732 23.815 1.00 95.00 420 VAL A C 1
ATOM 3403 O O . VAL A 1 420 ? -10.963 -0.608 24.189 1.00 95.00 420 VAL A O 1
ATOM 3406 N N . LYS A 1 421 ? -11.486 -2.738 24.672 1.00 95.19 421 LYS A N 1
ATOM 3407 C CA . LYS A 1 421 ? -11.094 -2.631 26.082 1.00 95.19 421 LYS A CA 1
ATOM 3408 C C . LYS A 1 421 ? -9.571 -2.587 26.205 1.00 95.19 421 LYS A C 1
ATOM 3410 O O . LYS A 1 421 ? -8.854 -3.384 25.607 1.00 95.19 421 LYS A O 1
ATOM 3415 N N . LYS A 1 422 ? -9.062 -1.666 27.018 1.00 92.31 422 LYS A N 1
ATOM 3416 C CA . LYS A 1 422 ? -7.623 -1.476 27.208 1.00 92.31 422 LYS A CA 1
ATOM 3417 C C . LYS A 1 422 ? -6.967 -2.762 27.724 1.00 92.31 422 LYS A C 1
ATOM 3419 O O . LYS A 1 422 ? -7.400 -3.322 28.727 1.00 92.31 422 LYS A O 1
ATOM 3424 N N . GLY A 1 423 ? -5.889 -3.188 27.063 1.00 90.50 423 GLY A N 1
ATOM 3425 C CA . GLY A 1 423 ? -5.133 -4.397 27.415 1.00 90.50 423 GLY A CA 1
ATOM 3426 C C . GLY A 1 423 ? -5.645 -5.694 26.776 1.00 90.50 423 GLY A C 1
ATOM 3427 O O . GLY A 1 423 ? -5.049 -6.744 27.009 1.00 90.50 423 GLY A O 1
ATOM 3428 N N . VAL A 1 424 ? -6.707 -5.636 25.969 1.00 94.12 424 VAL A N 1
ATOM 3429 C CA . VAL A 1 424 ? -7.165 -6.770 25.159 1.00 94.12 424 VAL A CA 1
ATOM 3430 C C . VAL A 1 424 ? -6.189 -7.038 24.014 1.00 94.12 424 VAL A C 1
ATOM 3432 O O . VAL A 1 424 ? -5.781 -6.130 23.293 1.00 94.12 424 VAL A O 1
ATOM 3435 N N . ASP A 1 425 ? -5.865 -8.312 23.807 1.00 94.25 425 ASP A N 1
ATOM 3436 C CA . ASP A 1 425 ? -5.203 -8.781 22.591 1.00 94.25 425 ASP A CA 1
ATOM 3437 C C . ASP A 1 425 ? -6.264 -9.077 21.524 1.00 94.25 425 ASP A C 1
ATOM 3439 O O . ASP A 1 425 ? -6.847 -10.164 21.490 1.00 94.25 425 ASP A O 1
ATOM 3443 N N . LEU A 1 426 ? -6.511 -8.100 20.644 1.00 94.62 426 LEU A N 1
ATOM 3444 C CA . LEU A 1 426 ? -7.515 -8.218 19.584 1.00 94.62 426 LEU A CA 1
ATOM 3445 C C . LEU A 1 426 ? -7.296 -9.433 18.689 1.00 94.62 426 LEU A C 1
ATOM 3447 O O . LEU A 1 426 ? -8.266 -10.056 18.258 1.00 94.62 426 LEU A O 1
ATOM 3451 N N . ARG A 1 427 ? -6.040 -9.783 18.396 1.00 95.38 427 ARG A N 1
ATOM 3452 C CA . ARG A 1 427 ? -5.745 -10.944 17.559 1.00 95.38 427 ARG A CA 1
ATOM 3453 C C . ARG A 1 427 ? -6.266 -12.207 18.228 1.00 95.38 427 ARG A C 1
ATOM 3455 O O . ARG A 1 427 ? -6.949 -12.992 17.576 1.00 95.38 427 ARG A O 1
ATOM 3462 N N . LYS A 1 428 ? -5.998 -12.370 19.523 1.00 95.75 428 LYS A N 1
ATOM 3463 C CA . LYS A 1 428 ? -6.503 -13.504 20.300 1.00 95.75 428 LYS A CA 1
ATOM 3464 C C . LYS A 1 428 ? -8.030 -13.498 20.395 1.00 95.75 428 LYS A C 1
ATOM 3466 O O . LYS A 1 428 ? -8.645 -14.552 20.256 1.00 95.75 428 LYS A O 1
ATOM 3471 N N . SER A 1 429 ? -8.655 -12.335 20.572 1.00 96.12 429 SER A N 1
ATOM 3472 C CA . SER A 1 429 ? -10.119 -12.219 20.566 1.00 96.12 429 SER A CA 1
ATOM 3473 C C . SER A 1 429 ? -10.721 -12.627 19.214 1.00 96.12 429 SER A C 1
ATOM 3475 O O . SER A 1 429 ? -11.727 -13.335 19.185 1.00 96.12 429 SER A O 1
ATOM 3477 N N . PHE A 1 430 ? -10.095 -12.263 18.088 1.00 96.50 430 PHE A N 1
ATOM 3478 C CA . PHE A 1 430 ? -10.518 -12.724 16.760 1.00 96.50 430 PHE A CA 1
ATOM 3479 C C . PHE A 1 430 ? -10.276 -14.218 16.547 1.00 96.50 430 PHE A C 1
ATOM 3481 O O . PHE A 1 430 ? -11.137 -14.884 15.981 1.00 96.50 430 PHE A O 1
ATOM 3488 N N . GLU A 1 431 ? -9.147 -14.762 17.010 1.00 95.44 431 GLU A N 1
ATOM 3489 C CA . GLU A 1 431 ? -8.889 -16.207 16.977 1.00 95.44 431 GLU A CA 1
ATOM 3490 C C . GLU A 1 431 ? -9.974 -16.965 17.760 1.00 95.44 431 GLU A C 1
ATOM 3492 O O . GLU A 1 431 ? -10.542 -17.917 17.234 1.00 95.44 431 GLU A O 1
ATOM 3497 N N . ASN A 1 432 ? -10.351 -16.497 18.955 1.00 94.88 432 ASN A N 1
ATOM 3498 C CA . ASN A 1 432 ? -11.447 -17.078 19.736 1.00 94.88 432 ASN A CA 1
ATOM 3499 C C . ASN A 1 432 ? -12.797 -16.978 19.009 1.00 94.88 432 ASN A C 1
ATOM 3501 O O . ASN A 1 432 ? -13.541 -17.957 18.970 1.00 94.88 432 ASN A O 1
ATOM 3505 N N . LEU A 1 433 ? -13.106 -15.821 18.408 1.00 94.56 433 LEU A N 1
ATOM 3506 C CA . LEU A 1 433 ? -14.322 -15.646 17.612 1.00 94.56 433 LEU A CA 1
ATOM 3507 C C . LEU A 1 433 ? -14.364 -16.646 16.451 1.00 94.56 433 LEU A C 1
ATOM 3509 O O . LEU A 1 433 ? -15.377 -17.316 16.276 1.00 94.56 433 LEU A O 1
ATOM 3513 N N . LEU A 1 434 ? -13.277 -16.776 15.688 1.00 95.62 434 LEU A N 1
ATOM 3514 C CA . LEU A 1 434 ? -13.171 -17.717 14.571 1.00 95.62 434 LEU A CA 1
ATOM 3515 C C . LEU A 1 434 ? -13.361 -19.157 15.060 1.00 95.62 434 LEU A C 1
ATOM 3517 O O . LEU A 1 434 ? -14.220 -19.865 14.551 1.00 95.62 434 LEU A O 1
ATOM 3521 N N . MET A 1 435 ? -12.636 -19.561 16.105 1.00 94.56 435 MET A N 1
ATOM 3522 C CA . MET A 1 435 ? -12.699 -20.914 16.674 1.00 94.56 435 MET A CA 1
ATOM 3523 C C . MET A 1 435 ? -14.043 -21.249 17.341 1.00 94.56 435 MET A C 1
ATOM 3525 O O . MET A 1 435 ? -14.327 -22.422 17.565 1.00 94.56 435 MET A O 1
ATOM 3529 N N . SER A 1 436 ? -14.878 -20.250 17.650 1.00 93.25 436 SER A N 1
ATOM 3530 C CA . SER A 1 436 ? -16.242 -20.457 18.164 1.00 93.25 436 SER A CA 1
ATOM 3531 C C . SER A 1 436 ? -17.261 -20.839 17.082 1.00 93.25 436 SER A C 1
ATOM 3533 O O . SER A 1 436 ? -18.429 -21.071 17.396 1.00 93.25 436 SER A O 1
ATOM 3535 N N . ARG A 1 437 ? -16.849 -20.865 15.808 1.00 94.00 437 ARG A N 1
ATOM 3536 C CA . ARG A 1 437 ? -17.716 -21.108 14.654 1.00 94.00 437 ARG A CA 1
ATOM 3537 C C . ARG A 1 437 ? -17.289 -22.369 13.915 1.00 94.00 437 ARG A C 1
ATOM 3539 O O . ARG A 1 437 ? -16.131 -22.504 13.537 1.00 94.00 437 ARG A O 1
ATOM 3546 N N . ASP A 1 438 ? -18.253 -23.233 13.615 1.00 95.31 438 ASP A N 1
ATOM 3547 C CA . ASP A 1 438 ? -18.032 -24.351 12.693 1.00 95.31 438 ASP A CA 1
ATOM 3548 C C . ASP A 1 438 ? -17.907 -23.859 11.245 1.00 95.31 438 ASP A C 1
ATOM 3550 O O . ASP A 1 438 ? -17.126 -24.407 10.468 1.00 95.31 438 ASP A O 1
ATOM 3554 N N . SER A 1 439 ? -18.637 -22.792 10.905 1.00 94.75 439 SER A N 1
ATOM 3555 C CA . SER A 1 439 ? -18.574 -22.074 9.632 1.00 94.75 439 SER A CA 1
ATOM 3556 C C . SER A 1 439 ? -18.940 -20.594 9.804 1.00 94.75 439 SER A C 1
ATOM 3558 O O . SER A 1 439 ? -19.625 -20.210 10.757 1.00 94.75 439 SER A O 1
ATOM 3560 N N . PHE A 1 440 ? -18.458 -19.741 8.900 1.00 95.31 440 PHE A N 1
ATOM 3561 C CA . PHE A 1 440 ? -18.788 -18.314 8.872 1.00 95.31 440 PHE A CA 1
ATOM 3562 C C . PHE A 1 440 ? -18.606 -17.721 7.472 1.00 95.31 440 PHE A C 1
ATOM 3564 O O . PHE A 1 440 ? -17.897 -18.273 6.638 1.00 95.31 440 PHE A O 1
ATOM 3571 N N . ALA A 1 441 ? -19.211 -16.560 7.233 1.00 94.62 441 ALA A N 1
ATOM 3572 C CA . ALA A 1 441 ? -19.033 -15.792 6.007 1.00 94.62 441 ALA A CA 1
ATOM 3573 C C . ALA A 1 441 ? -18.750 -14.325 6.331 1.00 94.62 441 ALA A C 1
ATOM 3575 O O . ALA A 1 441 ? -19.198 -13.800 7.356 1.00 94.62 441 ALA A O 1
ATOM 3576 N N . TYR A 1 442 ? -18.012 -13.649 5.458 1.00 93.25 442 TYR A N 1
ATOM 3577 C CA . TYR A 1 442 ? -17.848 -12.202 5.549 1.00 93.25 442 TYR A CA 1
ATOM 3578 C C . TYR A 1 442 ? -19.204 -11.494 5.437 1.00 93.25 442 TYR A C 1
ATOM 3580 O O . TYR A 1 442 ? -20.066 -11.888 4.656 1.00 93.25 442 TYR A O 1
ATOM 3588 N N . GLY A 1 443 ? -19.407 -10.464 6.260 1.00 88.62 443 GLY A N 1
ATOM 3589 C CA . GLY A 1 443 ? -20.683 -9.757 6.397 1.00 88.62 443 GLY A CA 1
ATOM 3590 C C . GLY A 1 443 ? -21.680 -10.412 7.362 1.00 88.62 443 GLY A C 1
ATOM 3591 O O . GLY A 1 443 ? -22.666 -9.776 7.731 1.00 88.62 443 GLY A O 1
ATOM 3592 N N . ALA A 1 444 ? -21.433 -11.643 7.826 1.00 89.31 444 ALA A N 1
ATOM 3593 C CA . ALA A 1 444 ? -22.257 -12.270 8.858 1.00 89.31 444 ALA A CA 1
ATOM 3594 C C . ALA A 1 444 ? -22.075 -11.578 10.229 1.00 89.31 444 ALA A C 1
ATOM 3596 O O . ALA A 1 444 ? -21.070 -10.895 10.451 1.00 89.31 444 ALA A O 1
ATOM 3597 N N . PRO A 1 445 ? -23.000 -11.762 11.193 1.00 85.06 445 PRO A N 1
ATOM 3598 C CA . PRO A 1 445 ? -22.854 -11.206 12.539 1.00 85.06 445 PRO A CA 1
ATOM 3599 C C . PRO A 1 445 ? -21.511 -11.573 13.193 1.00 85.06 445 PRO A C 1
ATOM 3601 O O . PRO A 1 445 ? -21.162 -12.748 13.303 1.00 85.0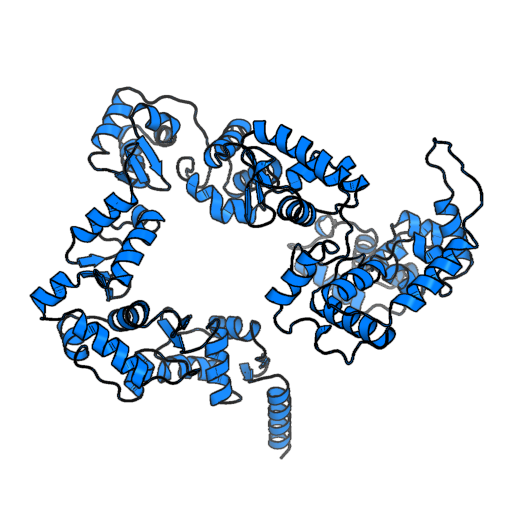6 445 PRO A O 1
ATOM 3604 N N . GLY A 1 446 ? -20.761 -10.556 13.632 1.00 86.88 446 GLY A N 1
ATOM 3605 C CA . GLY A 1 446 ? -19.393 -10.695 14.160 1.00 86.88 446 GLY A CA 1
ATOM 3606 C C . GLY A 1 446 ? -18.282 -10.611 13.102 1.00 86.88 446 GLY A C 1
ATOM 3607 O O . GLY A 1 446 ? -17.121 -10.455 13.458 1.00 86.88 446 GLY A O 1
ATOM 3608 N N . PHE A 1 447 ? -18.627 -10.640 11.814 1.00 92.19 447 PHE A N 1
ATOM 3609 C CA . PHE A 1 447 ? -17.707 -10.593 10.672 1.00 92.19 447 PHE A CA 1
ATOM 3610 C C . PHE A 1 447 ? -18.025 -9.420 9.728 1.00 92.19 447 PHE A C 1
ATOM 3612 O O . PHE A 1 447 ? -17.904 -9.541 8.509 1.00 92.19 447 PHE A O 1
ATOM 3619 N N . GLY A 1 448 ? -18.446 -8.284 10.294 1.00 91.25 448 GLY A N 1
ATOM 3620 C CA . GLY A 1 448 ? -18.653 -7.031 9.562 1.00 91.25 448 GLY A CA 1
ATOM 3621 C C . GLY A 1 448 ? -17.351 -6.426 9.022 1.00 91.25 448 GLY A C 1
ATOM 3622 O O . GLY A 1 448 ? -16.248 -6.867 9.367 1.00 91.25 448 GLY A O 1
ATOM 3623 N N . ASP A 1 449 ? -17.477 -5.389 8.191 1.00 91.31 449 ASP A N 1
ATOM 3624 C CA . ASP A 1 449 ? -16.354 -4.715 7.524 1.00 91.31 449 ASP A CA 1
ATOM 3625 C C . ASP A 1 449 ? -15.280 -4.215 8.498 1.00 91.31 449 ASP A C 1
ATOM 3627 O O . ASP A 1 449 ? -14.084 -4.285 8.196 1.00 91.31 449 ASP A O 1
ATOM 3631 N N . GLU A 1 450 ? -15.692 -3.750 9.676 1.00 90.19 450 GLU A N 1
ATOM 3632 C CA . GLU A 1 450 ? -14.825 -3.278 10.753 1.00 90.19 450 GLU A CA 1
ATOM 3633 C C . GLU A 1 450 ? -13.908 -4.378 11.311 1.00 90.19 450 GLU A C 1
ATOM 3635 O O . GLU A 1 450 ? -12.781 -4.090 11.720 1.00 90.19 450 GLU A O 1
ATOM 3640 N N . VAL A 1 451 ? -14.358 -5.637 11.274 1.00 93.81 451 VAL A N 1
ATOM 3641 C CA . VAL A 1 451 ? -13.596 -6.809 11.722 1.00 93.81 451 VAL A CA 1
ATOM 3642 C C . VAL A 1 451 ? -12.740 -7.348 10.579 1.00 93.81 451 VAL A C 1
ATOM 3644 O O . VAL A 1 451 ? -11.520 -7.434 10.716 1.00 93.81 451 VAL A O 1
ATOM 3647 N N . ILE A 1 452 ? -13.330 -7.649 9.417 1.00 93.56 452 ILE A N 1
ATOM 3648 C CA . ILE A 1 452 ? -12.621 -8.332 8.313 1.00 93.56 452 ILE A CA 1
ATOM 3649 C C . ILE A 1 452 ? -11.499 -7.478 7.697 1.00 93.56 452 ILE A C 1
ATOM 3651 O O . ILE A 1 452 ? -10.503 -7.991 7.171 1.00 93.56 452 ILE A O 1
ATOM 3655 N N . ASN A 1 453 ? -11.616 -6.149 7.783 1.00 90.50 453 ASN A N 1
ATOM 3656 C CA . ASN A 1 453 ? -10.583 -5.219 7.325 1.00 90.50 453 ASN A CA 1
ATOM 3657 C C . ASN A 1 453 ? -9.551 -4.867 8.405 1.00 90.50 453 ASN A C 1
ATOM 3659 O O . ASN A 1 453 ? -8.565 -4.171 8.111 1.00 90.50 453 ASN A O 1
ATOM 3663 N N . HIS A 1 454 ? -9.730 -5.366 9.630 1.00 92.25 454 HIS A N 1
ATOM 3664 C CA . HIS A 1 454 ? -8.765 -5.200 10.704 1.00 92.25 454 HIS A CA 1
ATOM 3665 C C . HIS A 1 454 ? -7.513 -6.047 10.449 1.00 92.25 454 HIS A C 1
ATOM 3667 O O . HIS A 1 454 ? -7.578 -7.196 10.011 1.00 92.25 454 HIS A O 1
ATOM 3673 N N . GLN A 1 455 ? -6.334 -5.482 10.721 1.00 91.81 455 GLN A N 1
ATOM 3674 C CA . GLN A 1 455 ? -5.068 -6.170 10.457 1.00 91.81 455 GLN A CA 1
ATOM 3675 C C . GLN A 1 455 ? -4.916 -7.432 11.313 1.00 91.81 455 GLN A C 1
ATOM 3677 O O . GLN A 1 455 ? -4.533 -8.473 10.786 1.00 91.81 455 GLN A O 1
ATOM 3682 N N . ASP A 1 456 ? -5.264 -7.354 12.597 1.00 94.88 456 ASP A N 1
ATOM 3683 C CA . ASP A 1 456 ? -5.177 -8.503 13.504 1.00 94.88 456 ASP A CA 1
ATOM 3684 C C . ASP A 1 456 ? -6.122 -9.639 13.113 1.00 94.88 456 ASP A C 1
ATOM 3686 O O . ASP A 1 456 ? -5.724 -10.798 13.185 1.00 94.88 456 ASP A O 1
ATOM 3690 N N . PHE A 1 457 ? -7.317 -9.328 12.598 1.00 96.12 457 PHE A N 1
ATOM 3691 C CA . PHE A 1 457 ? -8.214 -10.340 12.041 1.00 96.12 457 PHE A CA 1
ATOM 3692 C C . PHE A 1 457 ? -7.580 -11.025 10.827 1.00 96.12 457 PHE A C 1
ATOM 3694 O O . PHE A 1 457 ? -7.524 -12.252 10.761 1.00 96.12 457 PHE A O 1
ATOM 3701 N N . ARG A 1 458 ? -7.027 -10.242 9.886 1.00 94.31 458 ARG A N 1
ATOM 3702 C CA . ARG A 1 458 ? -6.344 -10.780 8.696 1.00 94.31 458 ARG A CA 1
ATOM 3703 C C . ARG A 1 458 ? -5.155 -11.670 9.062 1.00 94.31 458 ARG A C 1
ATOM 3705 O O . ARG A 1 458 ? -4.905 -12.655 8.374 1.00 94.31 458 ARG A O 1
ATOM 3712 N N . LEU A 1 459 ? -4.426 -11.336 10.127 1.00 93.88 459 LEU A N 1
ATOM 3713 C CA . LEU A 1 459 ? -3.331 -12.161 10.642 1.00 93.88 459 LEU A CA 1
ATOM 3714 C C . LEU A 1 459 ? -3.838 -13.437 11.329 1.00 93.88 459 LEU A C 1
ATOM 3716 O O . LEU A 1 459 ? -3.259 -14.500 11.100 1.00 93.88 459 LEU A O 1
ATOM 3720 N N . ALA A 1 460 ? -4.909 -13.342 12.121 1.00 95.69 460 ALA A N 1
ATOM 3721 C CA . ALA A 1 460 ? -5.551 -14.476 12.780 1.00 95.69 460 ALA A CA 1
ATOM 3722 C C . ALA A 1 460 ? -6.044 -15.512 11.756 1.00 95.69 460 ALA A C 1
ATOM 3724 O O . ALA A 1 460 ? -5.571 -16.650 11.745 1.00 95.69 460 ALA A O 1
ATOM 3725 N N . ILE A 1 461 ? -6.915 -15.108 10.824 1.00 95.81 461 ILE A N 1
ATOM 3726 C CA . ILE A 1 461 ? -7.488 -16.025 9.828 1.00 95.81 461 ILE A CA 1
ATOM 3727 C C . ILE A 1 461 ? -6.416 -16.613 8.900 1.00 95.81 461 ILE A C 1
ATOM 3729 O O . ILE A 1 461 ? -6.447 -17.805 8.605 1.00 95.81 461 ILE A O 1
ATOM 3733 N N . ALA A 1 462 ? -5.406 -15.831 8.495 1.00 92.94 462 ALA A N 1
ATOM 3734 C CA . ALA A 1 462 ? -4.341 -16.323 7.622 1.00 92.94 462 ALA A CA 1
ATOM 3735 C C . ALA A 1 462 ? -3.546 -17.480 8.248 1.00 92.94 462 ALA A C 1
ATOM 3737 O O . ALA A 1 462 ? -3.119 -18.383 7.526 1.00 92.94 462 ALA A O 1
ATOM 3738 N N . GLN A 1 463 ? -3.339 -17.465 9.569 1.00 91.44 463 GLN A N 1
ATOM 3739 C CA . GLN A 1 463 ? -2.678 -18.562 10.276 1.00 91.44 463 GLN A CA 1
ATOM 3740 C C . GLN A 1 463 ? -3.559 -19.818 10.321 1.00 91.44 463 GLN A C 1
ATOM 3742 O O . GLN A 1 463 ? -3.052 -20.925 10.128 1.00 91.44 463 GLN A O 1
ATOM 3747 N N . LEU A 1 464 ? -4.865 -19.650 10.539 1.00 95.00 464 LEU A N 1
ATOM 3748 C CA . LEU A 1 464 ? -5.822 -20.756 10.589 1.00 95.00 464 LEU A CA 1
ATOM 3749 C C . LEU A 1 464 ? -6.011 -21.424 9.219 1.00 95.00 464 LEU A C 1
ATOM 3751 O O . LEU A 1 464 ? -6.054 -22.650 9.145 1.00 95.00 464 LEU A O 1
ATOM 3755 N N . LEU A 1 465 ? -6.031 -20.640 8.138 1.00 93.81 465 LEU A N 1
ATOM 3756 C CA . LEU A 1 465 ? -6.076 -21.153 6.765 1.00 93.81 465 LEU A CA 1
ATOM 3757 C C . LEU A 1 465 ? -4.804 -21.941 6.410 1.00 93.81 465 LEU A C 1
ATOM 3759 O O . LEU A 1 465 ? -4.878 -23.059 5.910 1.00 93.81 465 LEU A O 1
ATOM 3763 N N . ARG A 1 466 ? -3.617 -21.414 6.754 1.00 90.44 466 ARG A N 1
ATOM 3764 C CA . ARG A 1 466 ? -2.328 -22.108 6.532 1.00 90.44 466 ARG A CA 1
ATOM 3765 C C . ARG A 1 466 ? -2.237 -23.460 7.237 1.00 90.44 466 ARG A C 1
ATOM 3767 O O . ARG A 1 466 ? -1.561 -24.359 6.749 1.00 90.44 466 ARG A O 1
ATOM 3774 N N . ASN A 1 467 ? -2.879 -23.589 8.393 1.00 91.69 467 ASN A N 1
ATOM 3775 C CA . ASN A 1 467 ? -2.874 -24.821 9.173 1.00 91.69 467 ASN A CA 1
ATOM 3776 C C . ASN A 1 467 ? -4.006 -25.787 8.786 1.00 91.69 467 ASN A C 1
ATOM 3778 O O . ASN A 1 467 ? -4.098 -26.853 9.398 1.00 91.69 467 ASN A O 1
ATOM 3782 N N . PHE A 1 468 ? -4.840 -25.434 7.799 1.00 93.62 468 PHE A N 1
ATOM 3783 C CA . PHE A 1 468 ? -6.096 -26.118 7.481 1.00 93.62 468 PHE A CA 1
ATOM 3784 C C . PHE A 1 468 ? -7.019 -26.275 8.693 1.00 93.62 468 PHE A C 1
ATOM 3786 O O . PHE A 1 468 ? -7.731 -27.262 8.819 1.00 93.62 468 PHE A O 1
ATOM 3793 N N . THR A 1 469 ? -7.006 -25.314 9.618 1.00 96.00 469 THR A N 1
ATOM 3794 C CA . THR A 1 469 ? -8.026 -25.248 10.671 1.00 96.00 469 THR A CA 1
ATOM 3795 C C . THR A 1 469 ? -9.356 -24.792 10.080 1.00 96.00 469 THR A C 1
ATOM 3797 O O . THR A 1 469 ? -10.397 -25.351 10.413 1.00 96.00 469 THR A O 1
ATOM 3800 N N . PHE A 1 470 ? -9.295 -23.829 9.160 1.00 96.44 470 PHE A N 1
ATOM 3801 C CA . PHE A 1 470 ? -10.400 -23.408 8.306 1.00 96.44 470 PHE A CA 1
ATOM 3802 C C . PHE A 1 470 ? -10.009 -23.551 6.839 1.00 96.44 470 PHE A C 1
ATOM 3804 O O . PHE A 1 470 ? -8.822 -23.522 6.503 1.00 96.44 470 PHE A O 1
ATOM 3811 N N . ILE A 1 471 ? -11.017 -23.674 5.984 1.00 95.44 471 ILE A N 1
ATOM 3812 C CA . ILE A 1 471 ? -10.892 -23.723 4.530 1.00 95.44 471 ILE A CA 1
ATOM 3813 C C . ILE A 1 471 ? -11.922 -22.753 3.966 1.00 95.44 471 ILE A C 1
ATOM 3815 O O . ILE A 1 471 ? -13.062 -22.728 4.431 1.00 95.44 471 ILE A O 1
ATOM 3819 N N . GLU A 1 472 ? -11.513 -21.935 3.002 1.00 95.38 472 GLU A N 1
ATOM 3820 C CA . GLU A 1 472 ? -12.463 -21.137 2.225 1.00 95.38 472 GLU A CA 1
ATOM 3821 C C . GLU A 1 472 ? -13.211 -22.095 1.304 1.00 95.38 472 GLU A C 1
ATOM 3823 O O . GLU A 1 472 ? -12.566 -22.752 0.500 1.00 95.38 472 GLU A O 1
ATOM 3828 N N . CYS A 1 473 ? -14.521 -22.247 1.480 1.00 94.19 473 CYS A N 1
ATOM 3829 C CA . CYS A 1 473 ? -15.327 -23.216 0.733 1.00 94.19 473 CYS A CA 1
ATOM 3830 C C . CYS A 1 473 ? -16.168 -22.581 -0.374 1.00 94.19 473 CYS A C 1
ATOM 3832 O O . CYS A 1 473 ? -16.503 -23.258 -1.334 1.00 94.19 473 CYS A O 1
ATOM 3834 N N . ASN A 1 474 ? -16.476 -21.295 -0.227 1.00 92.94 474 ASN A N 1
ATOM 3835 C CA . ASN A 1 474 ? -17.042 -20.431 -1.254 1.00 92.94 474 ASN A CA 1
ATOM 3836 C C . ASN A 1 474 ? -16.409 -19.049 -1.097 1.00 92.94 474 ASN A C 1
ATOM 3838 O O . ASN A 1 474 ? -15.879 -18.744 -0.025 1.00 92.94 474 ASN A O 1
ATOM 3842 N N . HIS A 1 475 ? -16.489 -18.184 -2.106 1.00 88.69 475 HIS A N 1
ATOM 3843 C CA . HIS A 1 475 ? -15.884 -16.850 -2.018 1.00 88.69 475 HIS A CA 1
ATOM 3844 C C . HIS A 1 475 ? -16.300 -16.088 -0.735 1.00 88.69 475 HIS A C 1
ATOM 3846 O O . HIS A 1 475 ? -17.456 -15.693 -0.566 1.00 88.69 475 HIS A O 1
ATOM 3852 N N . GLY A 1 476 ? -15.347 -15.836 0.171 1.00 91.31 476 GLY A N 1
ATOM 3853 C CA . GLY A 1 476 ? -15.592 -15.153 1.449 1.00 91.31 476 GLY A CA 1
ATOM 3854 C C . GLY A 1 476 ? -16.366 -15.968 2.496 1.00 91.31 476 GLY A C 1
ATOM 3855 O O . GLY A 1 476 ? -16.806 -15.395 3.495 1.00 91.31 476 GLY A O 1
ATOM 3856 N N . SER A 1 477 ? -16.526 -17.276 2.288 1.00 95.38 477 SER A N 1
ATOM 3857 C CA . SER A 1 477 ? -17.188 -18.218 3.197 1.00 95.38 477 SER A CA 1
ATOM 3858 C C . SER A 1 477 ? -16.236 -19.334 3.605 1.00 95.38 477 SER A C 1
ATOM 3860 O O . SER A 1 477 ? -15.490 -19.870 2.788 1.00 95.38 477 SER A O 1
ATOM 3862 N N . PHE A 1 478 ? -16.266 -19.696 4.881 1.00 96.50 478 PHE A N 1
ATOM 3863 C CA . PHE A 1 478 ? -15.272 -20.557 5.501 1.00 96.50 478 PHE A CA 1
ATOM 3864 C C . PHE A 1 478 ? -15.932 -21.635 6.345 1.00 96.50 478 PHE A C 1
ATOM 3866 O O . PHE A 1 478 ? -16.920 -21.390 7.039 1.00 96.50 478 PHE A O 1
ATOM 3873 N N . ILE A 1 479 ? -15.323 -22.814 6.341 1.00 96.06 479 ILE A N 1
ATOM 3874 C CA . ILE A 1 479 ? -15.734 -23.968 7.136 1.00 96.06 479 ILE A CA 1
ATOM 3875 C C . ILE A 1 479 ? -14.527 -24.532 7.882 1.00 96.06 479 ILE A C 1
ATOM 3877 O O . ILE A 1 479 ? -13.404 -24.536 7.369 1.00 96.06 479 ILE A O 1
ATOM 3881 N N . SER A 1 480 ? -14.733 -24.964 9.122 1.00 96.88 480 SER A N 1
ATOM 3882 C CA . SER A 1 480 ? -13.683 -25.598 9.911 1.00 96.88 480 SER A CA 1
ATOM 3883 C C . SER A 1 480 ? -13.426 -27.023 9.417 1.00 96.88 480 SER A C 1
ATOM 3885 O O . SER A 1 480 ? -14.353 -27.755 9.064 1.00 96.88 480 SER A O 1
ATOM 3887 N N . LEU A 1 481 ? -12.163 -27.456 9.437 1.00 95.88 481 LEU A N 1
ATOM 3888 C CA . LEU A 1 481 ? -11.819 -28.837 9.087 1.00 95.88 481 LEU A CA 1
ATOM 3889 C C . LEU A 1 481 ? -12.440 -29.840 10.064 1.00 95.88 481 LEU A C 1
ATOM 3891 O O . LEU A 1 481 ? -12.832 -30.923 9.653 1.00 95.88 481 LEU A O 1
ATOM 3895 N N . LYS A 1 482 ? -12.571 -29.463 11.341 1.00 95.94 482 LYS A N 1
ATOM 3896 C CA . LYS A 1 482 ? -13.258 -30.284 12.341 1.00 95.94 482 LYS A CA 1
ATOM 3897 C C . LYS A 1 482 ? -14.693 -30.587 11.898 1.00 95.94 482 LYS A C 1
ATOM 3899 O O . LYS A 1 482 ? -15.098 -31.742 11.909 1.00 95.94 482 LYS A O 1
ATOM 3904 N N . HIS A 1 483 ? -15.433 -29.563 11.474 1.00 95.62 483 HIS A N 1
ATOM 3905 C CA . HIS A 1 483 ? -16.808 -29.746 11.030 1.00 95.62 483 HIS A CA 1
ATOM 3906 C C . HIS A 1 483 ? -16.894 -30.587 9.749 1.00 95.62 483 HIS A C 1
ATOM 3908 O O . HIS A 1 483 ? -17.761 -31.444 9.664 1.00 95.62 483 HIS A O 1
ATOM 3914 N N . LEU A 1 484 ? -15.972 -30.410 8.793 1.00 94.44 484 LEU A N 1
ATOM 3915 C CA . LEU A 1 484 ? -15.885 -31.266 7.597 1.00 94.44 484 LEU A CA 1
ATOM 3916 C C . LEU A 1 484 ? -15.575 -32.734 7.927 1.00 94.44 484 LEU A C 1
ATOM 3918 O O . LEU A 1 484 ? -16.105 -33.641 7.286 1.00 94.44 484 LEU A O 1
ATOM 3922 N N . GLU A 1 485 ? -14.716 -32.984 8.915 1.00 95.75 485 GLU A N 1
ATOM 3923 C CA . GLU A 1 485 ? -14.410 -34.339 9.374 1.00 95.75 485 GLU A CA 1
ATOM 3924 C C . GLU A 1 485 ? -15.645 -34.998 10.001 1.00 95.75 485 GLU A C 1
ATOM 3926 O O . GLU A 1 485 ? -15.926 -36.163 9.730 1.00 95.75 485 GLU A O 1
ATOM 3931 N N . GLU A 1 486 ? -16.412 -34.244 10.789 1.00 95.31 486 GLU A N 1
ATOM 3932 C CA . GLU A 1 486 ? -17.627 -34.724 11.454 1.00 95.31 486 GLU A CA 1
ATOM 3933 C C . GLU A 1 486 ? -18.816 -34.897 10.493 1.00 95.31 486 GLU A C 1
ATOM 3935 O O . GLU A 1 486 ? -19.601 -35.829 10.671 1.00 95.31 486 GLU A O 1
ATOM 3940 N N . SER A 1 487 ? -18.964 -34.025 9.489 1.00 92.12 487 SER A N 1
ATOM 3941 C CA . SER A 1 487 ? -20.124 -34.021 8.587 1.00 92.12 487 SER A CA 1
ATOM 3942 C C . SER A 1 487 ? -19.962 -34.935 7.374 1.00 92.12 487 SER A C 1
ATOM 3944 O O . SER A 1 487 ? -20.907 -35.634 7.015 1.00 92.12 487 SER A O 1
ATOM 3946 N N . VAL A 1 488 ? -18.776 -34.955 6.759 1.00 92.94 488 VAL A N 1
ATOM 3947 C CA . VAL A 1 488 ? -18.513 -35.656 5.487 1.00 92.94 488 VAL A CA 1
ATOM 3948 C C . VAL A 1 488 ? -17.254 -36.530 5.526 1.00 92.94 488 VAL A C 1
ATOM 3950 O O . VAL A 1 488 ? -16.850 -37.104 4.515 1.00 92.94 488 VAL A O 1
ATOM 3953 N N . GLY A 1 489 ? -16.608 -36.668 6.690 1.00 92.94 489 GLY A N 1
ATOM 3954 C CA . GLY A 1 489 ? -15.456 -37.556 6.873 1.00 92.94 489 GLY A CA 1
ATOM 3955 C C . GLY A 1 489 ? -14.154 -37.061 6.237 1.00 92.94 489 GLY A C 1
ATOM 3956 O O . GLY A 1 489 ? -13.196 -37.833 6.135 1.00 92.94 489 GLY A O 1
ATOM 3957 N N . ILE A 1 490 ? -14.093 -35.797 5.805 1.00 93.81 490 ILE A N 1
ATOM 3958 C CA . ILE A 1 490 ? -12.894 -35.225 5.186 1.00 93.81 490 ILE A CA 1
ATOM 3959 C C . ILE A 1 490 ? -11.855 -34.874 6.243 1.00 93.81 490 ILE A C 1
ATOM 3961 O O . ILE A 1 490 ? -12.088 -34.072 7.141 1.00 93.81 490 ILE A O 1
ATOM 3965 N N . ARG A 1 491 ? -10.656 -35.434 6.086 1.00 94.19 491 ARG A N 1
ATOM 3966 C CA . ARG A 1 491 ? -9.511 -35.216 6.969 1.00 94.19 491 ARG A CA 1
ATOM 3967 C C . ARG A 1 491 ? -8.412 -34.448 6.252 1.00 94.19 491 ARG A C 1
ATOM 3969 O O . ARG A 1 491 ? -8.328 -34.387 5.026 1.00 94.19 491 ARG A O 1
ATOM 3976 N N . ARG A 1 492 ? -7.451 -33.941 7.027 1.00 93.25 492 ARG A N 1
ATOM 3977 C CA . ARG A 1 492 ? -6.276 -33.221 6.498 1.00 93.25 492 ARG A CA 1
ATOM 3978 C C . ARG A 1 492 ? -5.493 -34.008 5.438 1.00 93.25 492 ARG A C 1
ATOM 3980 O O . ARG A 1 492 ? -4.908 -33.412 4.533 1.00 93.25 492 ARG A O 1
ATOM 3987 N N . ILE A 1 493 ? -5.458 -35.337 5.554 1.00 93.00 493 ILE A N 1
ATOM 3988 C CA . ILE A 1 493 ? -4.784 -36.207 4.581 1.00 93.00 493 ILE A CA 1
ATOM 3989 C C . ILE A 1 493 ? -5.461 -36.165 3.207 1.00 93.00 493 ILE A C 1
ATOM 3991 O O . ILE A 1 493 ? -4.774 -36.252 2.195 1.00 93.00 493 ILE A O 1
ATOM 3995 N N . ASP A 1 494 ? -6.775 -35.951 3.158 1.00 94.81 494 ASP A N 1
ATOM 3996 C CA . ASP A 1 494 ? -7.543 -35.871 1.917 1.00 94.81 494 ASP A CA 1
ATOM 3997 C C . ASP A 1 494 ? -7.247 -34.558 1.181 1.00 94.81 494 ASP A C 1
ATOM 3999 O O . ASP A 1 494 ? -6.962 -34.571 -0.017 1.00 94.81 494 ASP A O 1
ATOM 4003 N N . LEU A 1 495 ? -7.167 -33.446 1.917 1.00 94.44 495 LEU A N 1
ATOM 4004 C CA . LEU A 1 495 ? -6.724 -32.150 1.379 1.00 94.44 495 LEU A CA 1
ATOM 4005 C C . LEU A 1 495 ? -5.284 -32.223 0.859 1.00 94.44 495 LEU A C 1
ATOM 4007 O O . LEU A 1 495 ? -4.961 -31.732 -0.220 1.00 94.44 495 LEU A O 1
ATOM 4011 N N . SER A 1 496 ? -4.416 -32.889 1.621 1.00 92.06 496 SER A N 1
ATOM 4012 C CA . SER A 1 496 ? -3.009 -33.069 1.256 1.00 92.06 496 SER A CA 1
ATOM 4013 C C . SER A 1 496 ? -2.865 -33.965 0.020 1.00 92.06 496 SER A C 1
ATOM 4015 O O . SER A 1 496 ? -2.005 -33.715 -0.823 1.00 92.06 496 SER A O 1
ATOM 4017 N N . SER A 1 497 ? -3.731 -34.977 -0.127 1.00 94.75 497 SER A N 1
ATOM 4018 C CA . SER A 1 497 ? -3.775 -35.831 -1.319 1.00 94.75 497 SER A CA 1
ATOM 4019 C C . SER A 1 497 ? -4.197 -35.058 -2.570 1.00 94.75 497 SER A C 1
ATOM 4021 O O . SER A 1 497 ? -3.569 -35.235 -3.612 1.00 94.75 497 SER A O 1
ATOM 4023 N N . TYR A 1 498 ? -5.149 -34.124 -2.449 1.00 95.25 498 TYR A N 1
ATOM 4024 C CA . TYR A 1 498 ? -5.541 -33.238 -3.547 1.00 95.25 498 TYR A CA 1
ATOM 4025 C C . TYR A 1 498 ? -4.384 -32.331 -3.972 1.00 95.25 498 TYR A C 1
ATOM 4027 O O . TYR A 1 498 ? -4.015 -32.297 -5.144 1.00 95.25 498 TYR A O 1
ATOM 4035 N N . ALA A 1 499 ? -3.749 -31.655 -3.008 1.00 92.25 499 ALA A N 1
ATOM 4036 C CA . ALA A 1 499 ? -2.580 -30.816 -3.260 1.00 92.25 499 ALA A CA 1
ATOM 4037 C C . ALA A 1 499 ? -1.465 -31.597 -3.984 1.00 92.25 499 ALA A C 1
ATOM 4039 O O . ALA A 1 499 ? -0.930 -31.139 -4.995 1.00 92.25 499 ALA A O 1
ATOM 4040 N N . TYR A 1 500 ? -1.148 -32.808 -3.516 1.00 90.44 500 TYR A N 1
ATOM 4041 C CA . TYR A 1 500 ? -0.146 -33.664 -4.153 1.00 90.44 500 TYR A CA 1
ATOM 4042 C C . TYR A 1 500 ? -0.548 -34.091 -5.572 1.00 90.44 500 TYR A C 1
ATOM 4044 O O . TYR A 1 500 ? 0.285 -34.052 -6.478 1.00 90.44 500 TYR A O 1
ATOM 4052 N N . ALA A 1 501 ? -1.819 -34.440 -5.789 1.00 94.00 501 ALA A N 1
ATOM 4053 C CA . ALA A 1 501 ? -2.339 -34.801 -7.105 1.00 94.00 501 ALA A CA 1
ATOM 4054 C C . ALA A 1 501 ? -2.226 -33.634 -8.104 1.00 94.00 501 ALA A C 1
ATOM 4056 O O . ALA A 1 501 ? -1.761 -33.835 -9.225 1.00 94.00 501 ALA A O 1
ATOM 4057 N N . VAL A 1 502 ? -2.542 -32.407 -7.674 1.00 93.31 502 VAL A N 1
ATOM 4058 C CA . VAL A 1 502 ? -2.335 -31.183 -8.469 1.00 93.31 502 VAL A CA 1
ATOM 4059 C C . VAL A 1 502 ? -0.851 -30.973 -8.787 1.00 93.31 502 VAL A C 1
ATOM 4061 O O . VAL A 1 502 ? -0.485 -30.713 -9.932 1.00 93.31 502 VAL A O 1
ATOM 4064 N N . SER A 1 503 ? 0.039 -31.138 -7.804 1.00 88.88 503 SER A N 1
ATOM 4065 C CA . SER A 1 503 ? 1.490 -31.010 -8.018 1.00 88.88 503 SER A CA 1
ATOM 4066 C C . SER A 1 503 ? 2.029 -32.029 -9.031 1.00 88.88 503 SER A C 1
ATOM 4068 O O . SER A 1 503 ? 2.871 -31.692 -9.862 1.00 88.88 503 SER A O 1
ATOM 4070 N N . GLY A 1 504 ? 1.514 -33.263 -9.015 1.00 89.25 504 GLY A N 1
ATOM 4071 C CA . GLY A 1 504 ? 1.883 -34.307 -9.975 1.00 89.25 504 GLY A CA 1
ATOM 4072 C C . GLY A 1 504 ? 1.370 -34.072 -11.401 1.00 89.25 504 GLY A C 1
ATOM 4073 O O . GLY A 1 504 ? 1.932 -34.627 -12.341 1.00 89.25 504 GLY A O 1
ATOM 4074 N N . ARG A 1 505 ? 0.324 -33.256 -11.570 1.00 90.69 505 ARG A N 1
ATOM 4075 C CA . ARG A 1 505 ? -0.296 -32.938 -12.870 1.00 90.69 505 ARG A CA 1
ATOM 4076 C C . ARG A 1 505 ? 0.191 -31.634 -13.492 1.00 90.69 505 ARG A C 1
ATOM 4078 O O . ARG A 1 505 ? -0.134 -31.359 -14.638 1.00 90.69 505 ARG A O 1
ATOM 4085 N N . THR A 1 506 ? 0.946 -30.830 -12.751 1.00 91.81 506 THR A N 1
ATOM 4086 C CA . THR A 1 506 ? 1.359 -29.488 -13.176 1.00 91.81 506 THR A CA 1
ATOM 4087 C C . THR A 1 506 ? 2.844 -29.442 -13.494 1.00 91.81 506 THR A C 1
ATOM 4089 O O . THR A 1 506 ? 3.667 -29.991 -12.761 1.00 91.81 506 THR A O 1
ATOM 4092 N N . GLU A 1 507 ? 3.212 -28.740 -14.562 1.00 90.12 507 GLU A N 1
ATOM 4093 C CA . GLU A 1 507 ? 4.601 -28.617 -15.007 1.00 90.12 507 GLU A CA 1
ATOM 4094 C C . GLU A 1 507 ? 5.246 -27.297 -14.545 1.00 90.12 507 GLU A C 1
ATOM 4096 O O . GLU A 1 507 ? 4.567 -26.268 -14.431 1.00 90.12 507 GLU A O 1
ATOM 4101 N N . PRO A 1 508 ? 6.566 -27.279 -14.273 1.00 90.38 508 PRO A N 1
ATOM 4102 C CA . PRO A 1 508 ? 7.288 -26.041 -14.012 1.00 90.38 508 PRO A CA 1
ATOM 4103 C C . PRO A 1 508 ? 7.151 -25.024 -15.154 1.00 90.38 508 PRO A C 1
ATOM 4105 O O . PRO A 1 508 ? 7.357 -25.346 -16.318 1.00 90.38 508 PRO A O 1
ATOM 4108 N N . GLY A 1 509 ? 6.838 -23.775 -14.813 1.00 90.38 509 GLY A N 1
ATOM 4109 C CA . GLY A 1 509 ? 6.689 -22.672 -15.767 1.00 90.38 509 GLY A CA 1
ATOM 4110 C C . GLY A 1 509 ? 5.355 -22.628 -16.517 1.00 90.38 509 GLY A C 1
ATOM 4111 O O . GLY A 1 509 ? 5.126 -21.657 -17.233 1.00 90.38 509 GLY A O 1
ATOM 4112 N N . VAL A 1 510 ? 4.467 -23.608 -16.327 1.00 94.12 510 VAL A N 1
ATOM 4113 C CA . VAL A 1 510 ? 3.144 -23.650 -16.966 1.00 94.12 510 VAL A CA 1
ATOM 4114 C C . VAL A 1 510 ? 2.086 -23.073 -16.015 1.00 94.12 510 VAL A C 1
ATOM 4116 O O . VAL A 1 510 ? 1.953 -23.559 -14.886 1.00 94.12 510 VAL A O 1
ATOM 4119 N N . PRO A 1 511 ? 1.365 -22.006 -16.410 1.00 95.12 511 PRO A N 1
ATOM 4120 C CA . PRO A 1 511 ? 0.214 -21.508 -15.670 1.00 95.12 511 PRO A CA 1
ATOM 4121 C C . PRO A 1 511 ? -0.935 -22.514 -15.645 1.00 95.12 511 PRO A C 1
ATOM 4123 O O . PRO A 1 511 ? -1.208 -23.169 -16.649 1.00 95.12 511 PRO A O 1
ATOM 4126 N N . PHE A 1 512 ? -1.643 -22.590 -14.523 1.00 94.88 512 PHE A N 1
ATOM 4127 C CA . PHE A 1 512 ? -2.835 -23.418 -14.377 1.00 94.88 512 PHE A CA 1
ATOM 4128 C C . PHE A 1 512 ? -3.844 -22.795 -13.405 1.00 94.88 512 PHE A C 1
ATOM 4130 O O . PHE A 1 512 ? -3.491 -21.993 -12.534 1.00 94.88 512 PHE A O 1
ATOM 4137 N N . THR A 1 513 ? -5.097 -23.204 -13.546 1.00 95.06 513 THR A N 1
ATOM 4138 C CA . THR A 1 513 ? -6.205 -22.987 -12.609 1.00 95.06 513 THR A CA 1
ATOM 4139 C C . THR A 1 513 ? -6.831 -24.340 -12.269 1.00 95.06 513 THR A C 1
ATOM 4141 O O . THR A 1 513 ? -6.481 -25.364 -12.863 1.00 95.06 513 THR A O 1
ATOM 4144 N N . VAL A 1 514 ? -7.758 -24.376 -11.310 1.00 92.38 514 VAL A N 1
ATOM 4145 C CA . VAL A 1 514 ? -8.556 -25.589 -11.070 1.00 92.38 514 VAL A CA 1
ATOM 4146 C C . VAL A 1 514 ? -9.337 -25.949 -12.337 1.00 92.38 514 VAL A C 1
ATOM 4148 O O . VAL A 1 514 ? -9.223 -27.079 -12.806 1.00 92.38 514 VAL A O 1
ATOM 4151 N N . ALA A 1 515 ? -10.011 -24.976 -12.959 1.00 93.19 515 ALA A N 1
ATOM 4152 C CA . ALA A 1 515 ? -10.742 -25.161 -14.212 1.00 93.19 515 ALA A CA 1
ATOM 4153 C C . ALA A 1 515 ? -9.865 -25.712 -15.352 1.00 93.19 515 ALA A C 1
ATOM 4155 O O . ALA A 1 515 ? -10.247 -26.689 -15.994 1.00 93.19 515 ALA A O 1
ATOM 4156 N N . SER A 1 516 ? -8.647 -25.191 -15.556 1.00 94.88 516 SER A N 1
ATOM 4157 C CA . SER A 1 516 ? -7.764 -25.707 -16.614 1.00 94.88 516 SER A CA 1
ATOM 4158 C C . SER A 1 516 ? -7.357 -27.162 -16.371 1.00 94.88 516 SER A C 1
ATOM 4160 O O . SER A 1 516 ? -7.208 -27.935 -17.312 1.00 94.88 516 SER A O 1
ATOM 4162 N N . LEU A 1 517 ? -7.175 -27.558 -15.105 1.00 94.31 517 LEU A N 1
ATOM 4163 C CA . LEU A 1 517 ? -6.904 -28.953 -14.756 1.00 94.31 517 LEU A CA 1
ATOM 4164 C C . LEU A 1 517 ? -8.131 -29.833 -15.026 1.00 94.31 517 LEU A C 1
ATOM 4166 O O . LEU A 1 517 ? -7.975 -30.928 -15.567 1.00 94.31 517 LEU A O 1
ATOM 4170 N N . ARG A 1 518 ? -9.348 -29.359 -14.717 1.00 92.19 518 ARG A N 1
ATOM 4171 C CA . ARG A 1 518 ? -10.599 -30.070 -15.051 1.00 92.19 518 ARG A CA 1
ATOM 4172 C C . ARG A 1 518 ? -10.757 -30.280 -16.547 1.00 92.19 518 ARG A C 1
ATOM 4174 O O . ARG A 1 518 ? -11.036 -31.399 -16.964 1.00 92.19 518 ARG A O 1
ATOM 4181 N N . ASN A 1 519 ? -10.480 -29.255 -17.350 1.00 91.75 519 ASN A N 1
ATOM 4182 C CA . ASN A 1 519 ? -10.511 -29.342 -18.812 1.00 91.75 519 ASN A CA 1
ATOM 4183 C C . ASN A 1 519 ? -9.516 -30.381 -19.363 1.00 91.75 519 ASN A C 1
ATOM 4185 O O . ASN A 1 519 ? -9.724 -30.939 -20.436 1.00 91.75 519 ASN A O 1
ATOM 4189 N N . GLN A 1 520 ? -8.458 -30.694 -18.608 1.00 92.19 520 GLN A N 1
ATOM 4190 C CA . GLN A 1 520 ? -7.482 -31.746 -18.916 1.00 92.19 520 GLN A CA 1
ATOM 4191 C C . GLN A 1 520 ? -7.857 -33.123 -18.328 1.00 92.19 520 GLN A C 1
ATOM 4193 O O . GLN A 1 520 ? -7.042 -34.049 -18.341 1.00 92.19 520 GLN A O 1
ATOM 4198 N N . GLY A 1 521 ? -9.073 -33.273 -17.796 1.00 93.38 521 GLY A N 1
ATOM 4199 C CA . GLY A 1 521 ? -9.578 -34.514 -17.206 1.00 93.38 521 GLY A CA 1
ATOM 4200 C C . GLY A 1 521 ? -9.061 -34.793 -15.793 1.00 93.38 521 GLY A C 1
ATOM 4201 O O . GLY A 1 521 ? -8.949 -35.953 -15.396 1.00 93.38 521 GLY A O 1
ATOM 4202 N N . PHE A 1 522 ? -8.672 -33.763 -15.034 1.00 94.94 522 PHE A N 1
ATOM 4203 C CA . PHE A 1 522 ? -8.321 -33.935 -13.626 1.00 94.94 522 PHE A CA 1
ATOM 4204 C C . PHE A 1 522 ? -9.571 -34.171 -12.772 1.00 94.94 522 PHE A C 1
ATOM 4206 O O . PHE A 1 522 ? -10.456 -33.321 -12.691 1.00 94.94 522 PHE A O 1
ATOM 4213 N N . GLU A 1 523 ? -9.587 -35.301 -12.071 1.00 93.62 523 GLU A N 1
ATOM 4214 C CA . GLU A 1 523 ? -10.628 -35.692 -11.121 1.00 93.62 523 GLU A CA 1
ATOM 4215 C C . GLU A 1 523 ? -9.997 -36.103 -9.790 1.00 93.62 523 GLU A C 1
ATOM 4217 O O . GLU A 1 523 ? -8.887 -36.650 -9.737 1.00 93.62 523 GLU A O 1
ATOM 4222 N N . HIS A 1 524 ? -10.707 -35.848 -8.697 1.00 95.62 524 HIS A N 1
ATOM 4223 C CA . HIS A 1 524 ? -10.293 -36.223 -7.357 1.00 95.62 524 HIS A CA 1
ATOM 4224 C C . HIS A 1 524 ? -11.504 -36.585 -6.495 1.00 95.62 524 HIS A C 1
ATOM 4226 O O . HIS A 1 524 ? -12.598 -36.063 -6.645 1.00 95.62 524 HIS A O 1
ATOM 4232 N N . LYS A 1 525 ? -11.308 -37.416 -5.471 1.00 92.31 525 LYS A N 1
ATOM 4233 C CA . LYS A 1 525 ? -12.394 -37.802 -4.549 1.00 92.31 525 LYS A CA 1
ATOM 4234 C C . LYS A 1 525 ? -13.057 -36.639 -3.790 1.00 92.31 525 LYS A C 1
ATOM 4236 O O . LYS A 1 525 ? -14.083 -36.845 -3.158 1.00 92.31 525 LYS A O 1
ATOM 4241 N N . LEU A 1 526 ? -12.441 -35.453 -3.791 1.00 95.00 526 LEU A N 1
ATOM 4242 C CA . LEU A 1 526 ? -13.008 -34.267 -3.140 1.00 95.00 526 LEU A CA 1
ATOM 4243 C C . LEU A 1 526 ? -14.113 -33.623 -3.985 1.00 95.00 526 LEU A C 1
ATOM 4245 O O . LEU A 1 526 ? -14.843 -32.793 -3.463 1.00 95.00 526 LEU A O 1
ATOM 4249 N N . ASP A 1 527 ? -14.260 -34.026 -5.245 1.00 93.50 527 ASP A N 1
ATOM 4250 C CA . ASP A 1 527 ? -15.233 -33.454 -6.178 1.00 93.50 527 ASP A CA 1
ATOM 4251 C C . ASP A 1 527 ? -16.652 -33.796 -5.751 1.00 93.50 527 ASP A C 1
ATOM 4253 O O . ASP A 1 527 ? -17.483 -32.909 -5.613 1.00 93.50 527 ASP A O 1
ATOM 4257 N N . ALA A 1 528 ? -16.880 -35.068 -5.414 1.00 90.31 528 ALA A N 1
ATOM 4258 C CA . ALA A 1 528 ? -18.154 -35.530 -4.877 1.00 90.31 528 ALA A CA 1
ATOM 4259 C C . ALA A 1 528 ? -18.527 -34.799 -3.576 1.00 90.31 528 ALA A C 1
ATOM 4261 O O . ALA A 1 528 ? -19.691 -34.488 -3.354 1.00 90.31 528 ALA A O 1
ATOM 4262 N N . VAL A 1 529 ? -17.537 -34.480 -2.734 1.00 89.06 529 VAL A N 1
ATOM 4263 C CA . VAL A 1 529 ? -17.775 -33.747 -1.481 1.00 89.06 529 VAL A CA 1
ATOM 4264 C C . VAL A 1 529 ? -18.074 -32.277 -1.737 1.00 89.06 529 VAL A C 1
ATOM 4266 O O . VAL A 1 529 ? -18.935 -31.710 -1.070 1.00 89.06 529 VAL A O 1
ATOM 4269 N N . ALA A 1 530 ? -17.379 -31.653 -2.688 1.00 92.00 530 ALA A N 1
ATOM 4270 C CA . ALA A 1 530 ? -17.670 -30.285 -3.088 1.00 92.00 530 ALA A CA 1
ATOM 4271 C C . ALA A 1 530 ? -19.085 -30.181 -3.675 1.00 92.00 530 ALA A C 1
ATOM 4273 O O . ALA A 1 530 ? -19.822 -29.272 -3.309 1.00 92.00 530 ALA A O 1
ATOM 4274 N N . GLU A 1 531 ? -19.497 -31.145 -4.501 1.00 91.50 531 GLU A N 1
ATOM 4275 C CA . GLU A 1 531 ? -20.851 -31.216 -5.054 1.00 91.50 531 GLU A CA 1
ATOM 4276 C C . GLU A 1 531 ? -21.912 -31.417 -3.958 1.00 91.50 531 GLU A C 1
ATOM 4278 O O . GLU A 1 531 ? -22.873 -30.651 -3.892 1.00 91.50 531 GLU A O 1
ATOM 4283 N N . GLU A 1 532 ? -21.715 -32.379 -3.049 1.00 89.31 532 GLU A N 1
ATOM 4284 C CA . GLU A 1 532 ? -22.638 -32.651 -1.936 1.00 89.31 532 GLU A CA 1
ATOM 4285 C C . GLU A 1 532 ? -22.779 -31.450 -0.986 1.00 89.31 532 GLU A C 1
ATOM 4287 O O . GLU A 1 532 ? -23.880 -31.135 -0.531 1.00 89.31 532 GLU A O 1
ATOM 4292 N N . CYS A 1 533 ? -21.675 -30.752 -0.709 1.00 89.06 533 CYS A N 1
ATOM 4293 C CA . CYS A 1 533 ? -21.661 -29.595 0.183 1.00 89.06 533 CYS A CA 1
ATOM 4294 C C . CYS A 1 533 ? -22.015 -28.264 -0.506 1.00 89.06 533 CYS A C 1
ATOM 4296 O O . CYS A 1 533 ? -22.159 -27.252 0.185 1.00 89.06 533 CYS A O 1
ATOM 4298 N N . GLY A 1 534 ? -22.124 -28.229 -1.839 1.00 92.38 534 GLY A N 1
ATOM 4299 C CA . GLY A 1 534 ? -22.324 -26.995 -2.606 1.00 92.38 534 GLY A CA 1
ATOM 4300 C C . GLY A 1 534 ? -21.141 -26.020 -2.522 1.00 92.38 534 GLY A C 1
ATOM 4301 O O . GLY A 1 534 ? -21.341 -24.821 -2.320 1.00 92.38 534 GLY A O 1
ATOM 4302 N N . PHE A 1 535 ? -19.914 -26.535 -2.612 1.00 94.12 535 PHE A N 1
ATOM 4303 C CA . PHE A 1 535 ? -18.684 -25.741 -2.646 1.00 94.12 535 PHE A CA 1
ATOM 4304 C C . PHE A 1 535 ? -18.286 -25.382 -4.077 1.00 94.12 535 PHE A C 1
ATOM 4306 O O . PHE A 1 535 ? -18.383 -26.209 -4.984 1.00 94.12 535 PHE A O 1
ATOM 4313 N N . ASP A 1 536 ? -17.806 -24.155 -4.258 1.00 90.00 536 ASP A N 1
ATOM 4314 C CA . ASP A 1 536 ? -17.271 -23.649 -5.517 1.00 90.00 536 ASP A CA 1
ATOM 4315 C C . ASP A 1 536 ? -15.747 -23.874 -5.631 1.00 90.00 536 ASP A C 1
ATOM 4317 O O . ASP A 1 536 ? -15.094 -24.474 -4.767 1.00 90.00 536 ASP A O 1
ATOM 4321 N N . ASP A 1 537 ? -15.154 -23.382 -6.722 1.00 89.00 537 ASP A N 1
ATOM 4322 C CA . ASP A 1 537 ? -13.718 -23.515 -6.986 1.00 89.00 537 ASP A CA 1
ATOM 4323 C C . ASP A 1 537 ? -12.824 -22.868 -5.914 1.00 89.00 537 ASP A C 1
ATOM 4325 O O . ASP A 1 537 ? -11.658 -23.256 -5.785 1.00 89.00 537 ASP A O 1
ATOM 4329 N N . ALA A 1 538 ? -13.346 -21.954 -5.083 1.00 90.69 538 ALA A N 1
ATOM 4330 C CA . ALA A 1 538 ? -12.603 -21.382 -3.963 1.00 90.69 538 ALA A CA 1
ATOM 4331 C C . ALA A 1 538 ? -12.157 -22.464 -2.971 1.00 90.69 538 ALA A C 1
ATOM 4333 O O . ALA A 1 538 ? -11.070 -22.342 -2.400 1.00 90.69 538 ALA A O 1
ATOM 4334 N N . PHE A 1 539 ? -12.929 -23.548 -2.818 1.00 95.00 539 PHE A N 1
ATOM 4335 C CA . PHE A 1 539 ? -12.538 -24.705 -2.010 1.00 95.00 539 PHE A CA 1
ATOM 4336 C C . PHE A 1 539 ? -11.232 -25.327 -2.495 1.00 95.00 539 PHE A C 1
ATOM 4338 O O . PHE A 1 539 ? -10.274 -25.495 -1.731 1.00 95.00 539 PHE A O 1
ATOM 4345 N N . PHE A 1 540 ? -11.163 -25.621 -3.788 1.00 94.88 540 PHE A N 1
ATOM 4346 C CA . PHE A 1 540 ? -9.985 -26.215 -4.401 1.00 94.88 540 PHE A CA 1
ATOM 4347 C C . PHE A 1 540 ? -8.812 -25.233 -4.442 1.00 94.88 540 PHE A C 1
ATOM 4349 O O . PHE A 1 540 ? -7.685 -25.615 -4.109 1.00 94.88 540 PHE A O 1
ATOM 4356 N N . ASP A 1 541 ? -9.070 -23.964 -4.762 1.00 92.06 541 ASP A N 1
ATOM 4357 C CA . ASP A 1 541 ? -8.070 -22.898 -4.724 1.00 92.06 541 ASP A CA 1
ATOM 4358 C C . ASP A 1 541 ? -7.450 -22.775 -3.331 1.00 92.06 541 ASP A C 1
ATOM 4360 O O . ASP A 1 541 ? -6.226 -22.726 -3.207 1.00 92.06 541 ASP A O 1
ATOM 4364 N N . SER A 1 542 ? -8.262 -22.791 -2.270 1.00 92.38 542 SER A N 1
ATOM 4365 C CA . SER A 1 542 ? -7.793 -22.733 -0.882 1.00 92.38 542 SER A CA 1
ATOM 4366 C C . SER A 1 542 ? -6.832 -23.887 -0.572 1.00 92.38 542 SER A C 1
ATOM 4368 O O . SER A 1 542 ? -5.750 -23.681 -0.008 1.00 92.38 542 SER A O 1
ATOM 4370 N N . ILE A 1 543 ? -7.160 -25.103 -1.024 1.00 94.50 543 ILE A N 1
ATOM 4371 C CA . ILE A 1 543 ? -6.294 -26.276 -0.857 1.00 94.50 543 ILE A CA 1
ATOM 4372 C C . ILE A 1 543 ? -4.972 -26.104 -1.613 1.00 94.50 543 ILE A C 1
ATOM 4374 O O . ILE A 1 543 ? -3.917 -26.397 -1.052 1.00 94.50 543 ILE A O 1
ATOM 4378 N N . VAL A 1 544 ? -4.978 -25.593 -2.846 1.00 92.69 544 VAL A N 1
ATOM 4379 C CA . VAL A 1 544 ? -3.742 -25.352 -3.619 1.00 92.69 544 VAL A CA 1
ATOM 4380 C C . VAL A 1 544 ? -2.892 -24.251 -2.970 1.00 92.69 544 VAL A C 1
ATOM 4382 O O . VAL A 1 544 ? -1.677 -24.399 -2.819 1.00 92.69 544 VAL A O 1
ATOM 4385 N N . VAL A 1 545 ? -3.530 -23.163 -2.535 1.00 89.75 545 VAL A N 1
ATOM 4386 C CA . VAL A 1 545 ? -2.918 -21.976 -1.912 1.00 89.75 545 VAL A CA 1
ATOM 4387 C C . VAL A 1 545 ? -2.166 -22.313 -0.625 1.00 89.75 545 VAL A C 1
ATOM 4389 O O . VAL A 1 545 ? -1.122 -21.697 -0.365 1.00 89.75 545 VAL A O 1
ATOM 4392 N N . TYR A 1 546 ? -2.704 -23.224 0.190 1.00 88.75 546 TYR A N 1
ATOM 4393 C CA . TYR A 1 546 ? -2.186 -23.536 1.528 1.00 88.75 546 TYR A CA 1
ATOM 4394 C C . TYR A 1 546 ? -1.585 -24.942 1.660 1.00 88.75 546 TYR A C 1
ATOM 4396 O O . TYR A 1 546 ? -0.783 -25.171 2.564 1.00 88.75 546 TYR A O 1
ATOM 4404 N N . GLY A 1 547 ? -1.927 -25.868 0.763 1.00 85.31 547 GLY A N 1
ATOM 4405 C CA . GLY A 1 547 ? -1.494 -27.267 0.806 1.00 85.31 547 GLY A CA 1
ATOM 4406 C C . GLY A 1 547 ? -0.184 -27.549 0.088 1.00 85.31 547 GLY A C 1
ATOM 4407 O O . GLY A 1 547 ? 0.457 -28.558 0.381 1.00 85.31 547 GLY A O 1
ATOM 4408 N N . LEU A 1 548 ? 0.244 -26.664 -0.816 1.00 79.94 548 LEU A N 1
ATOM 4409 C CA . LEU A 1 548 ? 1.518 -26.794 -1.515 1.00 79.94 548 LEU A CA 1
ATOM 4410 C C . LEU A 1 548 ? 2.586 -25.873 -0.909 1.00 79.94 548 LEU A C 1
ATOM 4412 O O . LEU A 1 548 ? 2.279 -24.739 -0.528 1.00 79.94 548 LEU A O 1
ATOM 4416 N N . PRO A 1 549 ? 3.853 -26.327 -0.801 1.00 71.75 549 PRO A N 1
ATOM 4417 C CA . PRO A 1 549 ? 4.920 -25.495 -0.258 1.00 71.75 549 PRO A CA 1
ATOM 4418 C C . PRO A 1 549 ? 5.043 -24.173 -1.032 1.00 71.75 549 PRO A C 1
ATOM 4420 O O . PRO A 1 549 ? 5.170 -24.176 -2.255 1.00 71.75 549 PRO A O 1
ATOM 4423 N N . GLN A 1 550 ? 5.057 -23.032 -0.327 1.00 65.38 550 GLN A N 1
ATOM 4424 C CA . GLN A 1 550 ? 5.070 -21.691 -0.951 1.00 65.38 550 GLN A CA 1
ATOM 4425 C C . GLN A 1 550 ? 6.306 -21.410 -1.819 1.00 65.38 550 GLN A C 1
ATOM 4427 O O . GLN A 1 550 ? 6.310 -20.486 -2.633 1.00 65.38 550 GLN A O 1
ATOM 4432 N N . GLU A 1 551 ? 7.366 -22.190 -1.639 1.00 63.22 551 GLU A N 1
ATOM 4433 C CA . GLU A 1 551 ? 8.579 -22.121 -2.453 1.00 63.22 551 GLU A CA 1
ATOM 4434 C C . GLU A 1 551 ? 8.395 -22.782 -3.828 1.00 63.22 551 GLU A C 1
ATOM 4436 O O . GLU A 1 551 ? 9.147 -22.479 -4.749 1.00 63.22 551 GLU A O 1
ATOM 4441 N N . GLN A 1 552 ? 7.374 -23.633 -3.988 1.00 73.12 552 GLN A N 1
ATOM 4442 C CA . GLN A 1 552 ? 7.130 -24.429 -5.193 1.00 73.12 552 GLN A CA 1
ATOM 4443 C C . GLN A 1 552 ? 6.026 -23.862 -6.091 1.00 73.12 552 GLN A C 1
ATOM 4445 O O . GLN A 1 552 ? 6.017 -24.164 -7.283 1.00 73.12 552 GLN A O 1
ATOM 4450 N N . ILE A 1 553 ? 5.110 -23.045 -5.552 1.00 87.31 553 ILE A N 1
ATOM 4451 C CA . ILE A 1 553 ? 4.001 -22.442 -6.305 1.00 87.31 553 ILE A CA 1
ATOM 4452 C C . ILE A 1 553 ? 3.924 -20.940 -6.078 1.00 87.31 553 ILE A C 1
ATOM 4454 O O . ILE A 1 553 ? 3.881 -20.438 -4.953 1.00 87.31 553 ILE A O 1
ATOM 4458 N N . ARG A 1 554 ? 3.845 -20.216 -7.192 1.00 90.75 554 ARG A N 1
ATOM 4459 C CA . ARG A 1 554 ? 3.537 -18.792 -7.254 1.00 90.75 554 ARG A CA 1
ATOM 4460 C C . ARG A 1 554 ? 2.113 -18.618 -7.740 1.00 90.75 554 ARG A C 1
ATOM 4462 O O . ARG A 1 554 ? 1.583 -19.472 -8.443 1.00 90.75 554 ARG A O 1
ATOM 4469 N N . ARG A 1 555 ? 1.496 -17.508 -7.352 1.00 92.06 555 ARG A N 1
ATOM 4470 C CA . ARG A 1 555 ? 0.110 -17.217 -7.698 1.00 92.06 555 ARG A CA 1
ATOM 4471 C C . ARG A 1 555 ? -0.088 -15.753 -8.018 1.00 92.06 555 ARG A C 1
ATOM 4473 O O . ARG A 1 555 ? 0.577 -14.894 -7.439 1.00 92.06 555 ARG A O 1
ATOM 4480 N N . THR A 1 556 ? -1.058 -15.494 -8.872 1.00 92.88 556 THR A N 1
ATOM 4481 C CA . THR A 1 556 ? -1.617 -14.170 -9.111 1.00 92.88 556 THR A CA 1
ATOM 4482 C C . THR A 1 556 ? -3.139 -14.267 -9.112 1.00 92.88 556 THR A C 1
ATOM 4484 O O . THR A 1 556 ? -3.685 -15.370 -9.129 1.00 92.88 556 THR A O 1
ATOM 4487 N N . ARG A 1 557 ? -3.824 -13.127 -9.034 1.00 91.19 557 ARG A N 1
ATOM 4488 C CA . ARG A 1 557 ? -5.285 -13.076 -9.119 1.00 91.19 557 ARG A CA 1
ATOM 4489 C C . ARG A 1 557 ? -5.660 -12.297 -10.367 1.00 91.19 557 ARG A C 1
ATOM 4491 O O . ARG A 1 557 ? -5.295 -11.127 -10.473 1.00 91.19 557 ARG A O 1
ATOM 4498 N N . PHE A 1 558 ? -6.349 -12.950 -11.293 1.00 91.00 558 PHE A N 1
ATOM 4499 C CA . PHE A 1 558 ? -6.741 -12.387 -12.580 1.00 91.00 558 PHE A CA 1
ATOM 4500 C C . PHE A 1 558 ? -8.239 -12.604 -12.765 1.00 91.00 558 PHE A C 1
ATOM 4502 O O . PHE A 1 558 ? -8.722 -13.697 -12.492 1.00 91.00 558 PHE A O 1
ATOM 4509 N N . GLY A 1 559 ? -8.994 -11.547 -13.072 1.00 84.88 559 GLY A N 1
ATOM 4510 C CA . GLY A 1 559 ? -10.457 -11.654 -13.153 1.00 84.88 559 GLY A CA 1
ATOM 4511 C C . GLY A 1 559 ? -11.160 -12.045 -11.845 1.00 84.88 559 GLY A C 1
ATOM 4512 O O . GLY A 1 559 ? -12.322 -12.420 -11.850 1.00 84.88 559 GLY A O 1
ATOM 4513 N N . GLY A 1 560 ? -10.461 -12.002 -10.704 1.00 84.25 560 GLY A N 1
ATOM 4514 C CA . GLY A 1 560 ? -10.977 -12.521 -9.434 1.00 84.25 560 GLY A CA 1
ATOM 4515 C C . GLY A 1 560 ? -10.668 -13.999 -9.167 1.00 84.25 560 GLY A C 1
ATOM 4516 O O . GLY A 1 560 ? -10.832 -14.411 -8.020 1.00 84.25 560 GLY A O 1
ATOM 4517 N N . THR A 1 561 ? -10.111 -14.732 -10.131 1.00 88.81 561 THR A N 1
ATOM 4518 C CA . THR A 1 561 ? -9.718 -16.149 -10.026 1.00 88.81 561 THR A CA 1
ATOM 4519 C C . THR A 1 561 ? -8.227 -16.287 -9.707 1.00 88.81 561 THR A C 1
ATOM 4521 O O . THR A 1 561 ? -7.410 -15.458 -10.133 1.00 88.81 561 THR A O 1
ATOM 4524 N N . TYR A 1 562 ? -7.837 -17.311 -8.942 1.00 91.94 562 TYR A N 1
ATOM 4525 C CA . TYR A 1 562 ? -6.421 -17.613 -8.750 1.00 91.94 562 TYR A CA 1
ATOM 4526 C C . TYR A 1 562 ? -5.836 -18.316 -9.972 1.00 91.94 562 TYR A C 1
ATOM 4528 O O . TYR A 1 562 ? -6.321 -19.351 -10.412 1.00 91.94 562 TYR A O 1
ATOM 4536 N N . MET A 1 563 ? -4.723 -17.781 -10.469 1.00 95.00 563 MET A N 1
ATOM 4537 C CA . MET A 1 563 ? -3.854 -18.490 -11.401 1.00 95.00 563 MET A CA 1
ATOM 4538 C C . MET A 1 563 ? -2.564 -18.868 -10.692 1.00 95.00 563 MET A C 1
ATOM 4540 O O . MET A 1 563 ? -1.937 -18.033 -10.028 1.00 95.00 563 MET A O 1
ATOM 4544 N N . PHE A 1 564 ? -2.143 -20.111 -10.872 1.00 95.06 564 PHE A N 1
ATOM 4545 C CA . PHE A 1 564 ? -0.968 -20.691 -10.241 1.00 95.06 564 PHE A CA 1
ATOM 4546 C C . PHE A 1 564 ? 0.105 -21.000 -11.277 1.00 95.06 564 PHE A C 1
ATOM 4548 O O . PHE A 1 564 ? -0.187 -21.283 -12.432 1.00 95.06 564 PHE A O 1
ATOM 4555 N N . CYS A 1 565 ? 1.366 -20.962 -10.861 1.00 94.19 565 CYS A N 1
ATOM 4556 C CA . CYS A 1 565 ? 2.480 -21.409 -11.682 1.00 94.19 565 CYS A CA 1
ATOM 4557 C C . CYS A 1 565 ? 3.604 -21.945 -10.797 1.00 94.19 565 CYS A C 1
ATOM 4559 O O . CYS A 1 565 ? 4.008 -21.312 -9.814 1.00 94.19 565 CYS A O 1
ATOM 4561 N N . ARG A 1 566 ? 4.147 -23.106 -11.166 1.00 90.38 566 ARG A N 1
ATOM 4562 C CA . ARG A 1 566 ? 5.319 -23.687 -10.508 1.00 90.38 566 ARG A CA 1
ATOM 4563 C C . ARG A 1 566 ? 6.589 -23.042 -11.051 1.00 90.38 566 ARG A C 1
ATOM 4565 O O . ARG A 1 566 ? 7.133 -23.496 -12.050 1.00 90.38 566 ARG A O 1
ATOM 4572 N N . LYS A 1 567 ? 7.062 -21.959 -10.435 1.00 86.88 567 LYS A N 1
ATOM 4573 C CA . LYS A 1 567 ? 8.275 -21.258 -10.888 1.00 86.88 567 LYS A CA 1
ATOM 4574 C C . LYS A 1 567 ? 9.033 -20.570 -9.758 1.00 86.88 567 LYS A C 1
ATOM 4576 O O . LYS A 1 567 ? 8.466 -20.209 -8.725 1.00 86.88 567 LYS A O 1
ATOM 4581 N N . GLU A 1 568 ? 10.316 -20.326 -9.997 1.00 82.06 568 GLU A N 1
ATOM 4582 C CA . GLU A 1 568 ? 11.107 -19.413 -9.176 1.00 82.06 568 GLU A CA 1
ATOM 4583 C C . GLU A 1 568 ? 10.702 -17.950 -9.422 1.00 82.06 568 GLU A C 1
ATOM 4585 O O . GLU A 1 568 ? 10.136 -17.594 -10.460 1.00 82.06 568 GLU A O 1
ATOM 4590 N N . GLY A 1 569 ? 10.994 -17.082 -8.452 1.00 83.81 569 GLY A N 1
ATOM 4591 C CA . GLY A 1 569 ? 10.664 -15.659 -8.537 1.00 83.81 569 GLY A CA 1
ATOM 4592 C C . GLY A 1 569 ? 9.166 -15.369 -8.401 1.00 83.81 569 GLY A C 1
ATOM 4593 O O . GLY A 1 569 ? 8.469 -16.008 -7.615 1.00 83.81 569 GLY A O 1
ATOM 4594 N N . SER A 1 570 ? 8.676 -14.358 -9.120 1.00 87.44 570 SER A N 1
ATOM 4595 C CA . SER A 1 570 ? 7.273 -13.931 -9.096 1.00 87.44 570 SER A CA 1
ATOM 4596 C C . SER A 1 570 ? 6.463 -14.510 -10.259 1.00 87.44 570 SER A C 1
ATOM 4598 O O . SER A 1 570 ? 6.991 -14.855 -11.320 1.00 87.44 570 SER A O 1
ATOM 4600 N N . PHE A 1 571 ? 5.149 -14.582 -10.050 1.00 91.56 571 PHE A N 1
ATOM 4601 C CA . PHE A 1 571 ? 4.162 -14.843 -11.091 1.00 91.56 571 PHE A CA 1
ATOM 4602 C C . PHE A 1 571 ? 3.110 -13.735 -11.055 1.00 91.56 571 PHE A C 1
ATOM 4604 O O . PHE A 1 571 ? 2.469 -13.510 -10.028 1.00 91.56 571 PHE A O 1
ATOM 4611 N N . SER A 1 572 ? 3.004 -13.000 -12.151 1.00 91.75 572 SER A N 1
ATOM 4612 C CA . SER A 1 572 ? 2.147 -11.833 -12.334 1.00 91.75 572 SER A CA 1
ATOM 4613 C C . SER A 1 572 ? 1.089 -12.098 -13.402 1.00 91.75 572 SER A C 1
ATOM 4615 O O . SER A 1 572 ? 1.216 -13.033 -14.189 1.00 91.75 572 SER A O 1
ATOM 4617 N N . ILE A 1 573 ? 0.066 -11.242 -13.461 1.00 91.94 573 ILE A N 1
ATOM 4618 C CA . ILE A 1 573 ? -0.936 -11.269 -14.538 1.00 91.94 573 ILE A CA 1
ATOM 4619 C C . ILE A 1 573 ? -0.245 -11.164 -15.903 1.00 91.94 573 ILE A C 1
ATOM 4621 O O . ILE A 1 573 ? -0.572 -11.905 -16.822 1.00 91.94 573 ILE A O 1
ATOM 4625 N N . ALA A 1 574 ? 0.766 -10.300 -16.012 1.00 90.38 574 ALA A N 1
ATOM 4626 C CA . ALA A 1 574 ? 1.523 -10.131 -17.241 1.00 90.38 574 ALA A CA 1
ATOM 4627 C C . ALA A 1 574 ? 2.287 -11.404 -17.648 1.00 90.38 574 ALA A C 1
ATOM 4629 O O . ALA A 1 574 ? 2.343 -11.710 -18.831 1.00 90.38 574 ALA A O 1
ATOM 4630 N N . ASP A 1 575 ? 2.804 -12.194 -16.693 1.00 91.38 575 ASP A N 1
ATOM 4631 C CA . ASP A 1 575 ? 3.406 -13.503 -17.003 1.00 91.38 575 ASP A CA 1
ATOM 4632 C C . ASP A 1 575 ? 2.366 -14.500 -17.551 1.00 91.38 575 ASP A C 1
ATOM 4634 O O . ASP A 1 575 ? 2.687 -15.299 -18.428 1.00 91.38 575 ASP A O 1
ATOM 4638 N N . ALA A 1 576 ? 1.130 -14.476 -17.036 1.00 92.88 576 ALA A N 1
ATOM 4639 C CA . ALA A 1 576 ? 0.054 -15.346 -17.513 1.00 92.88 576 ALA A CA 1
ATOM 4640 C C . ALA A 1 576 ? -0.374 -14.974 -18.942 1.00 92.88 576 ALA A C 1
ATOM 4642 O O . ALA A 1 576 ? -0.429 -15.838 -19.813 1.00 92.88 576 ALA A O 1
ATOM 4643 N N . VAL A 1 577 ? -0.606 -13.681 -19.192 1.00 92.50 577 VAL A N 1
ATOM 4644 C CA . VAL A 1 577 ? -0.941 -13.141 -20.522 1.00 92.50 577 VAL A CA 1
ATOM 4645 C C . VAL A 1 577 ? 0.172 -13.425 -21.526 1.00 92.50 577 VAL A C 1
ATOM 4647 O O . VAL A 1 577 ? -0.098 -13.890 -22.631 1.00 92.50 577 VAL A O 1
ATOM 4650 N N . GLU A 1 578 ? 1.429 -13.232 -21.125 1.00 90.94 578 GLU A N 1
ATOM 4651 C CA . GLU A 1 578 ? 2.592 -13.542 -21.955 1.00 90.94 578 GLU A CA 1
ATOM 4652 C C . GLU A 1 578 ? 2.654 -15.022 -22.337 1.00 90.94 578 GLU A C 1
ATOM 4654 O O . GLU A 1 578 ? 2.935 -15.342 -23.492 1.00 90.94 578 GLU A O 1
ATOM 4659 N N . TYR A 1 579 ? 2.377 -15.924 -21.392 1.00 92.12 579 TYR A N 1
ATOM 4660 C CA . TYR A 1 579 ? 2.359 -17.357 -21.664 1.00 92.12 579 TYR A CA 1
ATOM 4661 C C . TYR A 1 579 ? 1.301 -17.720 -22.713 1.00 92.12 579 TYR A C 1
ATOM 4663 O O . TYR A 1 579 ? 1.636 -18.354 -23.713 1.00 92.12 579 TYR A O 1
ATOM 4671 N N . VAL A 1 580 ? 0.050 -17.287 -22.522 1.00 91.00 580 VAL A N 1
ATOM 4672 C CA . VAL A 1 580 ? -1.058 -17.629 -23.432 1.00 91.00 580 VAL A CA 1
ATOM 4673 C C . VAL A 1 580 ? -0.829 -17.030 -24.824 1.00 91.00 580 VAL A C 1
ATOM 4675 O O . VAL A 1 580 ? -0.927 -17.747 -25.821 1.00 91.00 580 VAL A O 1
ATOM 4678 N N . ALA A 1 581 ? -0.415 -15.761 -24.905 1.00 89.81 581 ALA A N 1
ATOM 4679 C CA . ALA A 1 581 ? -0.114 -15.106 -26.179 1.00 89.81 581 ALA A CA 1
ATOM 4680 C C . ALA A 1 581 ? 1.043 -15.792 -26.930 1.00 89.81 581 ALA A C 1
ATOM 4682 O O . ALA A 1 581 ? 0.992 -15.959 -28.145 1.00 89.81 581 ALA A O 1
ATOM 4683 N N . LYS A 1 582 ? 2.085 -16.258 -26.228 1.00 88.62 582 LYS A N 1
ATOM 4684 C CA . LYS A 1 582 ? 3.191 -16.996 -26.864 1.00 88.62 582 LYS A CA 1
ATOM 4685 C C . LYS A 1 582 ? 2.781 -18.370 -27.390 1.00 88.62 582 LYS A C 1
ATOM 4687 O O . LYS A 1 582 ? 3.357 -18.808 -28.381 1.00 88.62 582 LYS A O 1
ATOM 4692 N N . GLN A 1 583 ? 1.825 -19.040 -26.747 1.00 88.56 583 GLN A N 1
ATOM 4693 C CA . GLN A 1 583 ? 1.312 -20.338 -27.200 1.00 88.56 583 GLN A CA 1
ATOM 4694 C C . GLN A 1 583 ? 0.435 -20.207 -28.450 1.00 88.56 583 GLN A C 1
ATOM 4696 O O . GLN A 1 583 ? 0.542 -21.025 -29.360 1.00 88.56 583 GLN A O 1
ATOM 4701 N N . LYS A 1 584 ? -0.424 -19.182 -28.503 1.00 85.81 584 LYS A N 1
ATOM 4702 C CA . LYS A 1 584 ? -1.380 -18.984 -29.606 1.00 85.81 584 LYS A CA 1
ATOM 4703 C C . LYS A 1 584 ? -0.779 -18.192 -30.783 1.00 85.81 584 LYS A C 1
ATOM 4705 O O . LYS A 1 584 ? -1.238 -18.348 -31.909 1.00 85.81 584 LYS A O 1
ATOM 4710 N N . GLY A 1 585 ? 0.273 -17.400 -30.552 1.00 85.88 585 GLY A N 1
ATOM 4711 C CA . GLY A 1 585 ? 0.857 -16.494 -31.547 1.00 85.88 585 GLY A CA 1
ATOM 4712 C C . GLY A 1 585 ? 0.154 -15.127 -31.568 1.00 85.88 585 GLY A C 1
ATOM 4713 O O . GLY A 1 585 ? -0.418 -14.730 -30.554 1.00 85.88 585 GLY A O 1
ATOM 4714 N N . PRO A 1 586 ? 0.219 -14.374 -32.686 1.00 86.94 586 PRO A N 1
ATOM 4715 C CA . PRO A 1 586 ? -0.636 -13.205 -32.903 1.00 86.94 586 PRO A CA 1
ATOM 4716 C C . PRO A 1 586 ? -2.105 -13.541 -32.624 1.00 86.94 586 PRO A C 1
ATOM 4718 O O . PRO A 1 586 ? -2.655 -14.425 -33.276 1.00 86.94 586 PRO A O 1
ATOM 4721 N N . ILE A 1 587 ? -2.722 -12.852 -31.666 1.00 89.12 587 ILE A N 1
ATOM 4722 C CA . ILE A 1 587 ? -4.089 -13.138 -31.211 1.00 89.12 587 ILE A CA 1
ATOM 4723 C C . ILE A 1 587 ? -4.863 -11.837 -30.988 1.00 89.12 587 ILE A C 1
ATOM 4725 O O . ILE A 1 587 ? -4.294 -10.863 -30.490 1.00 89.12 587 ILE A O 1
ATOM 4729 N N . GLU A 1 588 ? -6.138 -11.802 -31.373 1.00 90.62 588 GLU A N 1
ATOM 4730 C CA . GLU A 1 588 ? -7.026 -10.671 -31.082 1.00 90.62 588 GLU A CA 1
ATOM 4731 C C . GLU A 1 588 ? -7.287 -10.567 -29.573 1.00 90.62 588 GLU A C 1
ATOM 4733 O O . GLU A 1 588 ? -7.291 -11.568 -28.853 1.00 90.62 588 GLU A O 1
ATOM 4738 N N . VAL A 1 589 ? -7.492 -9.352 -29.059 1.00 89.19 589 VAL A N 1
ATOM 4739 C CA . VAL A 1 589 ? -7.776 -9.147 -27.629 1.00 89.19 589 VAL A CA 1
ATOM 4740 C C . VAL A 1 589 ? -9.050 -9.891 -27.215 1.00 89.19 589 VAL A C 1
ATOM 4742 O O . VAL A 1 589 ? -9.075 -10.471 -26.129 1.00 89.19 589 VAL A O 1
ATOM 4745 N N . GLY A 1 590 ? -10.068 -9.923 -28.082 1.00 88.25 590 GLY A N 1
ATOM 4746 C CA . GLY A 1 590 ? -11.290 -10.712 -27.886 1.00 88.25 590 GLY A CA 1
ATOM 4747 C C . GLY A 1 590 ? -11.002 -12.208 -27.736 1.00 88.25 590 GLY A C 1
ATOM 4748 O O . GLY A 1 590 ? -11.312 -12.783 -26.698 1.00 88.25 590 GLY A O 1
ATOM 4749 N N . ASP A 1 591 ? -10.299 -12.803 -28.702 1.00 89.62 591 ASP A N 1
ATOM 4750 C CA . ASP A 1 591 ? -9.918 -14.223 -28.667 1.00 89.62 591 ASP A CA 1
ATOM 4751 C C . ASP A 1 591 ? -9.050 -14.576 -27.451 1.00 89.62 591 ASP A C 1
ATOM 4753 O O . ASP A 1 591 ? -9.087 -15.693 -26.937 1.00 89.62 591 ASP A O 1
ATOM 4757 N N . LEU A 1 592 ? -8.232 -13.632 -26.981 1.00 92.06 592 LEU A N 1
ATOM 4758 C CA . LEU A 1 592 ? -7.419 -13.827 -25.788 1.00 92.06 592 LEU A CA 1
ATOM 4759 C C . LEU A 1 592 ? -8.275 -13.836 -24.514 1.00 92.06 592 LEU A C 1
ATOM 4761 O O . LEU A 1 592 ? -8.000 -14.631 -23.616 1.00 92.06 592 LEU A O 1
ATOM 4765 N N . ILE A 1 593 ? -9.301 -12.983 -24.431 1.00 92.19 593 ILE A N 1
ATOM 4766 C CA . ILE A 1 593 ? -10.297 -13.019 -23.348 1.00 92.19 593 ILE A CA 1
ATOM 4767 C C . ILE A 1 593 ? -11.017 -14.369 -23.361 1.00 92.19 593 ILE A C 1
ATOM 4769 O O . ILE A 1 593 ? -11.087 -15.019 -22.316 1.00 92.19 593 ILE A O 1
ATOM 4773 N N . ASP A 1 594 ? -11.467 -14.812 -24.534 1.00 91.25 594 ASP A N 1
ATOM 4774 C CA . ASP A 1 594 ? -12.147 -16.096 -24.704 1.00 91.25 594 ASP A CA 1
ATOM 4775 C C . ASP A 1 594 ? -11.225 -17.260 -24.317 1.00 91.25 594 ASP A C 1
ATOM 4777 O O . ASP A 1 594 ? -11.623 -18.134 -23.557 1.00 91.25 594 ASP A O 1
ATOM 4781 N N . ALA A 1 595 ? -9.943 -17.225 -24.698 1.00 92.88 595 ALA A N 1
ATOM 4782 C CA . ALA A 1 595 ? -8.971 -18.234 -24.276 1.00 92.88 595 ALA A CA 1
ATOM 4783 C C . ALA A 1 595 ? -8.789 -18.281 -22.748 1.00 92.88 595 ALA A C 1
ATOM 4785 O O . ALA A 1 595 ? -8.677 -19.362 -22.174 1.00 92.88 595 ALA A O 1
ATOM 4786 N N . PHE A 1 596 ? -8.762 -17.138 -22.055 1.00 94.31 596 PHE A N 1
ATOM 4787 C CA . PHE A 1 596 ? -8.708 -17.130 -20.588 1.00 94.31 596 PHE A CA 1
ATOM 4788 C C . PHE A 1 596 ? -9.986 -17.685 -19.956 1.00 94.31 596 PHE A C 1
ATOM 4790 O O . PHE A 1 596 ? -9.910 -18.413 -18.961 1.00 94.31 596 PHE A O 1
ATOM 4797 N N . GLN A 1 597 ? -11.140 -17.378 -20.537 1.00 93.94 597 GLN A N 1
ATOM 4798 C CA . GLN A 1 597 ? -12.420 -17.884 -20.070 1.00 93.94 597 GLN A CA 1
ATOM 4799 C C . GLN A 1 597 ? -12.535 -19.399 -20.279 1.00 93.94 597 GLN A C 1
ATOM 4801 O O . GLN A 1 597 ? -12.814 -20.127 -19.327 1.00 93.94 597 GLN A O 1
ATOM 4806 N N . ASP A 1 598 ? -12.271 -19.870 -21.492 1.00 92.94 598 ASP A N 1
ATOM 4807 C CA . ASP A 1 598 ? -12.497 -21.250 -21.910 1.00 92.94 598 ASP A CA 1
ATOM 4808 C C . ASP A 1 598 ? -11.410 -22.191 -21.383 1.00 92.94 598 ASP A C 1
ATOM 4810 O O . ASP A 1 598 ? -11.718 -23.231 -20.798 1.00 92.94 598 ASP A O 1
ATOM 4814 N N . ASP A 1 599 ? -10.132 -21.819 -21.530 1.00 93.06 599 ASP A N 1
ATOM 4815 C CA . ASP A 1 599 ? -9.015 -22.696 -21.165 1.00 93.06 599 ASP A CA 1
ATOM 4816 C C . ASP A 1 599 ? -8.736 -22.653 -19.649 1.00 93.06 599 ASP A C 1
ATOM 4818 O O . ASP A 1 599 ? -8.257 -23.641 -19.083 1.00 93.06 599 ASP A O 1
ATOM 4822 N N . TYR A 1 600 ? -9.037 -21.532 -18.976 1.00 93.69 600 TYR A N 1
ATOM 4823 C CA . TYR A 1 600 ? -8.655 -21.299 -17.577 1.00 93.69 600 TYR A CA 1
ATOM 4824 C C . TYR A 1 600 ? -9.803 -20.938 -16.626 1.00 93.69 600 TYR A C 1
ATOM 4826 O O . TYR A 1 600 ? -9.552 -20.871 -15.419 1.00 93.69 600 TYR A O 1
ATOM 4834 N N . GLY A 1 601 ? -11.035 -20.720 -17.095 1.00 92.19 601 GLY A N 1
ATOM 4835 C CA . GLY A 1 601 ? -12.146 -20.280 -16.239 1.00 92.19 601 GLY A CA 1
ATOM 4836 C C . GLY A 1 601 ? -11.951 -18.869 -15.669 1.00 92.19 601 GLY A C 1
ATOM 4837 O O . GLY A 1 601 ? -12.418 -18.563 -14.570 1.00 92.19 601 GLY A O 1
ATOM 4838 N N . VAL A 1 602 ? -11.189 -18.020 -16.363 1.00 93.75 602 VAL A N 1
ATOM 4839 C CA . VAL A 1 602 ? -10.802 -16.684 -15.898 1.00 93.75 602 VAL A CA 1
ATOM 4840 C C . VAL A 1 602 ? -11.557 -15.613 -16.685 1.00 93.75 602 VAL A C 1
ATOM 4842 O O . VAL A 1 602 ? -11.216 -15.315 -17.825 1.00 93.75 602 VAL A O 1
ATOM 4845 N N . VAL A 1 603 ? -12.538 -14.980 -16.034 1.00 91.88 603 VAL A N 1
ATOM 4846 C CA . VAL A 1 603 ? -13.346 -13.901 -16.628 1.00 91.88 603 VAL A CA 1
ATOM 4847 C C . VAL A 1 603 ? -12.583 -12.578 -16.567 1.00 91.88 603 VAL A C 1
ATOM 4849 O O . VAL A 1 603 ? -12.395 -12.013 -15.487 1.00 91.88 603 VAL A O 1
ATOM 4852 N N . VAL A 1 604 ? -12.157 -12.048 -17.712 1.00 91.44 604 VAL A N 1
ATOM 4853 C CA . VAL A 1 604 ? -11.362 -10.808 -17.793 1.00 91.44 604 VAL A CA 1
ATOM 4854 C C . VAL A 1 604 ? -11.891 -9.853 -18.851 1.00 91.44 604 VAL A C 1
ATOM 4856 O O . VAL A 1 604 ? -12.656 -10.231 -19.731 1.00 91.44 604 VAL A O 1
ATOM 4859 N N . THR A 1 605 ? -11.494 -8.585 -18.755 1.00 90.75 605 THR A N 1
ATOM 4860 C CA . THR A 1 605 ? -11.872 -7.547 -19.720 1.00 90.75 605 THR A CA 1
ATOM 4861 C C . THR A 1 605 ? -10.688 -7.127 -20.590 1.00 90.75 605 THR A C 1
ATOM 4863 O O . THR A 1 605 ? -9.526 -7.305 -20.218 1.00 90.75 605 THR A O 1
ATOM 4866 N N . ALA A 1 606 ? -10.969 -6.458 -21.713 1.00 86.06 606 ALA A N 1
ATOM 4867 C CA . ALA A 1 606 ? -9.935 -5.847 -22.553 1.00 86.06 606 ALA A CA 1
ATOM 4868 C C . ALA A 1 606 ? -9.053 -4.859 -21.767 1.00 86.06 606 ALA A C 1
ATOM 4870 O O . ALA A 1 606 ? -7.849 -4.765 -21.995 1.00 86.06 606 ALA A O 1
ATOM 4871 N N . TYR A 1 607 ? -9.626 -4.154 -20.783 1.00 86.31 607 TYR A N 1
ATOM 4872 C CA . TYR A 1 607 ? -8.859 -3.286 -19.888 1.00 86.31 607 TYR A CA 1
ATOM 4873 C C . TYR A 1 607 ? -7.817 -4.071 -19.079 1.00 86.31 607 TYR A C 1
ATOM 4875 O O . TYR A 1 607 ? -6.680 -3.616 -18.929 1.00 86.31 607 TYR A O 1
ATOM 4883 N N . ASP A 1 608 ? -8.180 -5.256 -18.584 1.00 86.44 608 ASP A N 1
ATOM 4884 C CA . ASP A 1 608 ? -7.275 -6.093 -17.800 1.00 86.44 608 ASP A CA 1
ATOM 4885 C C . ASP A 1 608 ? -6.127 -6.648 -18.659 1.00 86.44 608 ASP A C 1
ATOM 4887 O O . ASP A 1 608 ? -4.973 -6.634 -18.216 1.00 86.44 608 ASP A O 1
ATOM 4891 N N . ILE A 1 609 ? -6.422 -7.053 -19.902 1.00 89.00 609 ILE A N 1
ATOM 4892 C CA . ILE A 1 609 ? -5.424 -7.480 -20.896 1.00 89.00 609 ILE A CA 1
ATOM 4893 C C . ILE A 1 609 ? -4.469 -6.331 -21.231 1.00 89.00 609 ILE A C 1
ATOM 4895 O O . ILE A 1 609 ? -3.254 -6.475 -21.093 1.00 89.00 609 ILE A O 1
ATOM 4899 N N . ASN A 1 610 ? -4.999 -5.157 -21.576 1.00 84.50 610 ASN A N 1
ATOM 4900 C CA . ASN A 1 610 ? -4.194 -3.989 -21.933 1.00 84.50 610 ASN A CA 1
ATOM 4901 C C . ASN A 1 610 ? -3.283 -3.536 -20.788 1.00 84.50 610 ASN A C 1
ATOM 4903 O O . ASN A 1 610 ? -2.131 -3.151 -21.005 1.00 84.50 610 ASN A O 1
ATOM 4907 N N . ARG A 1 611 ? -3.758 -3.622 -19.540 1.00 83.50 611 ARG A N 1
ATOM 4908 C CA . ARG A 1 611 ? -2.915 -3.348 -18.371 1.00 83.50 611 ARG A CA 1
ATOM 4909 C C . ARG A 1 611 ? -1.765 -4.348 -18.259 1.00 83.50 611 ARG A C 1
ATOM 4911 O O . ARG A 1 611 ? -0.655 -3.942 -17.934 1.00 83.50 611 ARG A O 1
ATOM 4918 N N . ALA A 1 612 ? -2.023 -5.627 -18.517 1.00 84.56 612 ALA A N 1
ATOM 4919 C CA . ALA A 1 612 ? -1.023 -6.685 -18.426 1.00 84.56 612 ALA A CA 1
ATOM 4920 C C . ALA A 1 612 ? 0.045 -6.595 -19.529 1.00 84.56 612 ALA A C 1
ATOM 4922 O O . ALA A 1 612 ? 1.221 -6.826 -19.255 1.00 84.56 612 ALA A O 1
ATOM 4923 N N . VAL A 1 613 ? -0.343 -6.219 -20.753 1.00 84.12 613 VAL A N 1
ATOM 4924 C CA . VAL A 1 613 ? 0.580 -6.093 -21.894 1.00 84.12 613 VAL A CA 1
ATOM 4925 C C . VAL A 1 613 ? 1.626 -4.998 -21.666 1.00 84.12 613 VAL A C 1
ATOM 4927 O O . VAL A 1 613 ? 2.791 -5.195 -21.996 1.00 84.12 613 VAL A O 1
ATOM 4930 N N . ASN A 1 614 ? 1.255 -3.884 -21.028 1.00 73.56 614 ASN A N 1
ATOM 4931 C CA . ASN A 1 614 ? 2.170 -2.764 -20.768 1.00 73.56 614 ASN A CA 1
ATOM 4932 C C . ASN A 1 614 ? 3.332 -3.089 -19.807 1.00 73.56 614 ASN A C 1
ATOM 4934 O O . ASN A 1 614 ? 4.329 -2.366 -19.791 1.00 73.56 614 ASN A O 1
ATOM 4938 N N . ASP A 1 615 ? 3.221 -4.154 -19.010 1.00 67.00 615 ASP A N 1
ATOM 4939 C CA . ASP A 1 615 ? 4.213 -4.514 -17.989 1.00 67.00 615 ASP A CA 1
ATOM 4940 C C . ASP A 1 615 ? 5.328 -5.449 -18.515 1.00 67.00 615 ASP A C 1
ATOM 4942 O O . ASP A 1 615 ? 6.298 -5.717 -17.797 1.00 67.00 615 ASP A O 1
ATOM 4946 N N . LYS A 1 616 ? 5.217 -5.971 -19.748 1.00 70.94 616 LYS A N 1
ATOM 4947 C CA . LYS A 1 616 ? 6.122 -6.985 -20.331 1.00 70.94 616 LYS A CA 1
ATOM 4948 C C . LYS A 1 616 ? 6.492 -6.668 -21.780 1.00 70.94 616 LYS A C 1
ATOM 4950 O O . LYS A 1 616 ? 5.890 -5.810 -22.405 1.00 70.94 616 LYS A O 1
ATOM 4955 N N . ASP A 1 617 ? 7.456 -7.403 -22.340 1.00 70.50 617 ASP A N 1
ATOM 4956 C CA . ASP A 1 617 ? 7.931 -7.261 -23.733 1.00 70.50 617 ASP A CA 1
ATOM 4957 C C . ASP A 1 617 ? 6.906 -7.700 -24.812 1.00 70.50 617 ASP A C 1
ATOM 4959 O O . ASP A 1 617 ? 7.267 -7.928 -25.971 1.00 70.50 617 ASP A O 1
ATOM 4963 N N . LEU A 1 618 ? 5.625 -7.815 -24.449 1.00 80.06 618 LEU A N 1
ATOM 4964 C CA . LEU A 1 618 ? 4.523 -8.010 -25.385 1.00 80.06 618 LEU A CA 1
ATOM 4965 C C . LEU A 1 618 ? 4.273 -6.719 -26.174 1.00 80.06 618 LEU A C 1
ATOM 4967 O O . LEU A 1 618 ? 4.578 -5.614 -25.723 1.00 80.06 618 LEU A O 1
ATOM 4971 N N . PHE A 1 619 ? 3.711 -6.850 -27.372 1.00 81.94 619 PHE A N 1
ATOM 4972 C CA . PHE A 1 619 ? 3.360 -5.700 -28.197 1.00 81.94 619 PHE A CA 1
ATOM 4973 C C . PHE A 1 619 ? 1.865 -5.696 -28.491 1.00 81.94 619 PHE A C 1
ATOM 4975 O O . PHE A 1 619 ? 1.365 -6.602 -29.148 1.00 81.94 619 PHE A O 1
ATOM 4982 N N . HIS A 1 620 ? 1.165 -4.667 -28.025 1.00 85.69 620 HIS A N 1
ATOM 4983 C CA . HIS A 1 620 ? -0.219 -4.424 -28.411 1.00 85.69 620 HIS A CA 1
ATOM 4984 C C . HIS A 1 620 ? -0.253 -3.616 -29.713 1.00 85.69 620 HIS A C 1
ATOM 4986 O O . HIS A 1 620 ? 0.308 -2.519 -29.773 1.00 85.69 620 HIS A O 1
ATOM 4992 N N . ASN A 1 621 ? -0.880 -4.163 -30.753 1.00 82.88 621 ASN A N 1
ATOM 4993 C CA . ASN A 1 621 ? -1.177 -3.441 -31.981 1.00 82.88 621 ASN A CA 1
ATOM 4994 C C . ASN A 1 621 ? -2.588 -2.854 -31.876 1.00 82.88 621 ASN A C 1
ATOM 4996 O O . ASN A 1 621 ? -3.562 -3.559 -32.119 1.00 82.88 621 ASN A O 1
ATOM 5000 N N . GLU A 1 622 ? -2.672 -1.572 -31.514 1.00 83.75 622 GLU A N 1
ATOM 5001 C CA . GLU A 1 622 ? -3.944 -0.867 -31.303 1.00 83.75 622 GLU A CA 1
ATOM 5002 C C . GLU A 1 622 ? -4.810 -0.801 -32.569 1.00 83.75 622 GLU A C 1
ATOM 5004 O O . GLU A 1 622 ? -6.030 -0.859 -32.468 1.00 83.75 622 GLU A O 1
ATOM 5009 N N . ASP A 1 623 ? -4.196 -0.722 -33.755 1.00 79.50 623 ASP A N 1
ATOM 5010 C CA . ASP A 1 623 ? -4.930 -0.622 -35.024 1.00 79.50 623 ASP A CA 1
ATOM 5011 C C . ASP A 1 623 ? -5.629 -1.938 -35.396 1.00 79.50 623 ASP A C 1
ATOM 5013 O O . ASP A 1 623 ? -6.647 -1.928 -36.086 1.00 79.50 623 ASP A O 1
ATOM 5017 N N . LEU A 1 624 ? -5.066 -3.069 -34.963 1.00 80.00 624 LEU A N 1
ATOM 5018 C CA . LEU A 1 624 ? -5.609 -4.406 -35.215 1.00 80.00 624 LEU A CA 1
ATOM 5019 C C . LEU A 1 624 ? -6.348 -4.992 -34.004 1.00 80.00 624 LEU A C 1
ATOM 5021 O O . LEU A 1 624 ? -6.921 -6.064 -34.135 1.00 80.00 624 LEU A O 1
ATOM 5025 N N . ASP A 1 625 ? -6.304 -4.327 -32.845 1.00 85.12 625 ASP A N 1
ATOM 5026 C CA . ASP A 1 625 ? -6.751 -4.857 -31.545 1.00 85.12 625 ASP A CA 1
ATOM 5027 C C . ASP A 1 625 ? -6.162 -6.252 -31.244 1.00 85.12 625 ASP A C 1
ATOM 5029 O O . ASP A 1 625 ? -6.848 -7.192 -30.839 1.00 85.12 625 ASP A O 1
ATOM 5033 N N . MET A 1 626 ? -4.854 -6.405 -31.495 1.00 86.31 626 MET A N 1
ATOM 5034 C CA . MET A 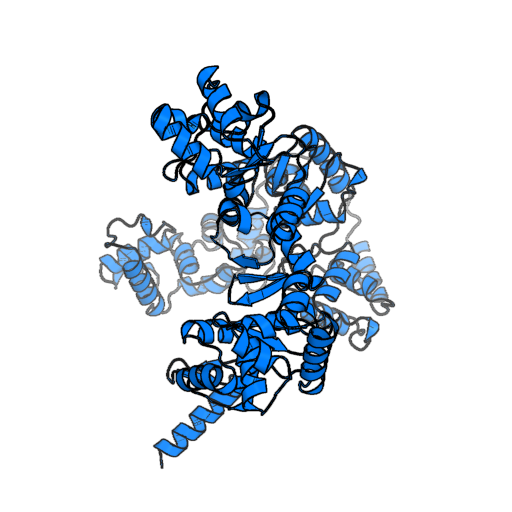1 626 ? -4.136 -7.680 -31.374 1.00 86.31 626 MET A CA 1
ATOM 5035 C C . MET A 1 626 ? -2.960 -7.610 -30.405 1.00 86.31 626 MET A C 1
ATOM 5037 O O . MET A 1 626 ? -2.160 -6.669 -30.415 1.00 86.31 626 MET A O 1
ATOM 5041 N N . VAL A 1 627 ? -2.778 -8.677 -29.631 1.00 87.50 627 VAL A N 1
ATOM 5042 C CA . VAL A 1 627 ? -1.598 -8.901 -28.795 1.00 87.50 627 VAL A CA 1
ATOM 5043 C C . VAL A 1 627 ? -0.589 -9.756 -29.554 1.00 87.50 627 VAL A C 1
ATOM 5045 O O . VAL A 1 627 ? -0.869 -10.865 -30.005 1.00 87.50 627 VAL A O 1
ATOM 5048 N N . MET A 1 628 ? 0.626 -9.230 -29.667 1.00 85.56 628 MET A N 1
ATOM 5049 C CA . MET A 1 628 ? 1.750 -9.860 -30.346 1.00 85.56 628 MET A CA 1
ATOM 5050 C C . MET A 1 628 ? 2.805 -10.289 -29.317 1.00 85.56 628 MET A C 1
ATOM 5052 O O . MET A 1 628 ? 3.081 -9.536 -28.375 1.00 85.56 628 MET A O 1
ATOM 5056 N N . PRO A 1 629 ? 3.482 -11.437 -29.512 1.00 82.38 629 PRO A N 1
ATOM 5057 C CA . PRO A 1 629 ? 4.532 -11.893 -28.599 1.00 82.38 629 PRO A CA 1
ATOM 5058 C C . PRO A 1 629 ? 5.690 -10.903 -28.411 1.00 82.38 629 PRO A C 1
ATOM 5060 O O . PRO A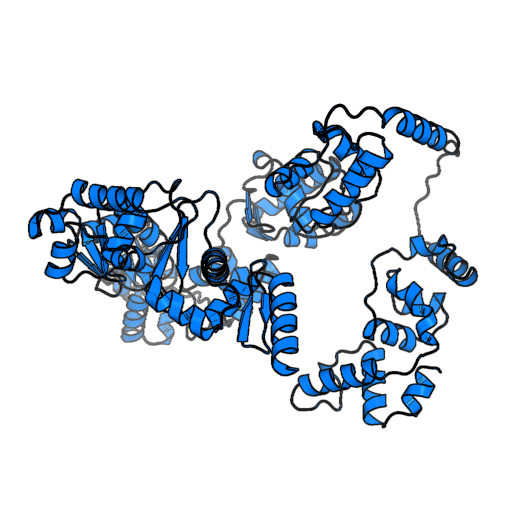 1 629 ? 6.343 -10.928 -27.372 1.00 82.38 629 PRO A O 1
ATOM 5063 N N . ASN A 1 630 ? 5.977 -10.080 -29.428 1.00 83.56 630 ASN A N 1
ATOM 5064 C CA . ASN A 1 630 ? 6.953 -8.988 -29.413 1.00 83.56 630 ASN A CA 1
ATOM 5065 C C . ASN A 1 630 ? 6.785 -8.091 -30.665 1.00 83.56 630 ASN A C 1
ATOM 5067 O O . ASN A 1 630 ? 5.981 -8.370 -31.559 1.00 83.56 630 ASN A O 1
ATOM 5071 N N . LYS A 1 631 ? 7.580 -7.014 -30.759 1.00 84.44 631 LYS A N 1
ATOM 5072 C CA . LYS A 1 631 ? 7.571 -6.077 -31.904 1.00 84.44 631 LYS A CA 1
ATOM 5073 C C . LYS A 1 631 ? 7.981 -6.712 -33.237 1.00 84.44 631 LYS A C 1
ATOM 5075 O O . LYS A 1 631 ? 7.506 -6.281 -34.286 1.00 84.44 631 LYS A O 1
ATOM 5080 N N . GLU A 1 632 ? 8.867 -7.703 -33.212 1.00 84.81 632 GLU A N 1
ATOM 5081 C CA . GLU A 1 632 ? 9.351 -8.380 -34.422 1.00 84.81 632 GLU A CA 1
ATOM 5082 C C . GLU A 1 632 ? 8.250 -9.253 -35.033 1.00 84.81 632 GLU A C 1
ATOM 5084 O O . GLU A 1 632 ? 8.028 -9.201 -36.242 1.00 84.81 632 GLU A O 1
ATOM 5089 N N . ALA A 1 633 ? 7.499 -9.967 -34.190 1.00 82.50 633 ALA A N 1
ATOM 5090 C CA . ALA A 1 633 ? 6.330 -10.746 -34.581 1.00 82.50 633 ALA A CA 1
ATOM 5091 C C . ALA A 1 633 ? 5.251 -9.857 -35.214 1.00 82.50 633 ALA A C 1
ATOM 5093 O O . ALA A 1 633 ? 4.717 -10.205 -36.264 1.00 82.50 633 ALA A O 1
ATOM 5094 N N . ASN A 1 634 ? 5.002 -8.667 -34.653 1.00 84.88 634 ASN A N 1
ATOM 5095 C CA . ASN A 1 634 ? 4.093 -7.694 -35.262 1.00 84.88 634 ASN A CA 1
ATOM 5096 C C . ASN A 1 634 ? 4.555 -7.268 -36.666 1.00 84.88 634 ASN A C 1
ATOM 5098 O O . ASN A 1 634 ? 3.769 -7.240 -37.610 1.00 84.88 634 ASN A O 1
ATOM 5102 N N . ALA A 1 635 ? 5.844 -6.950 -36.824 1.00 84.69 635 ALA A N 1
ATOM 5103 C CA . ALA A 1 635 ? 6.391 -6.547 -38.116 1.00 84.69 635 ALA A CA 1
ATOM 5104 C C . ALA A 1 635 ? 6.310 -7.674 -39.160 1.00 84.69 635 ALA A C 1
ATOM 5106 O O . ALA A 1 635 ? 6.056 -7.397 -40.332 1.00 84.69 635 ALA A O 1
ATOM 5107 N N . ALA A 1 636 ? 6.515 -8.930 -38.753 1.00 85.94 636 ALA A N 1
ATOM 5108 C CA . ALA A 1 636 ? 6.337 -10.092 -39.620 1.00 85.94 636 ALA A CA 1
ATOM 5109 C C . ALA A 1 636 ? 4.865 -10.268 -40.031 1.00 85.94 636 ALA A C 1
ATOM 5111 O O . ALA A 1 636 ? 4.575 -10.374 -41.221 1.00 85.94 636 ALA A O 1
ATOM 5112 N N . TYR A 1 637 ? 3.943 -10.187 -39.071 1.00 86.56 637 TYR A N 1
ATOM 5113 C CA . TYR A 1 637 ? 2.505 -10.317 -39.306 1.00 86.56 637 TYR A CA 1
ATOM 5114 C C . TYR A 1 637 ? 1.965 -9.251 -40.274 1.00 86.56 637 TYR A C 1
ATOM 5116 O O . TYR A 1 637 ? 1.275 -9.567 -41.242 1.00 86.56 637 TYR A O 1
ATOM 5124 N N . LEU A 1 638 ? 2.363 -7.986 -40.094 1.00 86.19 638 LEU A N 1
ATOM 5125 C CA . LEU A 1 638 ? 1.987 -6.896 -41.001 1.00 86.19 638 LEU A CA 1
ATOM 5126 C C . LEU A 1 638 ? 2.531 -7.092 -42.426 1.00 86.19 638 LEU A C 1
ATOM 5128 O O . LEU A 1 638 ? 1.859 -6.735 -43.394 1.00 86.19 638 LEU A O 1
ATOM 5132 N N . ARG A 1 639 ? 3.729 -7.676 -42.581 1.00 84.38 639 ARG A N 1
ATOM 5133 C CA . ARG A 1 639 ? 4.283 -8.004 -43.907 1.00 84.38 639 ARG A CA 1
ATOM 5134 C C . ARG A 1 639 ? 3.475 -9.095 -44.598 1.00 84.38 639 ARG A C 1
ATOM 5136 O O . ARG A 1 639 ? 3.216 -8.976 -45.792 1.00 84.38 639 ARG A O 1
ATOM 5143 N N . GLU A 1 640 ? 3.067 -10.130 -43.870 1.00 83.81 640 GLU A N 1
ATOM 5144 C CA . GLU A 1 640 ? 2.227 -11.199 -44.420 1.00 83.81 640 GLU A CA 1
ATOM 5145 C C . GLU A 1 640 ? 0.846 -10.687 -44.838 1.00 83.81 640 GLU A C 1
ATOM 5147 O O . GLU A 1 640 ? 0.390 -10.997 -45.939 1.00 83.81 640 GLU A O 1
ATOM 5152 N N . LEU A 1 641 ? 0.213 -9.850 -44.011 1.00 83.38 641 LEU A N 1
ATOM 5153 C CA . LEU A 1 641 ? -1.043 -9.172 -44.348 1.00 83.38 641 LEU A CA 1
ATOM 5154 C C . LEU A 1 641 ? -0.908 -8.314 -45.608 1.00 83.38 641 LEU A C 1
ATOM 5156 O O . LEU A 1 641 ? -1.761 -8.368 -46.492 1.00 83.38 641 LEU A O 1
ATOM 5160 N N . TYR A 1 642 ? 0.183 -7.555 -45.723 1.00 76.50 642 TYR A N 1
ATOM 5161 C CA . TYR A 1 642 ? 0.441 -6.732 -46.901 1.00 76.50 642 TYR A CA 1
ATOM 5162 C C . TYR A 1 642 ? 0.626 -7.572 -48.172 1.00 76.50 642 TYR A C 1
ATOM 5164 O O . TYR A 1 642 ? 0.145 -7.181 -49.231 1.00 76.50 642 TYR A O 1
ATOM 5172 N N . ILE A 1 643 ? 1.293 -8.727 -48.088 1.00 78.56 643 ILE A N 1
ATOM 5173 C CA . ILE A 1 643 ? 1.446 -9.640 -49.232 1.00 78.56 643 ILE A CA 1
ATOM 5174 C C . ILE A 1 643 ? 0.092 -10.238 -49.625 1.00 78.56 643 ILE A C 1
ATOM 5176 O O . ILE A 1 643 ? -0.235 -10.239 -50.807 1.00 78.56 643 ILE A O 1
ATOM 5180 N N . LYS A 1 644 ? -0.710 -10.695 -48.655 1.00 74.44 644 LYS A N 1
ATOM 5181 C CA . LYS A 1 644 ? -2.040 -11.274 -48.910 1.00 74.44 644 LYS A CA 1
ATOM 5182 C C . LYS A 1 644 ? -3.033 -10.274 -49.500 1.00 74.44 644 LYS A C 1
ATOM 5184 O O . LYS A 1 644 ? -3.846 -10.669 -50.318 1.00 74.44 644 LYS A O 1
ATOM 5189 N N . ASN A 1 645 ? -2.964 -9.003 -49.107 1.00 69.50 645 ASN A N 1
ATOM 5190 C CA . ASN A 1 645 ? -3.871 -7.966 -49.611 1.00 69.50 645 ASN A CA 1
ATOM 5191 C C . ASN A 1 645 ? -3.454 -7.391 -50.978 1.00 69.50 645 ASN A C 1
ATOM 5193 O O . ASN A 1 645 ? -4.223 -6.642 -51.574 1.00 69.50 645 ASN A O 1
ATOM 5197 N N . ASN A 1 646 ? -2.244 -7.701 -51.457 1.00 60.62 646 ASN A N 1
ATOM 5198 C CA . ASN A 1 646 ? -1.730 -7.283 -52.768 1.00 60.62 646 ASN A CA 1
ATOM 5199 C C . ASN A 1 646 ? -1.540 -8.466 -53.744 1.00 60.62 646 ASN A C 1
ATOM 5201 O O . ASN A 1 646 ? -0.896 -8.304 -54.784 1.00 60.62 646 ASN A O 1
ATOM 5205 N N . GLN A 1 647 ? -2.080 -9.639 -53.401 1.00 45.53 647 GLN A N 1
ATOM 5206 C CA . GLN A 1 647 ? -2.315 -10.784 -54.287 1.00 45.53 647 GLN A CA 1
ATOM 5207 C C . GLN A 1 647 ? -3.813 -10.895 -54.547 1.00 45.53 647 GLN A C 1
ATOM 5209 O O . GLN A 1 647 ? -4.167 -11.269 -55.687 1.00 45.53 647 GLN A O 1
#

=== Feature glossary ===
Legend for the data blocks above and below:

— What the protein is —

Sequence gives the chain of amino acids in standard one-letter code (A=alanine, C=cysteine, …, Y=tyrosine), read N→C. It is the only feature that is directly encoded by the gene; all structural features are derived from the folded form of this sequence.

The annotation block draws on four external resources. InterPro: which protein families and domains the sequence belongs to. GO: standardized terms for what the protein does, what process it participates in, and where in the cell it acts. CATH: which structural fold it has in the CATH hierarchy. Organism: the species of origin.

— Where its atoms are —

Atomic coordinates in PDBx/mmCIF format — the same representation the Protein Data Bank distributes. Each line of the _atom_site loop places one backbone atom in Cartesian space (units: ångströms, origin: arbitrary).

Six rendered views show the 3D structure from the faces of a cube — i.e. along ±x, ±y, ±z. Rendering representation is drawn randomly per protein from cartoon (secondary-structure ribbons), sticks (backbone bonds), or molecular surface; coloring is either N→C rainbow (blue at the N-terminus through red at the C-terminus) or one color per chain.

— Local backbone conformation —

DSSP 8-state secondary structure assigns each residue one of H (α-helix), G (3₁₀-helix), I (π-helix), E (extended β-strand), B (isolated β-bridge), T (hydrogen-bonded turn), S (bend), or '-' (coil). The assignment is computed from backbone hydrogen-bond geometry via the Kabsch–Sander algorithm.

P-SEA three-state annotation labels each residue as helix, strand, or coil based purely on the geometry of the Cα trace. It serves as a fallback when the full backbone (and thus DSSP) is unavailable.

φ (phi) and ψ (psi) are the two rotatable backbone dihedrals per residue: φ is the C(i-1)–N–Cα–C torsion, ψ is the N–Cα–C–N(i+1) torsion, both in degrees on (−180°, 180°]. α-helical residues cluster near (−60°, −45°); β-strand residues near (−120°, +130°). A Ramachandran plot is simply a scatter of (φ, ψ) for every residue.

— Global shape and packing —

Radius of gyration (Rg) is the root-mean-square distance of Cα atoms from their centroid — a single number for overall size and compactness. A globular domain of N residues has Rg ≈ 2.2·N^0.38 Å; an extended or disordered chain has a much larger Rg. The Cα contact count is the number of residue pairs whose Cα atoms are within 8 Å and are more than four positions apart in sequence — a standard proxy for tertiary packing density. The bounding box is the smallest axis-aligned box enclosing all Cα atoms.

Accessible surface area quantifies burial. A residue with SASA near zero is packed into the hydrophobic core; one with SASA >100 Å² sits on the surface. Computed here via the Shrake–Rupley numerical algorithm with a 1.4 Å probe.

The contact map is a binary N×N matrix image: pixel (i, j) is dark where Cα_i and Cα_j are within 8 Å and |i−j|>4. Because the |i−j|>4 filter removes local helical contacts, off-diagonal stripes parallel to the main diagonal indicate parallel β-sheets; stripes perpendicular to it indicate antiparallel β-sheets. The Ramachandran plot scatters every residue's (φ, ψ) pair against the sterically allowed regions. The PAE heatmap renders the predicted-aligned-error matrix.

— Structural neighborhood —

A 3Di character summarizes, for each residue, the relative orientation of the Cα frame of its nearest spatial neighbor. Because it encodes fold topology rather than chemistry, 3Di alignments detect remote structural similarity that sequence alignment misses.

Structural nearest neighbors (via Foldseek easy-search vs the PDB). Reported per hit: target PDB id, E-value, and alignment TM-score. A TM-score above ~0.5 is the conventional threshold for 'same fold'.

— Confidence and disorder —

For AlphaFold models, the B-factor field carries pLDDT — the model's own estimate of local accuracy on a 0–100 scale. Regions with pLDDT<50 should be treated as essentially unmodeled; they often correspond to intrinsically disordered segments.

B-factor (Debye–Waller factor) reflects atomic displacement in the crystal lattice. It is an experimental observable (units Å²), not a prediction; low values mean the atom is pinned down, high values mean it moves or is heterogeneous across the crystal.

Predicted Aligned Error (PAE) is an AlphaFold confidence matrix: entry (i, j) is the expected error in the position of residue j, in ångströms, when the prediction is superimposed on the true structure at residue i. Low PAE within a block of residues means that block is internally rigid and well-predicted; high PAE between two blocks means their relative placement is uncertain even if each block individually is confident.